Protein AF-0000000072489682 (afdb_homodimer)

Nearest PDB structures (foldseek):
  2kvt-assembly1_A  TM=3.652E-01  e=8.977E-01  Escherichia coli K-12
  6m9y-assembly1_C  TM=4.271E-01  e=3.904E+00  Branchiostoma floridae
  7z9k-assembly1_B  TM=3.152E-01  e=2.781E+00  Escherichia coli str. K-12 substr. MG1655
  2kvt-assembly1_A  TM=3.624E-01  e=1.059E+00  Escherichia coli K-12
  9fi8-assembly1_HK  TM=3.548E-01  e=2.771E+00  Toxoplasma gondii

Solvent-accessible surface area (backbone atoms only — not comparable to full-atom values): 25240 Å² total; per-residue (Å²): 137,64,73,70,56,47,64,63,55,72,47,75,59,67,60,44,62,44,32,36,37,34,35,27,30,28,79,83,64,76,47,76,42,49,31,30,21,44,31,44,98,87,66,46,72,47,72,69,36,70,52,43,74,63,52,52,48,48,51,44,25,53,50,38,66,75,64,29,60,63,52,26,42,51,55,52,89,47,53,46,30,41,25,79,49,66,89,56,28,32,39,30,33,52,45,45,54,44,76,42,66,40,38,48,40,72,91,67,76,50,79,68,41,56,25,33,41,60,13,36,37,40,36,39,39,56,93,75,45,38,34,42,30,21,38,86,62,66,72,86,48,56,80,33,55,33,20,30,31,83,51,54,32,29,37,77,39,40,48,62,58,71,87,64,88,69,75,79,64,76,64,24,36,40,59,59,43,52,50,51,57,49,46,50,60,46,68,37,68,34,68,43,63,19,89,75,49,72,44,29,78,54,60,54,67,59,56,53,61,54,8,47,86,37,76,47,66,72,83,34,54,34,75,39,91,87,38,30,46,47,71,74,60,111,139,65,71,74,58,48,67,64,54,72,49,76,59,66,60,45,60,42,34,36,35,35,35,26,31,28,80,82,65,75,46,78,44,49,29,29,20,45,30,43,98,86,65,48,71,46,74,68,35,70,52,44,74,63,52,52,49,49,52,44,25,52,50,38,64,75,64,29,60,61,52,27,41,51,56,53,90,47,53,45,29,42,24,79,51,65,90,55,28,32,39,31,36,52,44,45,55,44,76,41,66,41,36,48,38,74,91,68,76,50,78,69,42,56,27,34,40,61,12,35,36,41,36,39,37,56,93,74,46,38,33,42,29,21,38,85,63,66,74,86,47,57,80,34,56,32,21,31,32,83,51,56,32,29,38,77,39,40,48,61,58,72,86,63,90,72,76,80,64,77,65,23,34,40,57,57,43,52,49,50,57,49,45,48,60,46,68,37,67,34,70,44,63,19,89,75,48,72,43,29,78,52,60,55,66,59,56,53,61,54,8,49,87,36,76,48,65,71,82,34,56,35,74,40,91,86,37,30,45,46,73,74,60,111

Sequence (468 aa):
MTNSNQLTREISSVIYPKAVLIAYVSEDEKKHFLEMRAIDKKGNMGEGRPVTLEFMNDLVRNYSEVHNGTPCGMLPSNLLYCDTRKGSERYVWYNPPQRRMMYFVESLKIENAEYNVPGVIYESKEGGGMNVYAFKGEVPTPETKLYAAPFFNVTSTIVCMGNPKIESPRQPTFGTFLEYLEKRFWLTEFSHLGGGRNPTKSNLVLVTKAARDKPFNLNELIPLNNLKLKDLMKMTNSNQLTREISSVIYPKAVLIAYVSEDEKKHFLEMRAIDKKGNMGEGRPVTLEFMNDLVRNYSEVHNGTPCGMLPSNLLYCDTRKGSERYVWYNPPQRRMMYFVESLKIENAEYNVPGVIYESKEGGGMNVYAFKGEVPTPETKLYAAPFFNVTSTIVCMGNPKIESPRQPTFGTFLEYLEKRFWLTEFSHLGGGRNPTKSNLVLVTKAARDKPFNLNELIPLNNLKLKDLMK

Structure (mmCIF, N/CA/C/O backbone):
data_AF-0000000072489682-model_v1
#
loop_
_entity.id
_entity.type
_entity.pdbx_description
1 polymer 'PRTRC system protein B'
#
loop_
_atom_site.group_PDB
_atom_site.id
_atom_site.type_symbol
_atom_site.label_atom_id
_atom_site.label_alt_id
_atom_site.label_comp_id
_atom_site.label_asym_id
_atom_site.label_entity_id
_atom_site.label_seq_id
_atom_site.pdbx_PDB_ins_code
_atom_site.Cartn_x
_atom_site.Cartn_y
_atom_site.Cartn_z
_atom_site.occupancy
_atom_site.B_iso_or_equiv
_atom_site.auth_seq_id
_atom_site.auth_comp_id
_atom_site.auth_asym_id
_atom_site.auth_atom_id
_atom_site.pdbx_PDB_model_num
ATOM 1 N N . MET A 1 1 ? -43.25 -18.734 3.43 1 25.25 1 MET A N 1
ATOM 2 C CA . MET A 1 1 ? -43.812 -17.922 4.492 1 25.25 1 MET A CA 1
ATOM 3 C C . MET A 1 1 ? -42.938 -17.953 5.742 1 25.25 1 MET A C 1
ATOM 5 O O . MET A 1 1 ? -43.156 -17.156 6.664 1 25.25 1 MET A O 1
ATOM 9 N N . THR A 1 2 ? -42.219 -19.109 6.02 1 29.77 2 THR A N 1
ATOM 10 C CA . THR A 1 2 ? -41.625 -19.547 7.27 1 29.77 2 THR A CA 1
ATOM 11 C C . THR A 1 2 ? -40.312 -18.781 7.539 1 29.77 2 THR A C 1
ATOM 13 O O . THR A 1 2 ? -39.969 -18.562 8.695 1 29.77 2 THR A O 1
ATOM 16 N N . ASN A 1 3 ? -39.5 -18.656 6.523 1 33.78 3 ASN A N 1
ATOM 17 C CA . ASN A 1 3 ? -38.062 -18.484 6.82 1 33.78 3 ASN A CA 1
ATOM 18 C C . ASN A 1 3 ? -37.781 -17.062 7.27 1 33.78 3 ASN A C 1
ATOM 20 O O . ASN A 1 3 ? -36.594 -16.703 7.473 1 33.78 3 ASN A O 1
ATOM 24 N N . SER A 1 4 ? -38.625 -16.125 6.984 1 39.62 4 SER A N 1
ATOM 25 C CA . SER A 1 4 ? -38.406 -14.758 7.453 1 39.62 4 SER A CA 1
ATOM 26 C C . SER A 1 4 ? -38.406 -14.688 8.977 1 39.62 4 SER A C 1
ATOM 28 O O . SER A 1 4 ? -37.656 -13.906 9.562 1 39.62 4 SER A O 1
ATOM 30 N N . ASN A 1 5 ? -39.188 -15.594 9.625 1 36.28 5 ASN A N 1
ATOM 31 C CA . ASN A 1 5 ? -39.406 -15.656 11.07 1 36.28 5 ASN A CA 1
ATOM 32 C C . ASN A 1 5 ? -38.188 -16.234 11.789 1 36.28 5 ASN A C 1
ATOM 34 O O . ASN A 1 5 ? -38.062 -16.141 13.016 1 36.28 5 ASN A O 1
ATOM 38 N N . GLN A 1 6 ? -37.531 -17.125 11.047 1 36.31 6 GLN A N 1
ATOM 39 C CA . GLN A 1 6 ? -36.469 -17.828 11.758 1 36.31 6 GLN A CA 1
ATOM 40 C C . GLN A 1 6 ? -35.312 -16.891 12.141 1 36.31 6 GLN A C 1
ATOM 42 O O . GLN A 1 6 ? -34.719 -17.047 13.203 1 36.31 6 GLN A O 1
ATOM 47 N N . LEU A 1 7 ? -34.938 -15.977 11.305 1 38.38 7 LEU A N 1
ATOM 48 C CA . LEU A 1 7 ? -33.875 -15.062 11.695 1 38.38 7 LEU A CA 1
ATOM 49 C C . LEU A 1 7 ? -34.281 -14.258 12.922 1 38.38 7 LEU A C 1
ATOM 51 O O . LEU A 1 7 ? -33.469 -14.039 13.82 1 38.38 7 LEU A O 1
ATOM 55 N N . THR A 1 8 ? -35.531 -13.906 13.008 1 39.56 8 THR A N 1
ATOM 56 C CA . THR A 1 8 ? -36.031 -13.281 14.234 1 39.56 8 THR A CA 1
ATOM 57 C C . THR A 1 8 ? -35.906 -14.234 15.414 1 39.56 8 THR A C 1
ATOM 59 O O . THR A 1 8 ? -35.75 -13.805 16.562 1 39.56 8 THR A O 1
ATOM 62 N N . ARG A 1 9 ? -35.969 -15.438 15.148 1 38.28 9 ARG A N 1
ATOM 63 C CA . ARG A 1 9 ? -36 -16.391 16.25 1 38.28 9 ARG A CA 1
ATOM 64 C C . ARG A 1 9 ? -34.594 -16.594 16.844 1 38.28 9 ARG A C 1
ATOM 66 O O . ARG A 1 9 ? -34.469 -17 17.984 1 38.28 9 ARG A O 1
ATOM 73 N N . GLU A 1 10 ? -33.625 -16.703 15.969 1 40.16 10 GLU A N 1
ATOM 74 C CA . GLU A 1 10 ? -32.344 -17.047 16.562 1 40.16 10 GLU A CA 1
ATOM 75 C C . GLU A 1 10 ? -31.781 -15.883 17.391 1 40.16 10 GLU A C 1
ATOM 77 O O . GLU A 1 10 ? -30.719 -15.984 17.984 1 40.16 10 GLU A O 1
ATOM 82 N N . ILE A 1 11 ? -32.188 -14.625 17.109 1 44.56 11 ILE A N 1
ATOM 83 C CA . ILE A 1 11 ? -31.719 -13.594 18.016 1 44.56 11 ILE A CA 1
ATOM 84 C C . ILE A 1 11 ? -32.438 -13.734 19.359 1 44.56 11 ILE A C 1
ATOM 86 O O . ILE A 1 11 ? -33.625 -13.414 19.484 1 44.56 11 ILE A O 1
ATOM 90 N N . SER A 1 12 ? -32.219 -14.617 19.984 1 48.62 12 SER A N 1
ATOM 91 C CA . SER A 1 12 ? -32.719 -14.773 21.344 1 48.62 12 SER A CA 1
ATOM 92 C C . SER A 1 12 ? -32.688 -13.445 22.094 1 48.62 12 SER A C 1
ATOM 94 O O . SER A 1 12 ? -33.312 -13.305 23.141 1 48.62 12 SER A O 1
ATOM 96 N N . SER A 1 13 ? -31.656 -12.578 21.797 1 52.97 13 SER A N 1
ATOM 97 C CA . SER A 1 13 ? -31.641 -11.312 22.516 1 52.97 13 SER A CA 1
ATOM 98 C C . SER A 1 13 ? -32.531 -10.273 21.844 1 52.97 13 SER A C 1
ATOM 100 O O . SER A 1 13 ? -32.719 -10.32 20.625 1 52.97 13 SER A O 1
ATOM 102 N N . VAL A 1 14 ? -33.344 -9.648 22.625 1 60.06 14 VAL A N 1
ATOM 103 C CA . VAL A 1 14 ? -34.219 -8.555 22.188 1 60.06 14 VAL A CA 1
ATOM 104 C C . VAL A 1 14 ? -33.406 -7.539 21.391 1 60.06 14 VAL A C 1
ATOM 106 O O . VAL A 1 14 ? -32.406 -7.039 21.859 1 60.06 14 VAL A O 1
ATOM 109 N N . ILE A 1 15 ? -33.438 -7.531 20.078 1 64.12 15 ILE A N 1
ATOM 110 C CA . ILE A 1 15 ? -32.781 -6.527 19.234 1 64.12 15 ILE A CA 1
ATOM 111 C C . ILE A 1 15 ? -33.781 -5.414 18.906 1 64.12 15 ILE A C 1
ATOM 113 O O . ILE A 1 15 ? -35 -5.664 18.797 1 64.12 15 ILE A O 1
ATOM 117 N N . TYR A 1 16 ? -33.406 -4.113 19.141 1 70.69 16 TYR A N 1
ATOM 118 C CA . TYR A 1 16 ? -34.25 -2.971 18.828 1 70.69 16 TYR A CA 1
ATOM 119 C C . TYR A 1 16 ? -33.688 -2.17 17.656 1 70.69 16 TYR A C 1
ATOM 121 O O . TYR A 1 16 ? -32.469 -2.066 17.516 1 70.69 16 TYR A O 1
ATOM 129 N N . PRO A 1 17 ? -34.562 -1.909 16.766 1 71.81 17 PRO A N 1
ATOM 130 C CA . PRO A 1 17 ? -34.094 -1.045 15.672 1 71.81 17 PRO A CA 1
ATOM 131 C C . PRO A 1 17 ? -33.531 0.288 16.172 1 71.81 17 PRO A C 1
ATOM 133 O O . PRO A 1 17 ? -34.125 0.913 17.062 1 71.81 17 PRO A O 1
ATOM 136 N N . LYS A 1 18 ? -32.344 0.6 15.758 1 68.12 18 LYS A N 1
ATOM 137 C CA . LYS A 1 18 ? -31.688 1.837 16.188 1 68.12 18 LYS A CA 1
ATOM 138 C C . LYS A 1 18 ? -31.766 2.906 15.109 1 68.12 18 LYS A C 1
ATOM 140 O O . LYS A 1 18 ? -31.953 4.09 15.406 1 68.12 18 LYS A O 1
ATOM 145 N N . ALA A 1 19 ? -31.562 2.52 13.906 1 68.88 19 ALA A N 1
ATOM 146 C CA . ALA A 1 19 ? -31.547 3.504 12.828 1 68.88 19 ALA A CA 1
ATOM 147 C C . ALA A 1 19 ? -32 2.883 11.516 1 68.88 19 ALA A C 1
ATOM 149 O O . ALA A 1 19 ? -31.938 1.665 11.336 1 68.88 19 ALA A O 1
ATOM 150 N N . VAL A 1 20 ? -32.688 3.699 10.75 1 74.69 20 VAL A N 1
ATOM 151 C CA . VAL A 1 20 ? -33.094 3.338 9.398 1 74.69 20 VAL A CA 1
ATOM 152 C C . VAL A 1 20 ? -32.344 4.223 8.391 1 74.69 20 VAL A C 1
ATOM 154 O O . VAL A 1 20 ? -32.281 5.438 8.562 1 74.69 20 VAL A O 1
ATOM 157 N N . LEU A 1 21 ? -31.562 3.533 7.562 1 73.56 21 LEU A N 1
ATOM 158 C CA . LEU A 1 21 ? -31.016 4.211 6.395 1 73.56 21 LEU A CA 1
ATOM 159 C C . LEU A 1 21 ? -31.906 3.99 5.172 1 73.56 21 LEU A C 1
ATOM 161 O O . LEU A 1 21 ? -32.219 2.85 4.816 1 73.56 21 LEU A O 1
ATOM 165 N N . ILE A 1 22 ? -32.406 5.102 4.699 1 71.81 22 ILE A N 1
ATOM 166 C CA . ILE A 1 22 ? -33.25 5.023 3.514 1 71.81 22 ILE A CA 1
ATOM 167 C C . ILE A 1 22 ? -32.469 5.512 2.293 1 71.81 22 ILE A C 1
ATOM 169 O O . ILE A 1 22 ? -31.906 6.613 2.303 1 71.81 22 ILE A O 1
ATOM 173 N N . ALA A 1 23 ? -32.25 4.605 1.41 1 69.62 23 ALA A N 1
ATOM 174 C CA . ALA A 1 23 ? -31.641 4.977 0.141 1 69.62 23 ALA A CA 1
ATOM 175 C C . ALA A 1 23 ? -32.688 5.418 -0.874 1 69.62 23 ALA A C 1
ATOM 177 O O . ALA A 1 23 ? -33.688 4.727 -1.083 1 69.62 23 ALA A O 1
ATOM 178 N N . TYR A 1 24 ? -32.531 6.676 -1.382 1 66.12 24 TYR A N 1
ATOM 179 C CA . TYR A 1 24 ? -33.375 7.227 -2.418 1 66.12 24 TYR A CA 1
ATOM 180 C C . TYR A 1 24 ? -32.688 7.258 -3.764 1 66.12 24 TYR A C 1
ATOM 182 O O . TYR A 1 24 ? -31.453 7.379 -3.82 1 66.12 24 TYR A O 1
ATOM 190 N N . VAL A 1 25 ? -33.312 6.953 -4.766 1 66.31 25 VAL A N 1
ATOM 191 C CA . VAL A 1 25 ? -32.781 7.086 -6.117 1 66.31 25 VAL A CA 1
ATOM 192 C C . VAL A 1 25 ? -33.656 8.016 -6.938 1 66.31 25 VAL A C 1
ATOM 194 O O . VAL A 1 25 ? -34.875 8.016 -6.777 1 66.31 25 VAL A O 1
ATOM 197 N N . SER A 1 26 ? -32.938 8.875 -7.691 1 65.56 26 SER A N 1
ATOM 198 C CA . SER A 1 26 ? -33.688 9.711 -8.617 1 65.56 26 SER A CA 1
ATOM 199 C C . SER A 1 26 ? -34.344 8.875 -9.703 1 65.56 26 SER A C 1
ATOM 201 O O . SER A 1 26 ? -34 7.715 -9.914 1 65.56 26 SER A O 1
ATOM 203 N N . GLU A 1 27 ? -35.344 9.461 -10.297 1 67.88 27 GLU A N 1
ATOM 204 C CA . GLU A 1 27 ? -36.062 8.789 -11.375 1 67.88 27 GLU A CA 1
ATOM 205 C C . GLU A 1 27 ? -35.125 8.312 -12.469 1 67.88 27 GLU A C 1
ATOM 207 O O . GLU A 1 27 ? -35.344 7.25 -13.062 1 67.88 27 GLU A O 1
ATOM 212 N N . ASP A 1 28 ? -34.156 9.07 -12.641 1 64.19 28 ASP A N 1
ATOM 213 C CA . ASP A 1 28 ? -33.219 8.695 -13.703 1 64.19 28 ASP A CA 1
ATOM 214 C C . ASP A 1 28 ? -32.125 7.781 -13.18 1 64.19 28 ASP A C 1
ATOM 216 O O . ASP A 1 28 ? -31.234 7.379 -13.93 1 64.19 28 ASP A O 1
ATOM 220 N N . GLU A 1 29 ? -32.219 7.418 -11.914 1 59.06 29 GLU A N 1
ATOM 221 C CA . GLU A 1 29 ? -31.344 6.484 -11.203 1 59.06 29 GLU A CA 1
ATOM 222 C C . GLU A 1 29 ? -29.906 6.992 -11.164 1 59.06 29 GLU A C 1
ATOM 224 O O . GLU A 1 29 ? -28.969 6.203 -11.023 1 59.06 29 GLU A O 1
ATOM 229 N N . LYS A 1 30 ? -29.75 8.305 -11.281 1 59.25 30 LYS A N 1
ATOM 230 C CA . LYS A 1 30 ? -28.391 8.844 -11.32 1 59.25 30 LYS A CA 1
ATOM 231 C C . LYS A 1 30 ? -28 9.445 -9.977 1 59.25 30 LYS A C 1
ATOM 233 O O . LYS A 1 30 ? -26.828 9.531 -9.641 1 59.25 30 LYS A O 1
ATOM 238 N N . LYS A 1 31 ? -29 9.859 -9.352 1 58.12 31 LYS A N 1
ATOM 239 C CA . LYS A 1 31 ? -28.719 10.5 -8.07 1 58.12 31 LYS A CA 1
ATOM 240 C C . LYS A 1 31 ? -29.172 9.625 -6.902 1 58.12 31 LYS A C 1
ATOM 242 O O . LYS A 1 31 ? -30.25 9.016 -6.953 1 58.12 31 LYS A O 1
ATOM 247 N N . HIS A 1 32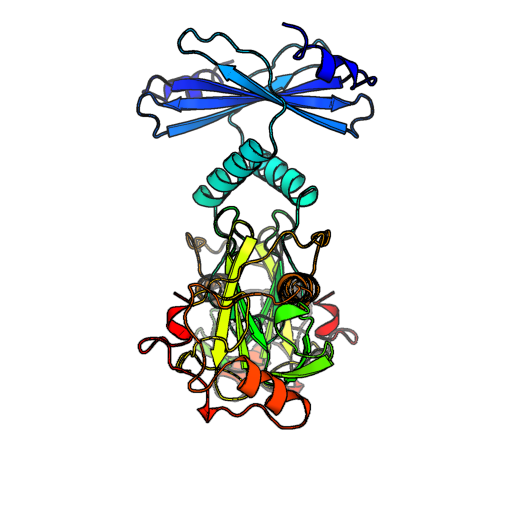 ? -28.234 9.312 -5.988 1 60.44 32 HIS A N 1
ATOM 248 C CA . HIS A 1 32 ? -28.531 8.562 -4.777 1 60.44 32 HIS A CA 1
ATOM 249 C C . HIS A 1 32 ? -28.469 9.453 -3.539 1 60.44 32 HIS A C 1
ATOM 251 O O . HIS A 1 32 ? -27.625 10.352 -3.467 1 60.44 32 HIS A O 1
ATOM 257 N N . PHE A 1 33 ? -29.547 9.352 -2.84 1 61.59 33 PHE A N 1
ATOM 258 C CA . PHE A 1 33 ? -29.641 10.078 -1.582 1 61.59 33 PHE A CA 1
ATOM 259 C C . PHE A 1 33 ? -29.875 9.125 -0.418 1 61.59 33 PHE A C 1
ATOM 261 O O . PHE A 1 33 ? -30.625 8.148 -0.548 1 61.59 33 PHE A O 1
ATOM 268 N N . LEU A 1 34 ? -29.047 9.203 0.583 1 67 34 LEU A N 1
ATOM 269 C CA . LEU A 1 34 ? -29.25 8.398 1.784 1 67 34 LEU A CA 1
ATOM 270 C C . LEU A 1 34 ? -29.797 9.258 2.926 1 67 34 LEU A C 1
ATOM 272 O O . LEU A 1 34 ? -29.328 10.383 3.137 1 67 34 LEU A O 1
ATOM 276 N N . GLU A 1 35 ? -30.875 8.844 3.451 1 70.62 35 GLU A N 1
ATOM 277 C CA . GLU A 1 35 ? -31.469 9.461 4.629 1 70.62 35 GLU A CA 1
ATOM 278 C C . GLU A 1 35 ? -31.422 8.523 5.832 1 70.62 35 GLU A C 1
ATOM 280 O O . GLU A 1 35 ? -31.672 7.328 5.699 1 70.62 35 GLU A O 1
ATOM 285 N N . MET A 1 36 ? -30.875 9.047 6.852 1 71 36 MET A N 1
ATOM 286 C CA . MET A 1 36 ? -30.875 8.281 8.094 1 71 36 MET A CA 1
ATOM 287 C C . MET A 1 36 ? -31.953 8.789 9.047 1 71 36 MET A C 1
ATOM 289 O O . MET A 1 36 ? -32.156 9.992 9.172 1 71 36 MET A O 1
ATOM 293 N N . ARG A 1 37 ? -32.719 7.891 9.609 1 71.06 37 ARG A N 1
ATOM 294 C CA . ARG A 1 37 ? -33.688 8.188 10.656 1 71.06 37 ARG A CA 1
ATOM 295 C C . ARG A 1 37 ? -33.406 7.359 11.914 1 71.06 37 ARG A C 1
ATOM 297 O O . ARG A 1 37 ? -33.25 6.145 11.836 1 71.06 37 ARG A O 1
ATOM 304 N N . ALA A 1 38 ? -33.219 8.164 12.938 1 71.81 38 ALA A N 1
ATOM 305 C CA . ALA A 1 38 ? -33.094 7.438 14.195 1 71.81 38 ALA A CA 1
ATOM 306 C C . ALA A 1 38 ? -34.406 6.832 14.625 1 71.81 38 ALA A C 1
ATOM 308 O O . ALA A 1 38 ? -35.469 7.344 14.281 1 71.81 38 ALA A O 1
ATOM 309 N N . ILE A 1 39 ? -34.344 5.629 15.305 1 73.06 39 ILE A N 1
ATOM 310 C CA . ILE A 1 39 ? -35.5 5.012 15.922 1 73.06 39 ILE A CA 1
ATOM 311 C C . ILE A 1 39 ? -35.406 5.121 17.438 1 73.06 39 ILE A C 1
ATOM 313 O O . ILE A 1 39 ? -34.406 4.75 18.031 1 73.06 39 ILE A O 1
ATOM 317 N N . ASP A 1 40 ? -36.406 5.719 18.062 1 70.25 40 ASP A N 1
ATOM 318 C CA . ASP A 1 40 ? -36.375 5.871 19.516 1 70.25 40 ASP A CA 1
ATOM 319 C C . ASP A 1 40 ? -36.75 4.566 20.219 1 70.25 40 ASP A C 1
ATOM 321 O O . ASP A 1 40 ? -37.062 3.57 19.547 1 70.25 40 ASP A O 1
ATOM 325 N N . LYS A 1 41 ? -36.594 4.566 21.531 1 70.31 41 LYS A N 1
ATOM 326 C CA . LYS A 1 41 ? -36.812 3.373 22.344 1 70.31 41 LYS A CA 1
ATOM 327 C C . LYS A 1 41 ? -38.25 2.842 22.172 1 70.31 41 LYS A C 1
ATOM 329 O O . LYS A 1 41 ? -38.5 1.66 22.406 1 70.31 41 LYS A O 1
ATOM 334 N N . LYS A 1 42 ? -39.156 3.715 21.75 1 73.94 42 LYS A N 1
ATOM 335 C CA . LYS A 1 42 ? -40.562 3.305 21.547 1 73.94 42 LYS A CA 1
ATOM 336 C C . LYS A 1 42 ? -40.781 2.814 20.109 1 73.94 42 LYS A C 1
ATOM 338 O O . LYS A 1 42 ? -41.875 2.447 19.75 1 73.94 42 LYS A O 1
ATOM 343 N N . GLY A 1 43 ? -39.656 2.783 19.266 1 68.88 43 GLY A N 1
ATOM 344 C CA . GLY A 1 43 ? -39.75 2.299 17.906 1 68.88 43 GLY A CA 1
ATOM 345 C C . GLY A 1 43 ? -40.156 3.371 16.906 1 68.88 43 GLY A C 1
ATOM 346 O O . GLY A 1 43 ? -40.469 3.074 15.75 1 68.88 43 GLY A O 1
ATOM 347 N N . ASN A 1 44 ? -40.312 4.621 17.344 1 74.81 44 ASN A N 1
ATOM 348 C CA . ASN A 1 44 ? -40.719 5.707 16.453 1 74.81 44 ASN A CA 1
ATOM 349 C C . ASN A 1 44 ? -39.5 6.215 15.648 1 74.81 44 ASN A C 1
ATOM 351 O O . ASN A 1 44 ? -38.406 6.34 16.188 1 74.81 44 ASN A O 1
ATOM 355 N N . MET A 1 45 ? -39.812 6.266 14.328 1 74.06 45 MET A N 1
ATOM 356 C CA . MET A 1 45 ? -38.781 6.859 13.484 1 74.06 45 MET A CA 1
ATOM 357 C C . MET A 1 45 ? -38.688 8.367 13.695 1 74.06 45 MET A C 1
ATOM 359 O O . MET A 1 45 ? -39.719 9.047 13.711 1 74.06 45 MET A O 1
ATOM 363 N N . GLY A 1 46 ? -37.5 8.828 13.969 1 67.5 46 GLY A N 1
ATOM 364 C CA . GLY A 1 46 ? -37.312 10.266 14.094 1 67.5 46 GLY A CA 1
ATOM 365 C C . GLY A 1 46 ? -37.188 10.969 12.758 1 67.5 46 GLY A C 1
ATOM 366 O O . GLY A 1 46 ? -37.5 10.398 11.719 1 67.5 46 GLY A O 1
ATOM 367 N N . GLU A 1 47 ? -36.906 12.289 12.844 1 67.44 47 GLU A N 1
ATOM 368 C CA . GLU A 1 47 ? -36.719 13.102 11.648 1 67.44 47 GLU A CA 1
ATOM 369 C C . GLU A 1 47 ? -35.594 12.586 10.781 1 67.44 47 GLU A C 1
ATOM 371 O O . GLU A 1 47 ? -34.562 12.125 11.305 1 67.44 47 GLU A O 1
ATOM 376 N N . GLY A 1 48 ? -35.844 12.398 9.477 1 65 48 GLY A N 1
ATOM 377 C CA . GLY A 1 48 ? -34.812 12.031 8.539 1 65 48 GLY A CA 1
ATOM 378 C C . GLY A 1 48 ? -33.688 13.07 8.445 1 65 48 GLY A C 1
ATOM 379 O O . GLY A 1 48 ? -33.969 14.273 8.445 1 65 48 GLY A O 1
ATOM 380 N N . ARG A 1 49 ? -32.531 12.609 8.672 1 64.44 49 ARG A N 1
ATOM 381 C CA . ARG A 1 49 ? -31.359 13.445 8.445 1 64.44 49 ARG A CA 1
ATOM 382 C C . ARG A 1 49 ? -30.531 12.922 7.285 1 64.44 49 ARG A C 1
ATOM 384 O O . ARG A 1 49 ? -30.469 11.711 7.059 1 64.44 49 ARG A O 1
ATOM 391 N N . PRO A 1 50 ? -30.219 13.781 6.344 1 58.12 50 PRO A N 1
ATOM 392 C CA . PRO A 1 50 ? -29.281 13.305 5.316 1 58.12 50 PRO A CA 1
ATOM 393 C C . PRO A 1 50 ? -28.078 12.562 5.91 1 58.12 50 PRO A C 1
ATOM 395 O O . PRO A 1 50 ? -27.609 12.922 6.992 1 58.12 50 PRO A O 1
ATOM 398 N N . VAL A 1 51 ? -27.984 11.211 5.434 1 56.41 51 VAL A N 1
ATOM 399 C CA . VAL A 1 51 ? -26.781 10.516 5.879 1 56.41 51 VAL A CA 1
ATOM 400 C C . VAL A 1 51 ? -25.562 11.422 5.691 1 56.41 51 VAL A C 1
ATOM 402 O O . VAL A 1 51 ? -25.328 11.945 4.598 1 56.41 51 VAL A O 1
ATOM 405 N N . THR A 1 52 ? -25.141 11.758 6.762 1 55.88 52 THR A N 1
ATOM 406 C CA . THR A 1 52 ? -23.953 12.602 6.723 1 55.88 52 THR A CA 1
ATOM 407 C C . THR A 1 52 ? -22.734 11.789 6.301 1 55.88 52 THR A C 1
ATOM 409 O O . THR A 1 52 ? -22.734 10.562 6.379 1 55.88 52 THR A O 1
ATOM 412 N N . LEU A 1 53 ? -21.891 12.367 5.645 1 56.69 53 LEU A N 1
ATOM 413 C CA . LEU A 1 53 ? -20.578 11.797 5.344 1 56.69 53 LEU A CA 1
ATOM 414 C C . LEU A 1 53 ? -19.984 11.109 6.574 1 56.69 53 LEU A C 1
ATOM 416 O O . LEU A 1 53 ? -19.375 10.047 6.465 1 56.69 53 LEU A O 1
ATOM 420 N N . GLU A 1 54 ? -20.359 11.539 7.711 1 57.31 54 GLU A N 1
ATOM 421 C CA . GLU A 1 54 ? -19.844 11 8.961 1 57.31 54 GLU A CA 1
ATOM 422 C C . GLU A 1 54 ? -20.438 9.625 9.258 1 57.31 54 GLU A C 1
ATOM 424 O O . GLU A 1 54 ? -19.719 8.703 9.664 1 57.31 54 GLU A O 1
ATOM 429 N N . PHE A 1 55 ? -21.609 9.469 9.055 1 56 55 PHE A N 1
ATOM 430 C CA . PHE A 1 55 ? -22.25 8.188 9.297 1 56 55 PHE A CA 1
ATOM 431 C C . PHE A 1 55 ? -21.719 7.117 8.359 1 56 55 PHE A C 1
ATOM 433 O O . PHE A 1 55 ? -21.406 6.008 8.789 1 56 55 PHE A O 1
ATOM 440 N N . MET A 1 56 ? -21.719 7.5 7.141 1 62.19 56 MET A N 1
ATOM 441 C CA . MET A 1 56 ? -21.203 6.543 6.164 1 62.19 56 MET A CA 1
ATOM 442 C C . MET A 1 56 ? -19.766 6.137 6.5 1 62.19 56 MET A C 1
ATOM 444 O O . MET A 1 56 ? -19.422 4.961 6.414 1 62.19 56 MET A O 1
ATOM 448 N N . ASN A 1 57 ? -19.078 7.066 6.859 1 62.5 57 ASN A N 1
ATOM 449 C CA . ASN A 1 57 ? -17.703 6.77 7.273 1 62.5 57 ASN A CA 1
ATOM 450 C C . ASN A 1 57 ? -17.672 5.797 8.445 1 62.5 57 ASN A C 1
ATOM 452 O O . ASN A 1 57 ? -16.875 4.863 8.461 1 62.5 57 ASN A O 1
ATOM 456 N N . ASP A 1 58 ? -18.562 6.055 9.336 1 60.41 58 ASP A N 1
ATOM 457 C CA . ASP A 1 58 ? -18.641 5.176 10.5 1 60.41 58 ASP A CA 1
ATOM 458 C C . ASP A 1 58 ? -19.078 3.771 10.102 1 60.41 58 ASP A C 1
ATOM 460 O O . ASP A 1 58 ? -18.578 2.777 10.617 1 60.41 58 ASP A O 1
ATOM 464 N N . LEU A 1 59 ? -20.062 3.775 9.344 1 63.69 59 LEU A N 1
ATOM 465 C CA . LEU A 1 59 ? -20.547 2.49 8.859 1 63.69 59 LEU A CA 1
ATOM 466 C C . LEU A 1 59 ? -19.453 1.718 8.133 1 63.69 59 LEU A C 1
ATOM 468 O O . LEU A 1 59 ? -19.234 0.535 8.406 1 63.69 59 LEU A O 1
ATOM 472 N N . VAL A 1 60 ? -18.797 2.395 7.266 1 63.19 60 VAL A N 1
ATOM 473 C CA . VAL A 1 60 ? -17.734 1.778 6.48 1 63.19 60 VAL A CA 1
ATOM 474 C C . VAL A 1 60 ? -16.594 1.349 7.406 1 63.19 60 VAL A C 1
ATOM 476 O O . VAL A 1 60 ? -16.047 0.252 7.258 1 63.19 60 VAL A O 1
ATOM 479 N N . ARG A 1 61 ? -16.344 2.18 8.281 1 64.5 61 ARG A N 1
ATOM 480 C CA . ARG A 1 61 ? -15.305 1.868 9.25 1 64.5 61 ARG A CA 1
ATOM 481 C C . ARG A 1 61 ? -15.641 0.598 10.023 1 64.5 61 ARG A C 1
ATOM 483 O O . ARG A 1 61 ? -14.805 -0.308 10.133 1 64.5 61 ARG A O 1
ATOM 490 N N . ASN A 1 62 ? -16.766 0.537 10.539 1 58.25 62 ASN A N 1
ATOM 491 C CA . ASN A 1 62 ? -17.188 -0.6 11.352 1 58.25 62 ASN A CA 1
ATOM 492 C C . ASN A 1 62 ? -17.266 -1.883 10.531 1 58.25 62 ASN A C 1
ATOM 494 O O . ASN A 1 62 ? -16.859 -2.951 11 1 58.25 62 ASN A O 1
ATOM 498 N N . TYR A 1 63 ? -17.797 -1.696 9.398 1 61.59 63 TYR A N 1
ATOM 499 C CA . TYR A 1 63 ? -17.875 -2.85 8.516 1 61.59 63 TYR A CA 1
ATOM 500 C C . TYR A 1 63 ? -16.5 -3.355 8.133 1 61.59 63 TYR A C 1
ATOM 502 O O . TYR A 1 63 ? -16.25 -4.562 8.109 1 61.59 63 TYR A O 1
ATOM 510 N N . SER A 1 64 ? -15.664 -2.334 7.816 1 60.88 64 SER A N 1
ATOM 511 C CA . SER A 1 64 ? -14.305 -2.688 7.422 1 60.88 64 SER A CA 1
ATOM 512 C C . SER A 1 64 ? -13.555 -3.361 8.562 1 60.88 64 SER A C 1
ATOM 514 O O . SER A 1 64 ? -12.766 -4.277 8.336 1 60.88 64 SER A O 1
ATOM 516 N N . GLU A 1 65 ? -13.781 -2.877 9.727 1 57.31 65 GLU A N 1
ATOM 517 C CA . GLU A 1 65 ? -13.102 -3.438 10.898 1 57.31 65 GLU A CA 1
ATOM 518 C C . GLU A 1 65 ? -13.477 -4.902 11.102 1 57.31 65 GLU A C 1
ATOM 520 O O . GLU A 1 65 ? -12.617 -5.723 11.445 1 57.31 65 GLU A O 1
ATOM 525 N N . VAL A 1 66 ? -14.734 -5.156 10.906 1 52.06 66 VAL A N 1
ATOM 526 C CA . VAL A 1 66 ? -15.227 -6.5 11.18 1 52.06 66 VAL A CA 1
ATOM 527 C C . VAL A 1 66 ? -14.852 -7.434 10.031 1 52.06 66 VAL A C 1
ATOM 529 O O . VAL A 1 66 ? -14.602 -8.625 10.25 1 52.06 66 VAL A O 1
ATOM 532 N N . HIS A 1 67 ? -14.773 -6.863 8.93 1 55.75 67 HIS A N 1
ATOM 533 C CA . HIS A 1 67 ? -14.57 -7.727 7.773 1 55.75 67 HIS A CA 1
ATOM 534 C C . HIS A 1 67 ? -13.234 -7.418 7.09 1 55.75 67 HIS A C 1
ATOM 536 O O . HIS A 1 67 ? -13.062 -7.707 5.906 1 55.75 67 HIS A O 1
ATOM 542 N N . ASN A 1 68 ? -12.438 -6.711 7.988 1 62.03 68 ASN A N 1
ATOM 543 C CA . ASN A 1 68 ? -11.328 -6.008 7.359 1 62.03 68 ASN A CA 1
ATOM 544 C C . ASN A 1 68 ? -10.172 -6.953 7.035 1 62.03 68 ASN A C 1
ATOM 546 O O . ASN A 1 68 ? -9.477 -7.426 7.934 1 62.03 68 ASN A O 1
ATOM 550 N N . GLY A 1 69 ? -10.227 -7.629 6.047 1 77.38 69 GLY A N 1
ATOM 551 C CA . GLY A 1 69 ? -9.141 -8.367 5.422 1 77.38 69 GLY A CA 1
ATOM 552 C C . GLY A 1 69 ? -8.172 -7.473 4.66 1 77.38 69 GLY A C 1
ATOM 553 O O . GLY A 1 69 ? -7.285 -7.965 3.963 1 77.38 69 GLY A O 1
ATOM 554 N N . THR A 1 70 ? -8.32 -6.133 4.91 1 86 70 THR A N 1
ATOM 555 C CA . THR A 1 70 ? -7.426 -5.23 4.199 1 86 70 THR A CA 1
ATOM 556 C C . THR A 1 70 ? -6.059 -5.172 4.875 1 86 70 THR A C 1
ATOM 558 O O . THR A 1 70 ? -5.961 -4.848 6.062 1 86 70 THR A O 1
ATOM 561 N N . PRO A 1 71 ? -5.062 -5.504 4.113 1 93.5 71 PRO A N 1
ATOM 562 C CA . PRO A 1 71 ? -3.74 -5.492 4.742 1 93.5 71 PRO A CA 1
ATOM 563 C C . PRO A 1 71 ? -3.242 -4.082 5.047 1 93.5 71 PRO A C 1
ATOM 565 O O . PRO A 1 71 ? -3.648 -3.123 4.387 1 93.5 71 PRO A O 1
ATOM 568 N N . CYS A 1 72 ? -2.4 -3.977 6.094 1 94.12 72 CYS A N 1
ATOM 569 C CA . CYS A 1 72 ? -1.803 -2.705 6.488 1 94.12 72 CYS A CA 1
ATOM 570 C C . CYS A 1 72 ? -0.411 -2.912 7.074 1 94.12 72 CYS A C 1
ATOM 572 O O . CYS A 1 72 ? 0.033 -4.051 7.238 1 94.12 72 CYS A O 1
ATOM 574 N N . GLY A 1 73 ? 0.304 -1.784 7.242 1 96.19 73 GLY A N 1
ATOM 575 C CA . GLY A 1 73 ? 1.593 -1.849 7.914 1 96.19 73 GLY A CA 1
ATOM 576 C C . GLY A 1 73 ? 2.764 -1.607 6.98 1 96.19 73 GLY A C 1
ATOM 577 O O . GLY A 1 73 ? 2.645 -0.864 6.004 1 96.19 73 GLY A O 1
ATOM 578 N N . MET A 1 74 ? 3.871 -2.184 7.453 1 97.5 74 MET A N 1
ATOM 579 C CA . MET A 1 74 ? 5.102 -2.039 6.68 1 97.5 74 MET A CA 1
ATOM 580 C C . MET A 1 74 ? 4.953 -2.674 5.301 1 97.5 74 MET A C 1
ATOM 582 O O . MET A 1 74 ? 4.406 -3.771 5.172 1 97.5 74 MET A O 1
ATOM 586 N N . LEU A 1 75 ? 5.418 -1.952 4.371 1 97.69 75 LEU A N 1
ATOM 587 C CA . LEU A 1 75 ? 5.348 -2.459 3.004 1 97.69 75 LEU A CA 1
ATOM 588 C C . LEU A 1 75 ? 6.562 -3.322 2.684 1 97.69 75 LEU A C 1
ATOM 590 O O . LEU A 1 75 ? 7.703 -2.877 2.828 1 97.69 75 LEU A O 1
ATOM 594 N N . PRO A 1 76 ? 6.27 -4.555 2.232 1 97.19 76 PRO A N 1
ATOM 595 C CA . PRO A 1 76 ? 7.406 -5.344 1.756 1 97.19 76 PRO A CA 1
ATOM 596 C C . PRO A 1 76 ? 8.055 -4.754 0.504 1 97.19 76 PRO A C 1
ATOM 598 O O . PRO A 1 76 ? 7.355 -4.211 -0.356 1 97.19 76 PRO A O 1
ATOM 601 N N . SER A 1 77 ? 9.336 -4.961 0.37 1 95.81 77 SER A N 1
ATOM 602 C CA . SER A 1 77 ? 10.086 -4.375 -0.737 1 95.81 77 SER A CA 1
ATOM 603 C C . SER A 1 77 ? 9.719 -5.031 -2.062 1 95.81 77 SER A C 1
ATOM 605 O O . SER A 1 77 ? 9.977 -4.473 -3.131 1 95.81 77 SER A O 1
ATOM 607 N N . ASN A 1 78 ? 9.117 -6.195 -1.955 1 98.19 78 ASN A N 1
ATOM 608 C CA . ASN A 1 78 ? 8.812 -6.898 -3.197 1 98.19 78 ASN A CA 1
ATOM 609 C C . ASN A 1 78 ? 7.367 -6.672 -3.631 1 98.19 78 ASN A C 1
ATOM 611 O O . ASN A 1 78 ? 6.902 -7.281 -4.594 1 98.19 78 ASN A O 1
ATOM 615 N N . LEU A 1 79 ? 6.566 -5.902 -2.871 1 98.56 79 LEU A N 1
ATOM 616 C CA . LEU A 1 79 ? 5.246 -5.465 -3.307 1 98.56 79 LEU A CA 1
ATOM 617 C C . LEU A 1 79 ? 5.352 -4.273 -4.254 1 98.56 79 LEU A C 1
ATOM 619 O O . LEU A 1 79 ? 5.902 -3.232 -3.887 1 98.56 79 LEU A O 1
ATOM 623 N N . LEU A 1 80 ? 4.773 -4.379 -5.43 1 98.25 80 LEU A N 1
ATOM 624 C CA . LEU A 1 80 ? 5.02 -3.41 -6.492 1 98.25 80 LEU A CA 1
ATOM 625 C C . LEU A 1 80 ? 3.779 -2.566 -6.758 1 98.25 80 LEU A C 1
ATOM 627 O O . LEU A 1 80 ? 3.887 -1.41 -7.172 1 98.25 80 LEU A O 1
ATOM 631 N N . TYR A 1 81 ? 2.65 -3.137 -6.676 1 98.19 81 TYR A N 1
ATOM 632 C CA . TYR A 1 81 ? 1.357 -2.523 -6.957 1 98.19 81 TYR A CA 1
ATOM 633 C C . TYR A 1 81 ? 0.34 -2.875 -5.879 1 98.19 81 TYR A C 1
ATOM 635 O O . TYR A 1 81 ? 0.274 -4.02 -5.43 1 98.19 81 TYR A O 1
ATOM 643 N N . CYS A 1 82 ? -0.468 -1.892 -5.473 1 97.38 82 CYS A N 1
ATOM 644 C CA . CYS A 1 82 ? -1.436 -2.115 -4.406 1 97.38 82 CYS A CA 1
ATOM 645 C C . CYS A 1 82 ? -2.723 -1.34 -4.66 1 97.38 82 CYS A C 1
ATOM 647 O O . CYS A 1 82 ? -2.682 -0.145 -4.961 1 97.38 82 CYS A O 1
ATOM 649 N N . ASP A 1 83 ? -3.793 -1.962 -4.668 1 93.69 83 ASP A N 1
ATOM 650 C CA . ASP A 1 83 ? -5.137 -1.394 -4.664 1 93.69 83 ASP A CA 1
ATOM 651 C C . ASP A 1 83 ? -6.027 -2.096 -3.643 1 93.69 83 ASP A C 1
ATOM 653 O O . ASP A 1 83 ? -6.348 -3.275 -3.799 1 93.69 83 ASP A O 1
ATOM 657 N N . THR A 1 84 ? -6.348 -1.396 -2.588 1 89.38 84 THR A N 1
ATOM 658 C CA . THR A 1 84 ? -7.125 -2.004 -1.513 1 89.38 84 THR A CA 1
ATOM 659 C C . THR A 1 84 ? -8.594 -1.61 -1.619 1 89.38 84 THR A C 1
ATOM 661 O O . THR A 1 84 ? -9.406 -1.975 -0.763 1 89.38 84 THR A O 1
ATOM 664 N N . ARG A 1 85 ? -8.969 -0.81 -2.588 1 84 85 ARG A N 1
ATOM 665 C CA . ARG A 1 85 ? -10.344 -0.324 -2.715 1 84 85 ARG A CA 1
ATOM 666 C C . ARG A 1 85 ? -11.312 -1.475 -2.973 1 84 85 ARG A C 1
ATOM 668 O O . ARG A 1 85 ? -11.039 -2.346 -3.803 1 84 85 ARG A O 1
ATOM 675 N N . LYS A 1 86 ? -12.297 -1.398 -2.262 1 76.25 86 LYS A N 1
ATOM 676 C CA . LYS A 1 86 ? -13.281 -2.469 -2.367 1 76.25 86 LYS A CA 1
ATOM 677 C C . LYS A 1 86 ? -13.773 -2.621 -3.803 1 76.25 86 LYS A C 1
ATOM 679 O O . LYS A 1 86 ? -14.164 -1.64 -4.441 1 76.25 86 LYS A O 1
ATOM 684 N N . GLY A 1 87 ? -13.688 -3.818 -4.285 1 76 87 GLY A N 1
ATOM 685 C CA . GLY A 1 87 ? -14.133 -4.121 -5.637 1 76 87 GLY A CA 1
ATOM 686 C C . GLY A 1 87 ? -13.023 -3.979 -6.672 1 76 87 GLY A C 1
ATOM 687 O O . GLY A 1 87 ? -13.188 -4.391 -7.82 1 76 87 GLY A O 1
ATOM 688 N N . SER A 1 88 ? -11.945 -3.404 -6.25 1 84.81 88 SER A N 1
ATOM 689 C CA . SER A 1 88 ? -10.82 -3.197 -7.16 1 84.81 88 SER A CA 1
ATOM 690 C C . SER A 1 88 ? -9.531 -3.783 -6.59 1 84.81 88 SER A C 1
ATOM 692 O O . SER A 1 88 ? -8.445 -3.496 -7.086 1 84.81 88 SER A O 1
ATOM 694 N N . GLU A 1 89 ? -9.641 -4.582 -5.605 1 89.62 89 GLU A N 1
ATOM 695 C CA . GLU A 1 89 ? -8.469 -5.113 -4.914 1 89.62 89 GLU A CA 1
ATOM 696 C C . GLU A 1 89 ? -7.512 -5.793 -5.887 1 89.62 89 GLU A C 1
ATOM 698 O O . GLU A 1 89 ? -7.918 -6.66 -6.66 1 89.62 89 GLU A O 1
ATOM 703 N N . ARG A 1 90 ? -6.277 -5.352 -5.809 1 94.94 90 ARG A N 1
ATOM 704 C CA . ARG A 1 90 ? -5.254 -5.871 -6.707 1 94.94 90 ARG A CA 1
ATOM 705 C C . ARG A 1 90 ? -3.861 -5.695 -6.109 1 94.94 90 ARG A C 1
ATOM 707 O O . ARG A 1 90 ? -3.539 -4.633 -5.574 1 94.94 90 ARG A O 1
ATOM 714 N N . TYR A 1 91 ? -3.133 -6.691 -6.152 1 97.62 91 TYR A N 1
ATOM 715 C CA . TYR A 1 91 ? -1.763 -6.695 -5.652 1 97.62 91 TYR A CA 1
ATOM 716 C C . TYR A 1 91 ? -0.818 -7.355 -6.648 1 97.62 91 TYR A C 1
ATOM 718 O O . TYR A 1 91 ? -1.142 -8.398 -7.223 1 97.62 91 TYR A O 1
ATOM 726 N N . VAL A 1 92 ? 0.312 -6.754 -6.949 1 98.62 92 VAL A N 1
ATOM 727 C CA . VAL A 1 92 ? 1.381 -7.34 -7.754 1 98.62 92 VAL A CA 1
ATOM 728 C C . VAL A 1 92 ? 2.672 -7.387 -6.941 1 98.62 92 VAL A C 1
ATOM 730 O O . VAL A 1 92 ? 3.088 -6.375 -6.367 1 98.62 92 VAL A O 1
ATOM 733 N N . TRP A 1 93 ? 3.246 -8.508 -6.816 1 98.69 93 TRP A N 1
ATOM 734 C CA . TRP A 1 93 ? 4.508 -8.656 -6.102 1 98.69 93 TRP A CA 1
ATOM 735 C C . TRP A 1 93 ? 5.371 -9.742 -6.734 1 98.69 93 TRP A C 1
ATOM 737 O O . TRP A 1 93 ? 4.977 -10.352 -7.73 1 98.69 93 TRP A O 1
ATOM 747 N N . TYR A 1 94 ? 6.617 -9.891 -6.262 1 98.81 94 TYR A N 1
ATOM 748 C CA . TYR A 1 94 ? 7.5 -10.875 -6.875 1 98.81 94 TYR A CA 1
ATOM 749 C C . TYR A 1 94 ? 8.328 -11.594 -5.816 1 98.81 94 TYR A C 1
ATOM 751 O O . TYR A 1 94 ? 8.461 -11.117 -4.688 1 98.81 94 TYR A O 1
ATOM 759 N N . ASN A 1 95 ? 8.727 -12.758 -6.176 1 98.81 95 ASN A N 1
ATOM 760 C CA . ASN A 1 95 ? 9.797 -13.461 -5.477 1 98.81 95 ASN A CA 1
ATOM 761 C C . ASN A 1 95 ? 10.984 -13.734 -6.395 1 98.81 95 ASN A C 1
ATOM 763 O O . ASN A 1 95 ? 10.805 -14.102 -7.559 1 98.81 95 ASN A O 1
ATOM 767 N N . PRO A 1 96 ? 12.164 -13.484 -5.863 1 98.75 96 PRO A N 1
ATOM 768 C CA . PRO A 1 96 ? 13.328 -13.906 -6.645 1 98.75 96 PRO A CA 1
ATOM 769 C C . PRO A 1 96 ? 13.43 -15.422 -6.77 1 98.75 96 PRO A C 1
ATOM 771 O O . PRO A 1 96 ? 12.695 -16.156 -6.102 1 98.75 96 PRO A O 1
ATOM 774 N N . PRO A 1 97 ? 14.328 -15.867 -7.699 1 98.81 97 PRO A N 1
ATOM 775 C CA . PRO A 1 97 ? 14.555 -17.312 -7.762 1 98.81 97 PRO A CA 1
ATOM 776 C C . PRO A 1 97 ? 14.867 -17.922 -6.398 1 98.81 97 PRO A C 1
ATOM 778 O O . PRO A 1 97 ? 15.586 -17.328 -5.598 1 98.81 97 PRO A O 1
ATOM 781 N N . GLN A 1 98 ? 14.172 -19.062 -6.176 1 98.69 98 GLN A N 1
ATOM 782 C CA . GLN A 1 98 ? 14.32 -19.719 -4.883 1 98.69 98 GLN A CA 1
ATOM 783 C C . GLN A 1 98 ? 13.898 -21.188 -4.953 1 98.69 98 GLN A C 1
ATOM 785 O O . GLN A 1 98 ? 13.477 -21.656 -6.008 1 98.69 98 GLN A O 1
ATOM 790 N N . ARG A 1 99 ? 14.047 -21.844 -3.814 1 98.44 99 ARG A N 1
ATOM 791 C CA . ARG A 1 99 ? 13.516 -23.203 -3.699 1 98.44 99 ARG A CA 1
ATOM 792 C C . ARG A 1 99 ? 12.133 -23.203 -3.064 1 98.44 99 ARG A C 1
ATOM 794 O O . ARG A 1 99 ? 11.883 -22.453 -2.119 1 98.44 99 ARG A O 1
ATOM 801 N N . ARG A 1 100 ? 11.258 -24.047 -3.672 1 97.88 100 ARG A N 1
ATOM 802 C CA . ARG A 1 100 ? 9.891 -24.125 -3.166 1 97.88 100 ARG A CA 1
ATOM 803 C C . ARG A 1 100 ? 9.414 -25.578 -3.078 1 97.88 100 ARG A C 1
ATOM 805 O O . ARG A 1 100 ? 9.664 -26.375 -3.986 1 97.88 100 ARG A O 1
ATOM 812 N N . MET A 1 101 ? 8.75 -25.797 -1.9 1 97.94 101 MET A N 1
ATOM 813 C CA . MET A 1 101 ? 8.062 -27.078 -1.801 1 97.94 101 MET A CA 1
ATOM 814 C C . MET A 1 101 ? 6.887 -27.141 -2.773 1 97.94 101 MET A C 1
ATOM 816 O O . MET A 1 101 ? 6.086 -26.219 -2.85 1 97.94 101 MET A O 1
ATOM 820 N N . MET A 1 102 ? 6.879 -28.234 -3.531 1 97.5 102 MET A N 1
ATOM 821 C CA . MET A 1 102 ? 5.777 -28.438 -4.465 1 97.5 102 MET A CA 1
ATOM 822 C C . MET A 1 102 ? 5.168 -29.828 -4.281 1 97.5 102 MET A C 1
ATOM 824 O O . MET A 1 102 ? 5.875 -30.797 -3.98 1 97.5 102 MET A O 1
ATOM 828 N N . TYR A 1 103 ? 3.842 -29.891 -4.461 1 95.69 103 TYR A N 1
ATOM 829 C CA . TYR A 1 103 ? 3.082 -31.125 -4.324 1 95.69 103 TYR A CA 1
ATOM 830 C C . TYR A 1 103 ? 2.404 -31.5 -5.637 1 95.69 103 TYR A C 1
ATOM 832 O O . TYR A 1 103 ? 1.839 -30.641 -6.316 1 95.69 103 TYR A O 1
ATOM 840 N N . PHE A 1 104 ? 2.488 -32.781 -5.934 1 96.31 104 PHE A N 1
ATOM 841 C CA . PHE A 1 104 ? 1.993 -33.219 -7.234 1 96.31 104 PHE A CA 1
ATOM 842 C C . PHE A 1 104 ? 1.058 -34.438 -7.082 1 96.31 104 PHE A C 1
ATOM 844 O O . PHE A 1 104 ? 1.245 -35.25 -6.199 1 96.31 104 PHE A O 1
ATOM 851 N N . VAL A 1 105 ? 0.106 -34.438 -7.945 1 94.94 105 VAL A N 1
ATOM 852 C CA . VAL A 1 105 ? -0.715 -35.656 -8.039 1 94.94 105 VAL A CA 1
ATOM 853 C C . VAL A 1 105 ? 0.135 -36.812 -8.523 1 94.94 105 VAL A C 1
ATOM 855 O O . VAL A 1 105 ? 1.104 -36.625 -9.266 1 94.94 105 VAL A O 1
ATOM 858 N N . GLU A 1 106 ? -0.279 -37.969 -8.258 1 95.19 106 GLU A N 1
ATOM 859 C CA . GLU A 1 106 ? 0.493 -39.156 -8.547 1 95.19 106 GLU A CA 1
ATOM 860 C C . GLU A 1 106 ? 0.619 -39.375 -10.055 1 95.19 106 GLU A C 1
ATOM 862 O O . GLU A 1 106 ? 1.643 -39.875 -10.531 1 95.19 106 GLU A O 1
ATOM 867 N N . SER A 1 107 ? -0.351 -39 -10.789 1 94.25 107 SER A N 1
ATOM 868 C CA . SER A 1 107 ? -0.4 -39.25 -12.219 1 94.25 107 SER A CA 1
ATOM 869 C C . SER A 1 107 ? 0.737 -38.531 -12.953 1 94.25 107 SER A C 1
ATOM 871 O O . SER A 1 107 ? 1.143 -38.969 -14.039 1 94.25 107 SER A O 1
ATOM 873 N N . LEU A 1 108 ? 1.329 -37.531 -12.352 1 94.75 108 LEU A N 1
ATOM 874 C CA . LEU A 1 108 ? 2.395 -36.781 -12.992 1 94.75 108 LEU A CA 1
ATOM 875 C C . LEU A 1 108 ? 3.748 -37.438 -12.781 1 94.75 108 LEU A C 1
ATOM 877 O O . LEU A 1 108 ? 4.719 -37.125 -13.461 1 94.75 108 LEU A O 1
ATOM 881 N N . LYS A 1 109 ? 3.812 -38.344 -11.844 1 96.19 109 LYS A N 1
ATOM 882 C CA . LYS A 1 109 ? 5.039 -39.094 -11.531 1 96.19 109 LYS A CA 1
ATOM 883 C C . LYS A 1 109 ? 6.168 -38.125 -11.172 1 96.19 109 LYS A C 1
ATOM 885 O O . LYS A 1 109 ? 7.305 -38.312 -11.617 1 96.19 109 LYS A O 1
ATOM 890 N N . ILE A 1 110 ? 5.879 -37.031 -10.578 1 97.62 110 ILE A N 1
ATOM 891 C CA . ILE A 1 110 ? 6.828 -36.094 -9.992 1 97.62 110 ILE A CA 1
ATOM 892 C C . ILE A 1 110 ? 6.773 -36.188 -8.469 1 97.62 110 ILE A C 1
ATOM 894 O O . ILE A 1 110 ? 5.691 -36.219 -7.879 1 97.62 110 ILE A O 1
ATOM 898 N N . GLU A 1 111 ? 7.891 -36.219 -7.801 1 97.62 111 GLU A N 1
ATOM 899 C CA . GLU A 1 111 ? 7.961 -36.344 -6.348 1 97.62 111 GLU A CA 1
ATOM 900 C C . GLU A 1 111 ? 7.582 -35.031 -5.672 1 97.62 111 GLU A C 1
ATOM 902 O O . GLU A 1 111 ? 7.945 -33.938 -6.148 1 97.62 111 GLU A O 1
ATOM 907 N N . ASN A 1 112 ? 6.805 -35.188 -4.551 1 97.94 112 ASN A N 1
ATOM 908 C CA . ASN A 1 112 ? 6.664 -34.031 -3.678 1 97.94 112 ASN A CA 1
ATOM 909 C C . ASN A 1 112 ? 7.996 -33.656 -3.035 1 97.94 112 ASN A C 1
ATOM 911 O O . ASN A 1 112 ? 8.562 -34.438 -2.262 1 97.94 112 ASN A O 1
ATOM 915 N N . ALA A 1 113 ? 8.547 -32.531 -3.346 1 98.38 113 ALA A N 1
ATOM 916 C CA . ALA A 1 113 ? 9.859 -32.094 -2.875 1 98.38 113 ALA A CA 1
ATOM 917 C C . ALA A 1 113 ? 10.047 -30.609 -3.096 1 98.38 113 ALA A C 1
ATOM 919 O O . ALA A 1 113 ? 9.133 -29.922 -3.561 1 98.38 113 ALA A O 1
ATOM 920 N N . GLU A 1 114 ? 11.164 -30.172 -2.662 1 98.56 114 GLU A N 1
ATOM 921 C CA . GLU A 1 114 ? 11.555 -28.797 -3 1 98.56 114 GLU A CA 1
ATOM 922 C C . GLU A 1 114 ? 12.211 -28.75 -4.379 1 98.56 114 GLU A C 1
ATOM 924 O O . GLU A 1 114 ? 13.039 -29.594 -4.711 1 98.56 114 GLU A O 1
ATOM 929 N N . TYR A 1 115 ? 11.867 -27.781 -5.109 1 98.81 115 TYR A N 1
ATOM 930 C CA . TYR A 1 115 ? 12.422 -27.578 -6.441 1 98.81 115 TYR A CA 1
ATOM 931 C C . TYR A 1 115 ? 12.898 -26.125 -6.613 1 98.81 115 TYR A C 1
ATOM 933 O O . TYR A 1 115 ? 12.352 -25.219 -5.992 1 98.81 115 TYR A O 1
ATOM 941 N N . ASN A 1 116 ? 13.953 -25.984 -7.434 1 98.88 116 ASN A N 1
ATOM 942 C CA . ASN A 1 116 ? 14.352 -24.641 -7.836 1 98.88 116 ASN A CA 1
ATOM 943 C C . ASN A 1 116 ? 13.367 -24.031 -8.828 1 98.88 116 ASN A C 1
ATOM 945 O O . ASN A 1 116 ? 13 -24.672 -9.82 1 98.88 116 ASN A O 1
ATOM 949 N N . VAL A 1 117 ? 12.938 -22.844 -8.539 1 98.88 117 VAL A N 1
ATOM 950 C CA . VAL A 1 117 ? 12.016 -22.156 -9.445 1 98.88 117 VAL A CA 1
ATOM 951 C C . VAL A 1 117 ? 12.617 -20.828 -9.867 1 98.88 117 VAL A C 1
ATOM 953 O O . VAL A 1 117 ? 13.453 -20.25 -9.156 1 98.88 117 VAL A O 1
ATOM 956 N N . PRO A 1 118 ? 12.289 -20.312 -11.031 1 98.81 118 PRO A N 1
ATOM 957 C CA . PRO A 1 118 ? 12.742 -18.984 -11.438 1 98.81 118 PRO A CA 1
ATOM 958 C C . PRO A 1 118 ? 12.078 -17.875 -10.633 1 98.81 118 PRO A C 1
ATOM 960 O O . PRO A 1 118 ? 11.32 -18.141 -9.695 1 98.81 118 PRO A O 1
ATOM 963 N N . GLY A 1 119 ? 12.453 -16.578 -10.984 1 98.81 119 GLY A N 1
ATOM 964 C CA . GLY A 1 119 ? 11.656 -15.492 -10.422 1 98.81 119 GLY A CA 1
ATOM 965 C C . GLY A 1 119 ? 10.188 -15.586 -10.789 1 98.81 119 GLY A C 1
ATOM 966 O O . GLY A 1 119 ? 9.836 -15.953 -11.914 1 98.81 119 GLY A O 1
ATOM 967 N N . VAL A 1 120 ? 9.391 -15.266 -9.836 1 98.88 120 VAL A N 1
ATOM 968 C CA . VAL A 1 120 ? 7.953 -15.375 -10.047 1 98.88 120 VAL A CA 1
ATOM 969 C C . VAL A 1 120 ? 7.285 -14.039 -9.727 1 98.88 120 VAL A C 1
ATOM 971 O O . VAL A 1 120 ? 7.625 -13.391 -8.727 1 98.88 120 VAL A O 1
ATOM 974 N N . ILE A 1 121 ? 6.426 -13.586 -10.586 1 98.88 121 ILE A N 1
ATOM 975 C CA . ILE A 1 121 ? 5.566 -12.438 -10.344 1 98.88 121 ILE A CA 1
ATOM 976 C C . ILE A 1 121 ? 4.125 -12.898 -10.148 1 98.88 121 ILE A C 1
ATOM 978 O O . ILE A 1 121 ? 3.625 -13.727 -10.914 1 98.88 121 ILE A O 1
ATOM 982 N N . TYR A 1 122 ? 3.557 -12.414 -9.125 1 98.62 122 TYR A N 1
ATOM 983 C CA . TYR A 1 122 ? 2.168 -12.719 -8.797 1 98.62 122 TYR A CA 1
ATOM 984 C C . TYR A 1 122 ? 1.272 -11.508 -9.023 1 98.62 122 TYR A C 1
ATOM 986 O O . TYR A 1 122 ? 1.671 -10.375 -8.742 1 98.62 122 TYR A O 1
ATOM 994 N N . GLU A 1 123 ? 0.124 -11.688 -9.477 1 98 123 GLU A N 1
ATOM 995 C CA . GLU A 1 123 ? -0.94 -10.688 -9.539 1 98 123 GLU A CA 1
ATOM 996 C C . GLU A 1 123 ? -2.24 -11.234 -8.953 1 98 123 GLU A C 1
ATOM 998 O O . GLU A 1 123 ? -2.826 -12.172 -9.5 1 98 123 GLU A O 1
ATOM 1003 N N . SER A 1 124 ? -2.605 -10.695 -7.82 1 96 124 SER A N 1
ATOM 1004 C CA . SER A 1 124 ? -3.887 -11.055 -7.223 1 96 124 SER A CA 1
ATOM 1005 C C . SER A 1 124 ? -4.965 -10.031 -7.555 1 96 124 SER A C 1
ATOM 1007 O O . SER A 1 124 ? -4.707 -8.828 -7.539 1 96 124 SER A O 1
ATOM 1009 N N . LYS A 1 125 ? -6.098 -10.492 -7.832 1 90.19 125 LYS A N 1
ATOM 1010 C CA . LYS A 1 125 ? -7.207 -9.625 -8.203 1 90.19 125 LYS A CA 1
ATOM 1011 C C . LYS A 1 125 ? -8.422 -9.875 -7.312 1 90.19 125 LYS A C 1
ATOM 1013 O O . LYS A 1 125 ? -8.477 -10.875 -6.59 1 90.19 125 LYS A O 1
ATOM 1018 N N . GLU A 1 126 ? -9.289 -8.961 -7.492 1 81.19 126 GLU A N 1
ATOM 1019 C CA . GLU A 1 126 ? -10.547 -9.078 -6.754 1 81.19 126 GLU A CA 1
ATOM 1020 C C . GLU A 1 126 ? -11.211 -10.43 -7.016 1 81.19 126 GLU A C 1
ATOM 1022 O O . GLU A 1 126 ? -11.141 -10.961 -8.125 1 81.19 126 GLU A O 1
ATOM 1027 N N . GLY A 1 127 ? -11.812 -11.016 -6.027 1 75.06 127 GLY A N 1
ATOM 1028 C CA . GLY A 1 127 ? -12.516 -12.281 -6.207 1 75.06 127 GLY A CA 1
ATOM 1029 C C . GLY A 1 127 ? -11.633 -13.492 -5.977 1 75.06 127 GLY A C 1
ATOM 1030 O O . GLY A 1 127 ? -12.07 -14.625 -6.148 1 75.06 127 GLY A O 1
ATOM 1031 N N . GLY A 1 128 ? -10.406 -13.234 -5.746 1 79.5 128 GLY A N 1
ATOM 1032 C CA . GLY A 1 128 ? -9.531 -14.328 -5.355 1 79.5 128 GLY A CA 1
ATOM 1033 C C . GLY A 1 128 ? -8.734 -14.898 -6.516 1 79.5 128 GLY A C 1
ATOM 1034 O O . GLY A 1 128 ? -7.938 -15.82 -6.332 1 79.5 128 GLY A O 1
ATOM 1035 N N . GLY A 1 129 ? -8.906 -14.375 -7.68 1 88.94 129 GLY A N 1
ATOM 1036 C CA . GLY A 1 129 ? -8.125 -14.812 -8.82 1 88.94 129 GLY A CA 1
ATOM 1037 C C . GLY A 1 129 ? -6.664 -14.414 -8.727 1 88.94 129 GLY A C 1
ATOM 1038 O O . GLY A 1 129 ? -6.324 -13.438 -8.055 1 88.94 129 GLY A O 1
ATOM 1039 N N . MET A 1 130 ? -5.84 -15.25 -9.453 1 94.81 130 MET A N 1
ATOM 1040 C CA . MET A 1 130 ? -4.406 -14.984 -9.43 1 94.81 130 MET A CA 1
ATOM 1041 C C . MET A 1 130 ? -3.771 -15.312 -10.781 1 94.81 130 MET A C 1
ATOM 1043 O O . MET A 1 130 ? -4.117 -16.312 -11.406 1 94.81 130 MET A O 1
ATOM 1047 N N . ASN A 1 131 ? -2.953 -14.438 -11.203 1 96.88 131 ASN A N 1
ATOM 1048 C CA . ASN A 1 131 ? -2.041 -14.695 -12.312 1 96.88 131 ASN A CA 1
ATOM 1049 C C . ASN A 1 131 ? -0.606 -14.875 -11.82 1 96.88 131 ASN A C 1
ATOM 1051 O O . ASN A 1 131 ? -0.192 -14.258 -10.844 1 96.88 131 ASN A O 1
ATOM 1055 N N . VAL A 1 132 ? 0.088 -15.703 -12.523 1 98 132 VAL A N 1
ATOM 1056 C CA . VAL A 1 132 ? 1.496 -15.898 -12.195 1 98 132 VAL A CA 1
ATOM 1057 C C . VAL A 1 132 ? 2.336 -15.844 -13.477 1 98 132 VAL A C 1
ATOM 1059 O O . VAL A 1 132 ? 1.917 -16.328 -14.523 1 98 132 VAL A O 1
ATOM 1062 N N . TYR A 1 133 ? 3.496 -15.25 -13.352 1 98.44 133 TYR A N 1
ATOM 1063 C CA . TYR A 1 133 ? 4.473 -15.094 -14.422 1 98.44 133 TYR A CA 1
ATOM 1064 C C . TYR A 1 133 ? 5.867 -15.484 -13.945 1 98.44 133 TYR A C 1
ATOM 1066 O O . TYR A 1 133 ? 6.145 -15.484 -12.742 1 98.44 133 TYR A O 1
ATOM 1074 N N . ALA A 1 134 ? 6.668 -15.836 -14.867 1 98.69 134 ALA A N 1
ATOM 1075 C CA . ALA A 1 134 ? 8.086 -15.992 -14.57 1 98.69 134 ALA A CA 1
ATOM 1076 C C . ALA A 1 134 ? 8.891 -14.812 -15.102 1 98.69 134 ALA A C 1
ATOM 1078 O O . ALA A 1 134 ? 8.461 -14.125 -16.031 1 98.69 134 ALA A O 1
ATOM 1079 N N . PHE A 1 135 ? 9.977 -14.523 -14.508 1 98.81 135 PHE A N 1
ATOM 1080 C CA . PHE A 1 135 ? 10.906 -13.523 -15.016 1 98.81 135 PHE A CA 1
ATOM 1081 C C . PHE A 1 135 ? 12.352 -13.961 -14.789 1 98.81 135 PHE A C 1
ATOM 1083 O O . PHE A 1 135 ? 12.617 -14.836 -13.953 1 98.81 135 PHE A O 1
ATOM 1090 N N . LYS A 1 136 ? 13.242 -13.422 -15.578 1 98.62 136 LYS A N 1
ATOM 1091 C CA . LYS A 1 136 ? 14.672 -13.711 -15.453 1 98.62 136 LYS A CA 1
ATOM 1092 C C . LYS A 1 136 ? 15.383 -12.641 -14.633 1 98.62 136 LYS A C 1
ATOM 1094 O O . LYS A 1 136 ? 15.227 -11.445 -14.898 1 98.62 136 LYS A O 1
ATOM 1099 N N . GLY A 1 137 ? 16.125 -13.07 -13.672 1 98 137 GLY A N 1
ATOM 1100 C CA . GLY A 1 137 ? 16.844 -12.156 -12.805 1 98 137 GLY A CA 1
ATOM 1101 C C . GLY A 1 137 ? 16.438 -12.258 -11.352 1 98 137 GLY A C 1
ATOM 1102 O O . GLY A 1 137 ? 15.75 -13.211 -10.961 1 98 137 GLY A O 1
ATOM 1103 N N . GLU A 1 138 ? 16.875 -11.312 -10.531 1 98.25 138 GLU A N 1
ATOM 1104 C CA . GLU A 1 138 ? 16.641 -11.344 -9.094 1 98.25 138 GLU A CA 1
ATOM 1105 C C . GLU A 1 138 ? 15.555 -10.336 -8.695 1 98.25 138 GLU A C 1
ATOM 1107 O O . GLU A 1 138 ? 14.68 -10.648 -7.895 1 98.25 138 GLU A O 1
ATOM 1112 N N . VAL A 1 139 ? 15.664 -9.148 -9.227 1 98.19 139 VAL A N 1
ATOM 1113 C CA . VAL A 1 139 ? 14.734 -8.047 -8.969 1 98.19 139 VAL A CA 1
ATOM 1114 C C . VAL A 1 139 ? 14.203 -7.5 -10.289 1 98.19 139 VAL A C 1
ATOM 1116 O O . VAL A 1 139 ? 14.961 -6.973 -11.102 1 98.19 139 VAL A O 1
ATOM 1119 N N . PRO A 1 140 ? 12.961 -7.57 -10.453 1 98.12 140 PRO A N 1
ATOM 1120 C CA . PRO A 1 140 ? 12.438 -7.09 -11.734 1 98.12 140 PRO A CA 1
ATOM 1121 C C . PRO A 1 140 ? 12.328 -5.57 -11.797 1 98.12 140 PRO A C 1
ATOM 1123 O O . PRO A 1 140 ? 12.219 -4.91 -10.758 1 98.12 140 PRO A O 1
ATOM 1126 N N . THR A 1 141 ? 12.414 -5.062 -13 1 97 141 THR A N 1
ATOM 1127 C CA . THR A 1 141 ? 12.188 -3.662 -13.328 1 97 141 THR A CA 1
ATOM 1128 C C . THR A 1 141 ? 10.961 -3.508 -14.227 1 97 141 THR A C 1
ATOM 1130 O O . THR A 1 141 ? 10.438 -4.496 -14.75 1 97 141 THR A O 1
ATOM 1133 N N . PRO A 1 142 ? 10.547 -2.309 -14.406 1 96.19 142 PRO A N 1
ATOM 1134 C CA . PRO A 1 142 ? 9.406 -2.102 -15.297 1 96.19 142 PRO A CA 1
ATOM 1135 C C . PRO A 1 142 ? 9.633 -2.662 -16.703 1 96.19 142 PRO A C 1
ATOM 1137 O O . PRO A 1 142 ? 8.68 -3.064 -17.375 1 96.19 142 PRO A O 1
ATOM 1140 N N . GLU A 1 143 ? 10.906 -2.789 -17.125 1 97.31 143 GLU A N 1
ATOM 1141 C CA . GLU A 1 143 ? 11.234 -3.232 -18.484 1 97.31 143 GLU A CA 1
ATOM 1142 C C . GLU A 1 143 ? 11.469 -4.738 -18.516 1 97.31 143 GLU A C 1
ATOM 1144 O O . GLU A 1 143 ? 11.695 -5.305 -19.594 1 97.31 143 GLU A O 1
ATOM 1149 N N . THR A 1 144 ? 11.336 -5.328 -17.438 1 98.19 144 THR A N 1
ATOM 1150 C CA . THR A 1 144 ? 11.57 -6.766 -17.375 1 98.19 144 THR A CA 1
ATOM 1151 C C . THR A 1 144 ? 10.516 -7.52 -18.172 1 98.19 144 THR A C 1
ATOM 1153 O O . THR A 1 144 ? 9.312 -7.301 -17.984 1 98.19 144 THR A O 1
ATOM 1156 N N . LYS A 1 145 ? 11.008 -8.414 -19.031 1 98.25 145 LYS A N 1
ATOM 1157 C CA . LYS A 1 145 ? 10.125 -9.258 -19.828 1 98.25 145 LYS A CA 1
ATOM 1158 C C . LYS A 1 145 ? 9.477 -10.344 -18.969 1 98.25 145 LYS A C 1
ATOM 1160 O O . LYS A 1 145 ? 10.133 -10.93 -18.109 1 98.25 145 LYS A O 1
ATOM 1165 N N . LEU A 1 146 ? 8.227 -10.625 -19.312 1 98.69 146 LEU A N 1
ATOM 1166 C CA . LEU A 1 146 ? 7.504 -11.664 -18.594 1 98.69 146 LEU A CA 1
ATOM 1167 C C . LEU A 1 146 ? 7.402 -12.938 -19.422 1 98.69 146 LEU A C 1
ATOM 1169 O O . LEU A 1 146 ? 7.242 -12.875 -20.656 1 98.69 146 LEU A O 1
ATOM 1173 N N . TYR A 1 147 ? 7.5 -14.023 -18.766 1 98.31 147 TYR A N 1
ATOM 1174 C CA . TYR A 1 147 ? 7.449 -15.352 -19.359 1 98.31 147 TYR A CA 1
ATOM 1175 C C . TYR A 1 147 ? 6.309 -16.172 -18.766 1 98.31 147 TYR A C 1
ATOM 1177 O O . TYR A 1 147 ? 5.809 -15.867 -17.688 1 98.31 147 TYR A O 1
ATOM 1185 N N . ALA A 1 148 ? 5.891 -17.172 -19.516 1 97.62 148 ALA A N 1
ATOM 1186 C CA . ALA A 1 148 ? 4.934 -18.125 -18.969 1 97.62 148 ALA A CA 1
ATOM 1187 C C . ALA A 1 148 ? 5.484 -18.797 -17.719 1 97.62 148 ALA A C 1
ATOM 1189 O O . ALA A 1 148 ? 6.652 -19.203 -17.688 1 97.62 148 ALA A O 1
ATOM 1190 N N . ALA A 1 149 ? 4.633 -18.844 -16.703 1 97.81 149 ALA A N 1
ATOM 1191 C CA . ALA A 1 149 ? 5.047 -19.547 -15.5 1 97.81 149 ALA A CA 1
ATOM 1192 C C . ALA A 1 149 ? 5.211 -21.047 -15.773 1 97.81 149 ALA A C 1
ATOM 1194 O O . ALA A 1 149 ? 4.305 -21.688 -16.312 1 97.81 149 ALA A O 1
ATOM 1195 N N . PRO A 1 150 ? 6.34 -21.578 -15.422 1 97.81 150 PRO A N 1
ATOM 1196 C CA . PRO A 1 150 ? 6.598 -23 -15.695 1 97.81 150 PRO A CA 1
ATOM 1197 C C . PRO A 1 150 ? 6.027 -23.922 -14.625 1 97.81 150 PRO A C 1
ATOM 1199 O O . PRO A 1 150 ? 6.77 -24.703 -14.016 1 97.81 150 PRO A O 1
ATOM 1202 N N . PHE A 1 151 ? 4.719 -23.859 -14.414 1 97.38 151 PHE A N 1
ATOM 1203 C CA . PHE A 1 151 ? 4.051 -24.641 -13.375 1 97.38 151 PHE A CA 1
ATOM 1204 C C . PHE A 1 151 ? 2.777 -25.281 -13.906 1 97.38 151 PHE A C 1
ATOM 1206 O O . PHE A 1 151 ? 2.16 -24.766 -14.844 1 97.38 151 PHE A O 1
ATOM 1213 N N . PHE A 1 152 ? 2.463 -26.391 -13.32 1 94.94 152 PHE A N 1
ATOM 1214 C CA . PHE A 1 152 ? 1.147 -26.969 -13.547 1 94.94 152 PHE A CA 1
ATOM 1215 C C . PHE A 1 152 ? 0.057 -26.125 -12.906 1 94.94 152 PHE A C 1
ATOM 1217 O O . PHE A 1 152 ? 0.347 -25.219 -12.117 1 94.94 152 PHE A O 1
ATOM 1224 N N . ASN A 1 153 ? -1.132 -26.297 -13.242 1 92.19 153 ASN A N 1
ATOM 1225 C CA . ASN A 1 153 ? -2.311 -25.609 -12.727 1 92.19 153 ASN A CA 1
ATOM 1226 C C . ASN A 1 153 ? -2.344 -24.156 -13.164 1 92.19 153 ASN A C 1
ATOM 1228 O O . ASN A 1 153 ? -2.893 -23.297 -12.461 1 92.19 153 ASN A O 1
ATOM 1232 N N . VAL A 1 154 ? -1.585 -23.812 -14.141 1 95 154 VAL A N 1
ATOM 1233 C CA . VAL A 1 154 ? -1.61 -22.469 -14.703 1 95 154 VAL A CA 1
ATOM 1234 C C . VAL A 1 154 ? -2.029 -22.531 -16.172 1 95 154 VAL A C 1
ATOM 1236 O O . VAL A 1 154 ? -1.396 -23.219 -16.969 1 95 154 VAL A O 1
ATOM 1239 N N . THR A 1 155 ? -3.115 -21.922 -16.484 1 90 155 THR A N 1
ATOM 1240 C CA . THR A 1 155 ? -3.584 -21.781 -17.859 1 90 155 THR A CA 1
ATOM 1241 C C . THR A 1 155 ? -3.285 -20.375 -18.391 1 90 155 THR A C 1
ATOM 1243 O O . THR A 1 155 ? -3.938 -19.406 -18 1 90 155 THR A O 1
ATOM 1246 N N . SER A 1 156 ? -2.314 -20.312 -19.344 1 88.75 156 SER A N 1
ATOM 1247 C CA . SER A 1 156 ? -1.753 -19.031 -19.734 1 88.75 156 SER A CA 1
ATOM 1248 C C . SER A 1 156 ? -1.086 -18.328 -18.562 1 88.75 156 SER A C 1
ATOM 1250 O O . SER A 1 156 ? 0.046 -18.656 -18.203 1 88.75 156 SER A O 1
ATOM 1252 N N . THR A 1 157 ? -1.854 -17.469 -17.906 1 94 157 THR A N 1
ATOM 1253 C CA . THR A 1 157 ? -1.294 -16.844 -16.719 1 94 157 THR A CA 1
ATOM 1254 C C . THR A 1 157 ? -2.18 -17.109 -15.5 1 94 157 THR A C 1
ATOM 1256 O O . THR A 1 157 ? -1.777 -16.844 -14.367 1 94 157 THR A O 1
ATOM 1259 N N . ILE A 1 158 ? -3.307 -17.656 -15.75 1 92.75 158 ILE A N 1
ATOM 1260 C CA . ILE A 1 158 ? -4.34 -17.766 -14.727 1 92.75 158 ILE A CA 1
ATOM 1261 C C . ILE A 1 158 ? -4.129 -19.031 -13.906 1 92.75 158 ILE A C 1
ATOM 1263 O O . ILE A 1 158 ? -4.004 -20.125 -14.469 1 92.75 158 ILE A O 1
ATOM 1267 N N . VAL A 1 159 ? -4.133 -18.828 -12.633 1 92.88 159 VAL A N 1
ATOM 1268 C CA . VAL A 1 159 ? -3.955 -19.969 -11.727 1 92.88 159 VAL A CA 1
ATOM 1269 C C . VAL A 1 159 ? -5.297 -20.656 -11.484 1 92.88 159 VAL A C 1
ATOM 1271 O O . VAL A 1 159 ? -6.312 -19.984 -11.258 1 92.88 159 VAL A O 1
ATOM 1274 N N . CYS A 1 160 ? -5.242 -21.844 -11.547 1 84.25 160 CYS A N 1
ATOM 1275 C CA . CYS A 1 160 ? -6.371 -22.641 -11.086 1 84.25 160 CYS A CA 1
ATOM 1276 C C . CYS A 1 160 ? -6.258 -22.922 -9.594 1 84.25 160 CYS A C 1
ATOM 1278 O O . CYS A 1 160 ? -5.461 -23.766 -9.18 1 84.25 160 CYS A O 1
ATOM 1280 N N . MET A 1 161 ? -6.922 -22.062 -8.711 1 71.81 161 MET A N 1
ATOM 1281 C CA . MET A 1 161 ? -6.762 -22.094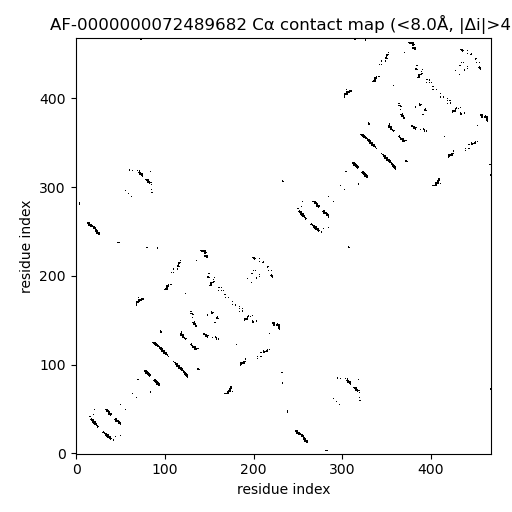 -7.258 1 71.81 161 MET A CA 1
ATOM 1282 C C . MET A 1 161 ? -7.516 -23.281 -6.66 1 71.81 161 MET A C 1
ATOM 1284 O O . MET A 1 161 ? -7.293 -23.641 -5.504 1 71.81 161 MET A O 1
ATOM 1288 N N . GLY A 1 162 ? -7.648 -24.234 -7.316 1 65.25 162 GLY A N 1
ATOM 1289 C CA . GLY A 1 162 ? -8.453 -25.266 -6.691 1 65.25 162 GLY A CA 1
ATOM 1290 C C . GLY A 1 162 ? -9.164 -24.797 -5.438 1 65.25 162 GLY A C 1
ATOM 1291 O O . GLY A 1 162 ? -9.375 -23.594 -5.246 1 65.25 162 GLY A O 1
ATOM 1292 N N . ASN A 1 163 ? -9.875 -25.531 -4.59 1 59.22 163 ASN A N 1
ATOM 1293 C CA . ASN A 1 163 ? -10.555 -25.172 -3.344 1 59.22 163 ASN A CA 1
ATOM 1294 C C . ASN A 1 163 ? -9.609 -25.25 -2.15 1 59.22 163 ASN A C 1
ATOM 1296 O O . ASN A 1 163 ? -9.641 -26.219 -1.383 1 59.22 163 ASN A O 1
ATOM 1300 N N . PRO A 1 164 ? -8.438 -24.438 -2.271 1 57.75 164 PRO A N 1
ATOM 1301 C CA . PRO A 1 164 ? -7.664 -24.625 -1.041 1 57.75 164 PRO A CA 1
ATOM 1302 C C . PRO A 1 164 ? -8.43 -24.188 0.207 1 57.75 164 PRO A C 1
ATOM 1304 O O . PRO A 1 164 ? -9.203 -23.234 0.162 1 57.75 164 PRO A O 1
ATOM 1307 N N . LYS A 1 165 ? -8.578 -24.984 1.201 1 63.69 165 LYS A N 1
ATOM 1308 C CA . LYS A 1 165 ? -9.211 -24.75 2.494 1 63.69 165 LYS A CA 1
ATOM 1309 C C . LYS A 1 165 ? -8.414 -23.766 3.336 1 63.69 165 LYS A C 1
ATOM 1311 O O . LYS A 1 165 ? -8.305 -23.922 4.555 1 63.69 165 LYS A O 1
ATOM 1316 N N . ILE A 1 166 ? -7.695 -22.875 2.641 1 76.5 166 ILE A N 1
ATOM 1317 C CA . ILE A 1 166 ? -6.91 -21.969 3.486 1 76.5 166 ILE A CA 1
ATOM 1318 C C . ILE A 1 166 ? -7.742 -20.75 3.863 1 76.5 166 ILE A C 1
ATOM 1320 O O . ILE A 1 166 ? -8.32 -20.094 2.996 1 76.5 166 ILE A O 1
ATOM 1324 N N . GLU A 1 167 ? -7.734 -20.516 5.102 1 80.69 167 GLU A N 1
ATOM 1325 C CA . GLU A 1 167 ? -8.508 -19.391 5.609 1 80.69 167 GLU A CA 1
ATOM 1326 C C . GLU A 1 167 ? -7.723 -18.094 5.477 1 80.69 167 GLU A C 1
ATOM 1328 O O . GLU A 1 167 ? -6.516 -18.047 5.727 1 80.69 167 GLU A O 1
ATOM 1333 N N . SER A 1 168 ? -8.422 -17.141 5.023 1 82.25 168 SER A N 1
ATOM 1334 C CA . SER A 1 168 ? -7.812 -15.82 4.957 1 82.25 168 SER A CA 1
ATOM 1335 C C . SER A 1 168 ? -7.504 -15.281 6.352 1 82.25 168 SER A C 1
ATOM 1337 O O . SER A 1 168 ? -8.305 -15.445 7.277 1 82.25 168 SER A O 1
ATOM 1339 N N . PRO A 1 169 ? -6.285 -14.711 6.496 1 84.75 169 PRO A N 1
ATOM 1340 C CA . PRO A 1 169 ? -5.953 -14.148 7.809 1 84.75 169 PRO A CA 1
ATOM 1341 C C . PRO A 1 169 ? -6.859 -12.977 8.195 1 84.75 169 PRO A C 1
ATOM 1343 O O . PRO A 1 169 ? -7.32 -12.234 7.324 1 84.75 169 PRO A O 1
ATOM 1346 N N . ARG A 1 170 ? -7.043 -12.898 9.539 1 79.44 170 ARG A N 1
ATOM 1347 C CA . ARG A 1 170 ? -7.758 -11.758 10.094 1 79.44 170 ARG A CA 1
ATOM 1348 C C . ARG A 1 170 ? -6.805 -10.602 10.383 1 79.44 170 ARG A C 1
ATOM 1350 O O . ARG A 1 170 ? -5.711 -10.812 10.906 1 79.44 170 ARG A O 1
ATOM 1357 N N . GLN A 1 171 ? -7.129 -9.406 9.969 1 83.69 171 GLN A N 1
ATOM 1358 C CA . GLN A 1 171 ? -6.348 -8.195 10.203 1 83.69 171 GLN A CA 1
ATOM 1359 C C . GLN A 1 171 ? -4.902 -8.375 9.742 1 83.69 171 GLN A C 1
ATOM 1361 O O . GLN A 1 171 ? -3.973 -8.219 10.531 1 83.69 171 GLN A O 1
ATOM 1366 N N . PRO A 1 172 ? -4.629 -8.758 8.562 1 92.94 172 PRO A N 1
ATOM 1367 C CA . PRO A 1 172 ? -3.281 -9.078 8.086 1 92.94 172 PRO A CA 1
ATOM 1368 C C . PRO A 1 172 ? -2.416 -7.832 7.891 1 92.94 172 PRO A C 1
ATOM 1370 O O . PRO A 1 172 ? -2.934 -6.762 7.574 1 92.94 172 PRO A O 1
ATOM 1373 N N . THR A 1 173 ? -1.092 -8.023 8.141 1 95.44 173 THR A N 1
ATOM 1374 C CA . THR A 1 173 ? -0.118 -7.117 7.535 1 95.44 173 THR A CA 1
ATOM 1375 C C . THR A 1 173 ? 0.058 -7.426 6.051 1 95.44 173 THR A C 1
ATOM 1377 O O . THR A 1 173 ? -0.396 -8.461 5.566 1 95.44 173 THR A O 1
ATOM 1380 N N . PHE A 1 174 ? 0.676 -6.5 5.367 1 96.88 174 PHE A N 1
ATOM 1381 C CA . PHE A 1 174 ? 0.979 -6.793 3.971 1 96.88 174 PHE A CA 1
ATOM 1382 C C . PHE A 1 174 ? 1.807 -8.062 3.852 1 96.88 174 PHE A C 1
ATOM 1384 O O . PHE A 1 174 ? 1.558 -8.898 2.975 1 96.88 174 PHE A O 1
ATOM 1391 N N . GLY A 1 175 ? 2.752 -8.227 4.73 1 96.81 175 GLY A N 1
ATOM 1392 C CA . GLY A 1 175 ? 3.596 -9.414 4.699 1 96.81 175 GLY A CA 1
ATOM 1393 C C . GLY A 1 175 ? 2.814 -10.703 4.855 1 96.81 175 GLY A C 1
ATOM 1394 O O . GLY A 1 175 ? 2.943 -11.617 4.039 1 96.81 175 GLY A O 1
ATOM 1395 N N . THR A 1 176 ? 1.971 -10.797 5.871 1 95.81 176 THR A N 1
ATOM 1396 C CA . THR A 1 176 ? 1.225 -12.023 6.141 1 95.81 176 THR A CA 1
ATOM 1397 C C . THR A 1 176 ? 0.159 -12.25 5.07 1 95.81 176 THR A C 1
ATOM 1399 O O . THR A 1 176 ? -0.174 -13.398 4.754 1 95.81 176 THR A O 1
ATOM 1402 N N . PHE A 1 177 ? -0.345 -11.227 4.547 1 95.5 177 PHE A N 1
ATOM 1403 C CA . PHE A 1 177 ? -1.342 -11.328 3.486 1 95.5 177 PHE A CA 1
ATOM 1404 C C . PHE A 1 177 ? -0.73 -11.922 2.223 1 95.5 177 PHE A C 1
ATOM 1406 O O . PHE A 1 177 ? -1.296 -12.836 1.628 1 95.5 177 PHE A O 1
ATOM 1413 N N . LEU A 1 178 ? 0.458 -11.391 1.81 1 97.19 178 LEU A N 1
ATOM 1414 C CA . LEU A 1 178 ? 1.133 -11.922 0.629 1 97.19 178 LEU A CA 1
ATOM 1415 C C . LEU A 1 178 ? 1.537 -13.375 0.841 1 97.19 178 LEU A C 1
ATOM 1417 O O . LEU A 1 178 ? 1.441 -14.195 -0.078 1 97.19 178 LEU A O 1
ATOM 1421 N N . GLU A 1 179 ? 1.957 -13.656 2.008 1 96.44 179 GLU A N 1
ATOM 1422 C CA . GLU A 1 179 ? 2.289 -15.039 2.336 1 96.44 179 GLU A CA 1
ATOM 1423 C C . GLU A 1 179 ? 1.074 -15.953 2.176 1 96.44 179 GLU A C 1
ATOM 1425 O O . GLU A 1 179 ? 1.186 -17.047 1.63 1 96.44 179 GLU A O 1
ATOM 1430 N N . TYR A 1 180 ? -0.026 -15.516 2.701 1 93.94 180 TYR A N 1
ATOM 1431 C CA . TYR A 1 180 ? -1.277 -16.25 2.561 1 93.94 180 TYR A CA 1
ATOM 1432 C C . TYR A 1 180 ? -1.597 -16.516 1.094 1 93.94 180 TYR A C 1
ATOM 1434 O O . TYR A 1 180 ? -1.936 -17.641 0.714 1 93.94 180 TYR A O 1
ATOM 1442 N N . LEU A 1 181 ? -1.463 -15.484 0.279 1 94.19 181 LEU A N 1
ATOM 1443 C CA . LEU A 1 181 ? -1.762 -15.617 -1.143 1 94.19 181 LEU A CA 1
ATOM 1444 C C . LEU A 1 181 ? -0.815 -16.609 -1.808 1 94.19 181 LEU A C 1
ATOM 1446 O O . LEU A 1 181 ? -1.239 -17.422 -2.637 1 94.19 181 LEU A O 1
ATOM 1450 N N . GLU A 1 182 ? 0.445 -16.562 -1.479 1 96.25 182 GLU A N 1
ATOM 1451 C CA . GLU A 1 182 ? 1.429 -17.484 -2.043 1 96.25 182 GLU A CA 1
ATOM 1452 C C . GLU A 1 182 ? 1.146 -18.922 -1.623 1 96.25 182 GLU A C 1
ATOM 1454 O O . GLU A 1 182 ? 1.265 -19.844 -2.432 1 96.25 182 GLU A O 1
ATOM 1459 N N . LYS A 1 183 ? 0.778 -19.047 -0.372 1 93.75 183 LYS A N 1
ATOM 1460 C CA . LYS A 1 183 ? 0.469 -20.375 0.122 1 93.75 183 LYS A CA 1
ATOM 1461 C C . LYS A 1 183 ? -0.697 -21 -0.647 1 93.75 183 LYS A C 1
ATOM 1463 O O . LYS A 1 183 ? -0.712 -22.203 -0.903 1 93.75 183 LYS A O 1
ATOM 1468 N N . ARG A 1 184 ? -1.636 -20.25 -1 1 91.44 184 ARG A N 1
ATOM 1469 C CA . ARG A 1 184 ? -2.775 -20.719 -1.775 1 91.44 184 ARG A CA 1
ATOM 1470 C C . ARG A 1 184 ? -2.322 -21.328 -3.1 1 91.44 184 ARG A C 1
ATOM 1472 O O . ARG A 1 184 ? -2.941 -22.266 -3.602 1 91.44 184 ARG A O 1
ATOM 1479 N N . PHE A 1 185 ? -1.281 -20.875 -3.672 1 94 185 PHE A N 1
ATOM 1480 C CA . PHE A 1 185 ? -0.759 -21.375 -4.934 1 94 185 PHE A CA 1
ATOM 1481 C C . PHE A 1 185 ? 0.169 -22.562 -4.699 1 94 185 PHE A C 1
ATOM 1483 O O . PHE A 1 185 ? -0.008 -23.625 -5.297 1 94 185 PHE A O 1
ATOM 1490 N N . TRP A 1 186 ? 1.049 -22.375 -3.775 1 94.81 186 TRP A N 1
ATOM 1491 C CA . TRP A 1 186 ? 2.158 -23.328 -3.668 1 94.81 186 TRP A CA 1
ATOM 1492 C C . TRP A 1 186 ? 1.741 -24.578 -2.896 1 94.81 186 TRP A C 1
ATOM 1494 O O . TRP A 1 186 ? 2.383 -25.625 -3.004 1 94.81 186 TRP A O 1
ATOM 1504 N N . LEU A 1 187 ? 0.723 -24.484 -2.168 1 92.06 187 LEU A N 1
ATOM 1505 C CA . LEU A 1 187 ? 0.297 -25.641 -1.39 1 92.06 187 LEU A CA 1
ATOM 1506 C C . LEU A 1 187 ? -0.738 -26.469 -2.154 1 92.06 187 LEU A C 1
ATOM 1508 O O . LEU A 1 187 ? -1.154 -27.531 -1.696 1 92.06 187 LEU A O 1
ATOM 1512 N N . THR A 1 188 ? -1.12 -25.984 -3.248 1 89.56 188 THR A N 1
ATOM 1513 C CA . THR A 1 188 ? -2.006 -26.781 -4.09 1 89.56 188 THR A CA 1
ATOM 1514 C C . THR A 1 188 ? -1.299 -28.047 -4.57 1 89.56 188 THR A C 1
ATOM 1516 O O . THR A 1 188 ? -0.068 -28.109 -4.59 1 89.56 188 THR A O 1
ATOM 1519 N N . GLU A 1 189 ? -2.156 -28.984 -4.887 1 91.5 189 GLU A N 1
ATOM 1520 C CA . GLU A 1 189 ? -1.612 -30.141 -5.598 1 91.5 189 GLU A CA 1
ATOM 1521 C C . GLU A 1 189 ? -1.594 -29.906 -7.105 1 91.5 189 GLU A C 1
ATOM 1523 O O . GLU A 1 189 ? -2.648 -29.812 -7.738 1 91.5 189 GLU A O 1
ATOM 1528 N N . PHE A 1 190 ? -0.4 -29.797 -7.594 1 93.44 190 PHE A N 1
ATOM 1529 C CA . PHE A 1 190 ? -0.25 -29.609 -9.031 1 93.44 190 PHE A CA 1
ATOM 1530 C C . PHE A 1 190 ? -0.705 -30.844 -9.789 1 93.44 190 PHE A C 1
ATOM 1532 O O . PHE A 1 190 ? -0.266 -31.969 -9.492 1 93.44 190 PHE A O 1
ATOM 1539 N N . SER A 1 191 ? -1.55 -30.609 -10.742 1 89.31 191 SER A N 1
ATOM 1540 C CA . SER A 1 191 ? -2.176 -31.812 -11.297 1 89.31 191 SER A CA 1
ATOM 1541 C C . SER A 1 191 ? -2.195 -31.766 -12.82 1 89.31 191 SER A C 1
ATOM 1543 O O . SER A 1 191 ? -1.977 -32.781 -13.477 1 89.31 191 SER A O 1
ATOM 1545 N N . HIS A 1 192 ? -2.549 -30.688 -13.508 1 85.06 192 HIS A N 1
ATOM 1546 C CA . HIS A 1 192 ? -2.75 -30.703 -14.953 1 85.06 192 HIS A CA 1
ATOM 1547 C C . HIS A 1 192 ? -2.1 -29.484 -15.617 1 85.06 192 HIS A C 1
ATOM 1549 O O . HIS A 1 192 ? -1.816 -28.484 -14.953 1 85.06 192 HIS A O 1
ATOM 1555 N N . LEU A 1 193 ? -1.728 -29.828 -16.922 1 80.75 193 LEU A N 1
ATOM 1556 C CA . LEU A 1 193 ? -1.325 -28.703 -17.766 1 80.75 193 LEU A CA 1
ATOM 1557 C C . LEU A 1 193 ? -2.508 -27.781 -18.031 1 80.75 193 LEU A C 1
ATOM 1559 O O . LEU A 1 193 ? -3.611 -28.25 -18.328 1 80.75 193 LEU A O 1
ATOM 1563 N N . GLY A 1 194 ? -2.299 -26.516 -17.75 1 68.25 194 GLY A N 1
ATOM 1564 C CA . GLY A 1 194 ? -3.361 -25.578 -18.047 1 68.25 194 GLY A CA 1
ATOM 1565 C C . GLY A 1 194 ? -3.646 -25.438 -19.531 1 68.25 194 GLY A C 1
ATOM 1566 O O . GLY A 1 194 ? -2.732 -25.219 -20.312 1 68.25 194 GLY A O 1
ATOM 1567 N N . GLY A 1 195 ? -4.918 -25.562 -19.906 1 70.31 195 GLY A N 1
ATOM 1568 C CA . GLY A 1 195 ? -5.387 -25.375 -21.266 1 70.31 195 GLY A CA 1
ATOM 1569 C C . GLY A 1 195 ? -4.742 -26.328 -22.25 1 70.31 195 GLY A C 1
ATOM 1570 O O . GLY A 1 195 ? -4.746 -26.078 -23.453 1 70.31 195 GLY A O 1
ATOM 1571 N N . GLY A 1 196 ? -4.008 -27.266 -21.734 1 69.81 196 GLY A N 1
ATOM 1572 C CA . GLY A 1 196 ? -3.395 -28.266 -22.609 1 69.81 196 GLY A CA 1
ATOM 1573 C C . GLY A 1 196 ? -2.115 -27.781 -23.25 1 69.81 196 GLY A C 1
ATOM 1574 O O . GLY A 1 196 ? -1.571 -28.438 -24.141 1 69.81 196 GLY A O 1
ATOM 1575 N N . ARG A 1 197 ? -1.661 -26.625 -22.922 1 84.69 197 ARG A N 1
ATOM 1576 C CA . ARG A 1 197 ? -0.438 -26.109 -23.531 1 84.69 197 ARG A CA 1
ATOM 1577 C C . ARG A 1 197 ? 0.737 -26.203 -22.578 1 84.69 197 ARG A C 1
ATOM 1579 O O . ARG A 1 197 ? 0.606 -25.875 -21.391 1 84.69 197 ARG A O 1
ATOM 1586 N N . ASN A 1 198 ? 1.789 -26.719 -23.141 1 92.56 198 ASN A N 1
ATOM 1587 C CA . ASN A 1 198 ? 3.035 -26.812 -22.375 1 92.56 198 ASN A CA 1
ATOM 1588 C C . ASN A 1 198 ? 3.689 -25.453 -22.219 1 92.56 198 ASN A C 1
ATOM 1590 O O . ASN A 1 198 ? 4.039 -24.797 -23.203 1 92.56 198 ASN A O 1
ATOM 1594 N N . PRO A 1 199 ? 3.902 -25 -20.953 1 95.75 199 PRO A N 1
ATOM 1595 C CA . PRO A 1 199 ? 4.375 -23.625 -20.719 1 95.75 199 PRO A CA 1
ATOM 1596 C C . PRO A 1 199 ? 5.891 -23.5 -20.828 1 95.75 199 PRO A C 1
ATOM 1598 O O . PRO A 1 199 ? 6.441 -22.422 -20.609 1 95.75 199 PRO A O 1
ATOM 1601 N N . THR A 1 200 ? 6.637 -24.562 -21.109 1 97.44 200 THR A N 1
ATOM 1602 C CA . THR A 1 200 ? 8.086 -24.562 -21.281 1 97.44 200 THR A CA 1
ATOM 1603 C C . THR A 1 200 ? 8.453 -25.109 -22.656 1 97.44 200 THR A C 1
ATOM 1605 O O . THR A 1 200 ? 7.617 -25.719 -23.344 1 97.44 200 THR A O 1
ATOM 1608 N N . LYS A 1 201 ? 9.711 -24.812 -23.031 1 97.19 201 LYS A N 1
ATOM 1609 C CA . LYS A 1 201 ? 10.156 -25.281 -24.344 1 97.19 201 LYS A CA 1
ATOM 1610 C C . LYS A 1 201 ? 10.156 -26.797 -24.422 1 97.19 201 LYS A C 1
ATOM 1612 O O . LYS A 1 201 ? 9.773 -27.391 -25.438 1 97.19 201 LYS A O 1
ATOM 1617 N N . SER A 1 202 ? 10.648 -27.406 -23.312 1 96.88 202 SER A N 1
ATOM 1618 C CA . SER A 1 202 ? 10.602 -28.859 -23.172 1 96.88 202 SER A CA 1
ATOM 1619 C C . SER A 1 202 ? 9.414 -29.297 -22.312 1 96.88 202 SER A C 1
ATOM 1621 O O . SER A 1 202 ? 8.688 -28.453 -21.781 1 96.88 202 SER A O 1
ATOM 1623 N N . ASN A 1 203 ? 9.242 -30.594 -22.266 1 95.88 203 ASN A N 1
ATOM 1624 C CA . ASN A 1 203 ? 8.18 -31.156 -21.453 1 95.88 203 ASN A CA 1
ATOM 1625 C C . ASN A 1 203 ? 8.273 -30.688 -20 1 95.88 203 ASN A C 1
ATOM 1627 O O . ASN A 1 203 ? 9.32 -30.828 -19.375 1 95.88 203 ASN A O 1
ATOM 1631 N N . LEU A 1 204 ? 7.121 -30.172 -19.531 1 97.38 204 LEU A N 1
ATOM 1632 C CA . LEU A 1 204 ? 7.145 -29.562 -18.203 1 97.38 204 LEU A CA 1
ATOM 1633 C C . LEU A 1 204 ? 7.527 -30.578 -17.141 1 97.38 204 LEU A C 1
ATOM 1635 O O . LEU A 1 204 ? 8.188 -30.234 -16.156 1 97.38 204 LEU A O 1
ATOM 1639 N N . VAL A 1 205 ? 7.086 -31.812 -17.266 1 97.31 205 VAL A N 1
ATOM 1640 C CA . VAL A 1 205 ? 7.449 -32.844 -16.297 1 97.31 205 VAL A CA 1
ATOM 1641 C C . VAL A 1 205 ? 8.969 -32.969 -16.203 1 97.31 205 VAL A C 1
ATOM 1643 O O . VAL A 1 205 ? 9.523 -32.969 -15.102 1 97.31 205 VAL A O 1
ATOM 1646 N N . LEU A 1 206 ? 9.562 -33.031 -17.328 1 97.44 206 LEU A N 1
ATOM 1647 C CA . LEU A 1 206 ? 11.016 -33.188 -17.375 1 97.44 206 LEU A CA 1
ATOM 1648 C C . LEU A 1 206 ? 11.719 -31.953 -16.828 1 97.44 206 LEU A C 1
ATOM 1650 O O . LEU A 1 206 ? 12.703 -32.062 -16.109 1 97.44 206 LEU A O 1
ATOM 1654 N N . VAL A 1 207 ? 11.234 -30.812 -17.219 1 98.25 207 VAL A N 1
ATOM 1655 C CA . VAL A 1 207 ? 11.812 -29.547 -16.766 1 98.25 207 VAL A CA 1
ATOM 1656 C C . VAL A 1 207 ? 11.734 -29.469 -15.242 1 98.25 207 VAL A C 1
ATOM 1658 O O . VAL A 1 207 ? 12.703 -29.078 -14.586 1 98.25 207 VAL A O 1
ATOM 1661 N N . THR A 1 208 ? 10.594 -29.766 -14.695 1 98.44 208 THR A N 1
ATOM 1662 C CA . THR A 1 208 ? 10.383 -29.734 -13.25 1 98.44 208 THR A CA 1
ATOM 1663 C C . THR A 1 208 ? 11.312 -30.719 -12.539 1 98.44 208 THR A C 1
ATOM 1665 O O . THR A 1 208 ? 11.992 -30.344 -11.578 1 98.44 208 THR A O 1
ATOM 1668 N N . LYS A 1 209 ? 11.398 -31.938 -13 1 98.12 209 LYS A N 1
ATOM 1669 C CA . LYS A 1 209 ? 12.25 -32.938 -12.375 1 98.12 209 LYS A CA 1
ATOM 1670 C C . LYS A 1 209 ? 13.711 -32.5 -12.383 1 98.12 209 LYS A C 1
ATOM 1672 O O . LYS A 1 209 ? 14.43 -32.719 -11.406 1 98.12 209 LYS A O 1
ATOM 1677 N N . ALA A 1 210 ? 14.109 -31.922 -13.43 1 98.19 210 ALA A N 1
ATOM 1678 C CA . ALA A 1 210 ? 15.492 -31.469 -13.547 1 98.19 210 ALA A CA 1
ATOM 1679 C C . ALA A 1 210 ? 15.805 -30.375 -12.523 1 98.19 210 ALA A C 1
ATOM 1681 O O . ALA A 1 210 ? 16.938 -30.266 -12.062 1 98.19 210 ALA A O 1
ATOM 168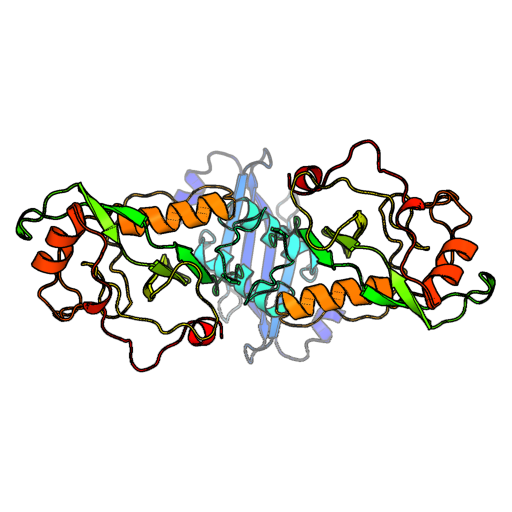2 N N . ALA A 1 211 ? 14.805 -29.609 -12.133 1 98.56 211 ALA A N 1
ATOM 1683 C CA . ALA A 1 211 ? 14.984 -28.453 -11.266 1 98.56 211 ALA A CA 1
ATOM 1684 C C . ALA A 1 211 ? 15.07 -28.875 -9.805 1 98.56 211 ALA A C 1
ATOM 1686 O O . ALA A 1 211 ? 15.273 -28.031 -8.922 1 98.56 211 ALA A O 1
ATOM 1687 N N . ARG A 1 212 ? 14.867 -30.094 -9.516 1 98.19 212 ARG A N 1
ATOM 1688 C CA . ARG A 1 212 ? 14.961 -30.578 -8.141 1 98.19 212 ARG A CA 1
ATOM 1689 C C . ARG A 1 212 ? 16.375 -30.406 -7.598 1 98.19 212 ARG A C 1
ATOM 1691 O O . ARG A 1 212 ? 16.562 -29.922 -6.48 1 98.19 212 ARG A O 1
ATOM 1698 N N . ASP A 1 213 ? 17.391 -30.703 -8.43 1 97.06 213 ASP A N 1
ATOM 1699 C CA . ASP A 1 213 ? 18.75 -30.766 -7.914 1 97.06 213 ASP A CA 1
ATOM 1700 C C . ASP A 1 213 ? 19.656 -29.781 -8.648 1 97.06 213 ASP A C 1
ATOM 1702 O O . ASP A 1 213 ? 20.875 -29.75 -8.422 1 97.06 213 ASP A O 1
ATOM 1706 N N . LYS A 1 214 ? 19.125 -29.141 -9.578 1 97.94 214 LYS A N 1
ATOM 1707 C CA . LYS A 1 214 ? 19.844 -28.109 -10.336 1 97.94 214 LYS A CA 1
ATOM 1708 C C . LYS A 1 214 ? 19.062 -26.797 -10.359 1 97.94 214 LYS A C 1
ATOM 1710 O O . LYS A 1 214 ? 17.844 -26.797 -10.195 1 97.94 214 LYS A O 1
ATOM 1715 N N . PRO A 1 215 ? 19.828 -25.672 -10.555 1 98.12 215 PRO A N 1
ATOM 1716 C CA . PRO A 1 215 ? 19.094 -24.422 -10.766 1 98.12 215 PRO A CA 1
ATOM 1717 C C . PRO A 1 215 ? 18.094 -24.5 -11.922 1 98.12 215 PRO A C 1
ATOM 1719 O O . PRO A 1 215 ? 18.328 -25.234 -12.891 1 98.12 215 PRO A O 1
ATOM 1722 N N . PHE A 1 216 ? 17.062 -23.812 -11.805 1 98.81 216 PHE A N 1
ATOM 1723 C CA . PHE A 1 216 ? 16.094 -23.812 -12.891 1 98.81 216 PHE A CA 1
ATOM 1724 C C . PHE A 1 216 ? 16.75 -23.359 -14.195 1 98.81 216 PHE A C 1
ATOM 1726 O O . PHE A 1 216 ? 17.453 -22.344 -14.227 1 98.81 216 PHE A O 1
ATOM 1733 N N . ASN A 1 217 ? 16.5 -24.109 -15.258 1 98.62 217 ASN A N 1
ATOM 1734 C CA . ASN A 1 217 ? 17.031 -23.75 -16.562 1 98.62 217 ASN A CA 1
ATOM 1735 C C . ASN A 1 217 ? 16.219 -22.641 -17.219 1 98.62 217 ASN A C 1
ATOM 1737 O O . ASN A 1 217 ? 15.164 -22.891 -17.812 1 98.62 217 ASN A O 1
ATOM 1741 N N . LEU A 1 218 ? 16.734 -21.406 -17.188 1 98.69 218 LEU A N 1
ATOM 1742 C CA . LEU A 1 218 ? 15.992 -20.234 -17.641 1 98.69 218 LEU A CA 1
ATOM 1743 C C . LEU A 1 218 ? 15.727 -20.312 -19.141 1 98.69 218 LEU A C 1
ATOM 1745 O O . LEU A 1 218 ? 14.844 -19.625 -19.656 1 98.69 218 LEU A O 1
ATOM 1749 N N . ASN A 1 219 ? 16.469 -21.094 -19.859 1 98.31 219 ASN A N 1
ATOM 1750 C CA . ASN A 1 219 ? 16.281 -21.234 -21.297 1 98.31 219 ASN A CA 1
ATOM 1751 C C . ASN A 1 219 ? 14.953 -21.922 -21.625 1 98.31 219 ASN A C 1
ATOM 1753 O O . ASN A 1 219 ? 14.484 -21.875 -22.766 1 98.31 219 ASN A O 1
ATOM 1757 N N . GLU A 1 220 ? 14.359 -22.562 -20.672 1 98.5 220 GLU A N 1
ATOM 1758 C CA . GLU A 1 220 ? 13.102 -23.266 -20.859 1 98.5 220 GLU A CA 1
ATOM 1759 C C . GLU A 1 220 ? 11.914 -22.312 -20.875 1 98.5 220 GLU A C 1
ATOM 1761 O O . GLU A 1 220 ? 10.812 -22.688 -21.281 1 98.5 220 GLU A O 1
ATOM 1766 N N . LEU A 1 221 ? 12.117 -21.062 -20.438 1 98.31 221 LEU A N 1
ATOM 1767 C CA . LEU A 1 221 ? 11.008 -20.125 -20.297 1 98.31 221 LEU A CA 1
ATOM 1768 C C . LEU A 1 221 ? 10.531 -19.625 -21.656 1 98.31 221 LEU A C 1
ATOM 1770 O O . LEU A 1 221 ? 11.352 -19.359 -22.547 1 98.31 221 LEU A O 1
ATOM 1774 N N . ILE A 1 222 ? 9.234 -19.531 -21.797 1 97.31 222 ILE A N 1
ATOM 1775 C CA . ILE A 1 222 ? 8.625 -19.047 -23.031 1 97.31 222 ILE A CA 1
ATOM 1776 C C . ILE A 1 222 ? 8.125 -17.609 -22.812 1 97.31 222 ILE A C 1
ATOM 1778 O O . ILE A 1 222 ? 7.309 -17.359 -21.922 1 97.31 222 ILE A O 1
ATOM 1782 N N . PRO A 1 223 ? 8.562 -16.672 -23.656 1 96.38 223 PRO A N 1
ATOM 1783 C CA . PRO A 1 223 ? 8.117 -15.289 -23.484 1 96.38 223 PRO A CA 1
ATOM 1784 C C . PRO A 1 223 ? 6.629 -15.109 -23.766 1 96.38 223 PRO A C 1
ATOM 1786 O O . PRO A 1 223 ? 6.082 -15.758 -24.656 1 96.38 223 PRO A O 1
ATOM 1789 N N . LEU A 1 224 ? 6.008 -14.266 -22.969 1 95.62 224 LEU A N 1
ATOM 1790 C CA . LEU A 1 224 ? 4.602 -13.938 -23.156 1 95.62 224 LEU A CA 1
ATOM 1791 C C . LEU A 1 224 ? 4.453 -12.703 -24.047 1 95.62 224 LEU A C 1
ATOM 1793 O O . LEU A 1 224 ? 4.391 -11.578 -23.562 1 95.62 224 LEU A O 1
ATOM 1797 N N . ASN A 1 225 ? 4.246 -12.805 -25.406 1 89 225 ASN A N 1
ATOM 1798 C CA . ASN A 1 225 ? 3.887 -11.812 -26.422 1 89 225 ASN A CA 1
ATOM 1799 C C . ASN A 1 225 ? 4.449 -10.438 -26.078 1 89 225 ASN A C 1
ATOM 1801 O O . ASN A 1 225 ? 3.719 -9.445 -26.078 1 89 225 ASN A O 1
ATOM 1805 N N . ASN A 1 226 ? 5.617 -10.211 -25.703 1 91.62 226 ASN A N 1
ATOM 1806 C CA . ASN A 1 226 ? 6.312 -8.961 -25.422 1 91.62 226 ASN A CA 1
ATOM 1807 C C . ASN A 1 226 ? 5.723 -8.258 -24.203 1 91.62 226 ASN A C 1
ATOM 1809 O O . ASN A 1 226 ? 5.75 -7.027 -24.109 1 91.62 226 ASN A O 1
ATOM 1813 N N . LEU A 1 227 ? 5.133 -9.039 -23.375 1 96.62 227 LEU A N 1
ATOM 1814 C CA . LEU A 1 227 ? 4.609 -8.508 -22.125 1 96.62 227 LEU A CA 1
ATOM 1815 C C . LEU A 1 227 ? 5.742 -8.172 -21.156 1 96.62 227 LEU A C 1
ATOM 1817 O O . LEU A 1 227 ? 6.68 -8.953 -21 1 96.62 227 LEU A O 1
ATOM 1821 N N . LYS A 1 228 ? 5.688 -6.98 -20.594 1 98.19 228 LYS A N 1
ATOM 1822 C CA . LYS A 1 228 ? 6.656 -6.535 -19.594 1 98.19 228 LYS A CA 1
ATOM 1823 C C . LYS A 1 228 ? 5.973 -6.215 -18.266 1 98.19 228 LYS A C 1
ATOM 1825 O O . LYS A 1 228 ? 4.75 -6.062 -18.219 1 98.19 228 LYS A O 1
ATOM 1830 N N . LEU A 1 229 ? 6.777 -6.102 -17.234 1 98.31 229 LEU A N 1
ATOM 1831 C CA . LEU A 1 229 ? 6.246 -5.859 -15.906 1 98.31 229 LEU A CA 1
ATOM 1832 C C . LEU A 1 229 ? 5.406 -4.582 -15.875 1 98.31 229 LEU A C 1
ATOM 1834 O O . LEU A 1 229 ? 4.348 -4.547 -15.25 1 98.31 229 LEU A O 1
ATOM 1838 N N . LYS A 1 230 ? 5.875 -3.482 -16.516 1 96.88 230 LYS A N 1
ATOM 1839 C CA . LYS A 1 230 ? 5.164 -2.207 -16.516 1 96.88 230 LYS A CA 1
ATOM 1840 C C . LYS A 1 230 ? 3.744 -2.367 -17.047 1 96.88 230 LYS A C 1
ATOM 1842 O O . LYS A 1 230 ? 2.848 -1.605 -16.688 1 96.88 230 LYS A O 1
ATOM 1847 N N . ASP A 1 231 ? 3.51 -3.338 -17.891 1 96.38 231 ASP A N 1
ATOM 1848 C CA . ASP A 1 231 ? 2.197 -3.566 -18.484 1 96.38 231 ASP A CA 1
ATOM 1849 C C . ASP A 1 231 ? 1.211 -4.105 -17.453 1 96.38 231 ASP A C 1
ATOM 1851 O O . ASP A 1 231 ? -0.004 -4.008 -17.641 1 96.38 231 ASP A O 1
ATOM 1855 N N . LEU A 1 232 ? 1.716 -4.762 -16.375 1 96 232 LEU A N 1
ATOM 1856 C CA . LEU A 1 232 ? 0.877 -5.25 -15.281 1 96 232 LEU A CA 1
ATOM 1857 C C . LEU A 1 232 ? 0.498 -4.113 -14.336 1 96 232 LEU A C 1
ATOM 1859 O O . LEU A 1 232 ? -0.436 -4.246 -13.539 1 96 232 LEU A O 1
ATOM 1863 N N . MET A 1 233 ? 1.283 -3.053 -14.352 1 93.06 233 MET A N 1
ATOM 1864 C CA . MET A 1 233 ? 1.151 -2.008 -13.344 1 93.06 233 MET A CA 1
ATOM 1865 C C . MET A 1 233 ? 0.384 -0.811 -13.898 1 93.06 233 MET A C 1
ATOM 1867 O O . MET A 1 233 ? 0.501 0.301 -13.375 1 93.06 233 MET A O 1
ATOM 1871 N N . LYS A 1 234 ? -0.403 -0.936 -14.883 1 82.44 234 LYS A N 1
ATOM 1872 C CA . LYS A 1 234 ? -1.185 0.15 -15.469 1 82.44 234 LYS A CA 1
ATOM 1873 C C . LYS A 1 234 ? -2.541 0.282 -14.781 1 82.44 234 LYS A C 1
ATOM 1875 O O . LYS A 1 234 ? -3.08 -0.699 -14.266 1 82.44 234 LYS A O 1
ATOM 1880 N N . MET B 1 1 ? -38.844 24.406 12.844 1 26.19 1 MET B N 1
ATOM 1881 C CA . MET B 1 1 ? -39.875 23.562 12.195 1 26.19 1 MET B CA 1
ATOM 1882 C C . MET B 1 1 ? -39.562 23.391 10.719 1 26.19 1 MET B C 1
ATOM 1884 O O . MET B 1 1 ? -40.25 22.656 10.016 1 26.19 1 MET B O 1
ATOM 1888 N N . THR B 1 2 ? -38.812 24.391 10.039 1 29.42 2 THR B N 1
ATOM 1889 C CA . THR B 1 2 ? -38.75 24.688 8.609 1 29.42 2 THR B CA 1
ATOM 1890 C C . THR B 1 2 ? -37.906 23.656 7.879 1 29.42 2 THR B C 1
ATOM 1892 O O . THR B 1 2 ? -38.188 23.312 6.727 1 29.42 2 THR B O 1
ATOM 1895 N N . ASN B 1 3 ? -36.688 23.438 8.375 1 32.47 3 ASN B N 1
ATOM 1896 C CA . ASN B 1 3 ? -35.594 23.109 7.461 1 32.47 3 ASN B CA 1
ATOM 1897 C C . ASN B 1 3 ? -35.625 21.641 7.039 1 32.47 3 ASN B C 1
ATOM 1899 O O . ASN B 1 3 ? -34.656 21.125 6.473 1 32.47 3 ASN B O 1
ATOM 1903 N N . SER B 1 4 ? -36.344 20.812 7.73 1 39.31 4 SER B N 1
ATOM 1904 C CA . SER B 1 4 ? -36.438 19.422 7.309 1 39.31 4 SER B CA 1
ATOM 1905 C C . SER B 1 4 ? -37.062 19.312 5.926 1 39.31 4 SER B C 1
ATOM 1907 O O . SER B 1 4 ? -36.688 18.438 5.133 1 39.31 4 SER B O 1
ATOM 1909 N N . ASN B 1 5 ? -38 20.25 5.578 1 35.38 5 ASN B N 1
ATOM 1910 C CA . ASN B 1 5 ? -38.781 20.312 4.34 1 35.38 5 ASN B CA 1
ATOM 1911 C C . ASN B 1 5 ? -37.906 20.781 3.17 1 35.38 5 ASN B C 1
ATOM 1913 O O . ASN B 1 5 ? -38.312 20.688 2.012 1 35.38 5 ASN B O 1
ATOM 1917 N N . GLN B 1 6 ? -36.969 21.609 3.475 1 35.78 6 GLN B N 1
ATOM 1918 C CA . GLN B 1 6 ? -36.219 22.234 2.4 1 35.78 6 GLN B CA 1
ATOM 1919 C C . GLN B 1 6 ? -35.344 21.219 1.663 1 35.78 6 GLN B C 1
ATOM 1921 O O . GLN B 1 6 ? -35.125 21.344 0.456 1 35.78 6 GLN B O 1
ATOM 1926 N N . LEU B 1 7 ? -34.688 20.312 2.355 1 37.38 7 LEU B N 1
ATOM 1927 C CA . LEU B 1 7 ? -33.906 19.328 1.627 1 37.38 7 LEU B CA 1
ATOM 1928 C C . LEU B 1 7 ? -34.781 18.531 0.669 1 37.38 7 LEU B C 1
ATOM 1930 O O . LEU B 1 7 ? -34.375 18.25 -0.46 1 37.38 7 LEU B O 1
ATOM 1934 N N . THR B 1 8 ? -36 18.266 1.001 1 38.44 8 THR B N 1
ATOM 1935 C CA . THR B 1 8 ? -36.969 17.672 0.087 1 38.44 8 THR B CA 1
ATOM 1936 C C . THR B 1 8 ? -37.25 18.609 -1.079 1 38.44 8 THR B C 1
ATOM 1938 O O . THR B 1 8 ? -37.625 18.172 -2.166 1 38.44 8 THR B O 1
ATOM 1941 N N . ARG B 1 9 ? -37.125 19.828 -0.897 1 38.25 9 ARG B N 1
ATOM 1942 C CA . ARG B 1 9 ? -37.5 20.766 -1.95 1 38.25 9 ARG B CA 1
ATOM 1943 C C . ARG B 1 9 ? -36.438 20.859 -3.021 1 38.25 9 ARG B C 1
ATOM 1945 O O . ARG B 1 9 ? -36.719 21.234 -4.164 1 38.25 9 ARG B O 1
ATOM 1952 N N . GLU B 1 10 ? -35.219 20.859 -2.637 1 40.5 10 GLU B N 1
ATOM 1953 C CA . GLU B 1 10 ? -34.219 21.109 -3.695 1 40.5 10 GLU B CA 1
ATOM 1954 C C . GLU B 1 10 ? -34.125 19.922 -4.641 1 40.5 10 GLU B C 1
ATOM 1956 O O . GLU B 1 10 ? -33.344 19.938 -5.602 1 40.5 10 GLU B O 1
ATOM 1961 N N . ILE B 1 11 ? -34.531 18.719 -4.188 1 44.34 11 ILE B N 1
ATOM 1962 C CA . ILE B 1 11 ? -34.5 17.672 -5.199 1 44.34 11 ILE B CA 1
ATOM 1963 C C . ILE B 1 11 ? -35.625 17.875 -6.191 1 44.34 11 ILE B C 1
ATOM 1965 O O . ILE B 1 11 ? -36.812 17.641 -5.867 1 44.34 11 ILE B O 1
ATOM 1969 N N . SER B 1 12 ? -35.562 18.734 -6.871 1 48.31 12 SER B N 1
ATOM 1970 C CA . SER B 1 12 ? -36.531 18.922 -7.957 1 48.31 12 SER B CA 1
ATOM 1971 C C . SER B 1 12 ? -36.906 17.594 -8.609 1 48.31 12 SER B C 1
ATOM 1973 O O . SER B 1 12 ? -37.875 17.531 -9.352 1 48.31 12 SER B O 1
ATOM 1975 N N . SER B 1 13 ? -35.938 16.641 -8.656 1 52.97 13 SER B N 1
ATOM 1976 C CA . SER B 1 13 ? -36.344 15.383 -9.289 1 52.97 13 SER B CA 1
ATOM 1977 C C . SER B 1 13 ? -37 14.453 -8.289 1 52.97 13 SER B C 1
ATOM 1979 O O . SER B 1 13 ? -36.719 14.508 -7.09 1 52.97 13 SER B O 1
ATOM 1981 N N . VAL B 1 14 ? -38.156 13.938 -8.641 1 59.66 14 VAL B N 1
ATOM 1982 C CA . VAL B 1 14 ? -38.906 12.938 -7.895 1 59.66 14 VAL B CA 1
ATOM 1983 C C . VAL B 1 14 ? -37.969 11.828 -7.426 1 59.66 14 VAL B C 1
ATOM 1985 O O . VAL B 1 14 ? -37.25 11.227 -8.234 1 59.66 14 VAL B O 1
ATOM 1988 N N . ILE B 1 15 ? -37.5 11.82 -6.188 1 63.59 15 ILE B N 1
ATOM 1989 C CA . ILE B 1 15 ? -36.688 10.742 -5.617 1 63.59 15 ILE B CA 1
ATOM 1990 C C . ILE B 1 15 ? -37.594 9.742 -4.914 1 63.59 15 ILE B C 1
ATOM 1992 O O . ILE B 1 15 ? -38.625 10.125 -4.348 1 63.59 15 ILE B O 1
ATOM 1996 N N . TYR B 1 16 ? -37.5 8.391 -5.223 1 70.62 16 TYR B N 1
ATOM 1997 C CA . TYR B 1 16 ? -38.281 7.34 -4.582 1 70.62 16 TYR B CA 1
ATOM 1998 C C . TYR B 1 16 ? -37.375 6.457 -3.707 1 70.62 16 TYR B C 1
ATOM 2000 O O . TYR B 1 16 ? -36.219 6.207 -4.039 1 70.62 16 TYR B O 1
ATOM 2008 N N . PRO B 1 17 ? -37.875 6.273 -2.525 1 71.88 17 PRO B N 1
ATOM 2009 C CA . PRO B 1 17 ? -37.125 5.332 -1.684 1 71.88 17 PRO B CA 1
ATOM 2010 C C . PRO B 1 17 ? -37 3.955 -2.326 1 71.88 17 PRO B C 1
ATOM 2012 O O . PRO B 1 17 ? -37.938 3.428 -2.889 1 71.88 17 PRO B O 1
ATOM 2015 N N . LYS B 1 18 ? -35.75 3.506 -2.389 1 68.81 18 LYS B N 1
ATOM 2016 C CA . LYS B 1 18 ? -35.469 2.213 -3.006 1 68.81 18 LYS B CA 1
ATOM 2017 C C . LYS B 1 18 ? -35.25 1.134 -1.947 1 68.81 18 LYS B C 1
ATOM 2019 O O . LYS B 1 18 ? -35.656 -0.014 -2.131 1 68.81 18 LYS B O 1
ATOM 2024 N N . ALA B 1 19 ? -34.531 1.475 -0.943 1 68.94 19 ALA B N 1
ATOM 2025 C CA . ALA B 1 19 ? -34.219 0.469 0.069 1 68.94 19 ALA B CA 1
ATOM 2026 C C . ALA B 1 19 ? -34.094 1.104 1.449 1 68.94 19 ALA B C 1
ATOM 2028 O O . ALA B 1 19 ? -33.812 2.303 1.562 1 68.94 19 ALA B O 1
ATOM 2029 N N . VAL B 1 20 ? -34.531 0.337 2.434 1 74.88 20 VAL B N 1
ATOM 2030 C CA . VAL B 1 20 ? -34.344 0.708 3.832 1 74.88 20 VAL B CA 1
ATOM 2031 C C . VAL B 1 20 ? -33.375 -0.279 4.504 1 74.88 20 VAL B C 1
ATOM 2033 O O . VAL B 1 20 ? -33.5 -1.493 4.328 1 74.88 20 VAL B O 1
ATOM 2036 N N . LEU B 1 21 ? -32.281 0.304 4.949 1 73.25 21 LEU B N 1
ATOM 2037 C CA . LEU B 1 21 ? -31.406 -0.463 5.836 1 73.25 21 LEU B CA 1
ATOM 2038 C C . LEU B 1 21 ? -31.734 -0.173 7.297 1 73.25 21 LEU B C 1
ATOM 2040 O O . LEU B 1 21 ? -31.75 0.987 7.715 1 73.25 21 LEU B O 1
ATOM 2044 N N . ILE B 1 22 ? -32.125 -1.231 7.938 1 72 22 ILE B N 1
ATOM 2045 C CA . ILE B 1 22 ? -32.469 -1.091 9.352 1 72 22 ILE B CA 1
ATOM 2046 C C . ILE B 1 22 ? -31.344 -1.692 10.203 1 72 22 ILE B C 1
ATOM 2048 O O . ILE B 1 22 ? -30.953 -2.844 9.992 1 72 22 ILE B O 1
ATOM 2052 N N . ALA B 1 23 ? -30.719 -0.806 10.93 1 68.94 23 ALA B N 1
ATOM 2053 C CA . ALA B 1 23 ? -29.719 -1.275 11.875 1 68.94 23 ALA B CA 1
ATOM 2054 C C . ALA B 1 23 ? -30.344 -1.615 13.227 1 68.94 23 ALA B C 1
ATOM 2056 O O . ALA B 1 23 ? -31.094 -0.813 13.789 1 68.94 23 ALA B O 1
ATOM 2057 N N . TYR B 1 24 ? -30.109 -2.906 13.648 1 66 24 TYR B N 1
ATOM 2058 C CA . TYR B 1 24 ? -30.578 -3.379 14.953 1 66 24 TYR B CA 1
ATOM 2059 C C . TYR B 1 24 ? -29.406 -3.52 15.922 1 66 24 TYR B C 1
ATOM 2061 O O . TYR B 1 24 ? -28.281 -3.777 15.508 1 66 24 TYR B O 1
ATOM 2069 N N . VAL B 1 25 ? -29.578 -3.145 17.078 1 65 25 VAL B N 1
ATOM 2070 C CA . VAL B 1 25 ? -28.594 -3.377 18.125 1 65 25 VAL B CA 1
ATOM 2071 C C . VAL B 1 25 ? -29.203 -4.227 19.234 1 65 25 VAL B C 1
ATOM 2073 O O . VAL B 1 25 ? -30.375 -4.09 19.562 1 65 25 VAL B O 1
ATOM 2076 N N . SER B 1 26 ? -28.328 -5.191 19.656 1 65.94 26 SER B N 1
ATOM 2077 C CA . SER B 1 26 ? -28.766 -5.969 20.812 1 65.94 26 SER B CA 1
ATOM 2078 C C . SER B 1 26 ? -28.875 -5.098 22.062 1 65.94 26 SER B C 1
ATOM 2080 O O . SER B 1 26 ? -28.312 -3.996 22.094 1 65.94 26 SER B O 1
ATOM 2082 N N . GLU B 1 27 ? -29.609 -5.594 22.969 1 67.81 27 GLU B N 1
ATOM 2083 C CA . GLU B 1 27 ? -29.797 -4.883 24.234 1 67.81 27 GLU B CA 1
ATOM 2084 C C . GLU B 1 27 ? -28.469 -4.547 24.875 1 67.81 27 GLU B C 1
ATOM 2086 O O . GLU B 1 27 ? -28.312 -3.49 25.5 1 67.81 27 GLU B O 1
ATOM 2091 N N . ASP B 1 28 ? -27.609 -5.395 24.672 1 63.97 28 ASP B N 1
ATOM 2092 C CA . ASP B 1 28 ? -26.312 -5.164 25.297 1 63.97 28 ASP B CA 1
ATOM 2093 C C . ASP B 1 28 ? -25.391 -4.355 24.391 1 63.97 28 ASP B C 1
ATOM 2095 O O . ASP B 1 28 ? -24.234 -4.082 24.734 1 63.97 28 ASP B O 1
ATOM 2099 N N . GLU B 1 29 ? -25.906 -3.91 23.234 1 59.72 29 GLU B N 1
ATOM 2100 C CA . GLU B 1 29 ? -25.266 -3.039 22.25 1 59.72 29 GLU B CA 1
ATOM 2101 C C . GLU B 1 29 ? -24.016 -3.686 21.688 1 59.72 29 GLU B C 1
ATOM 2103 O O . GLU B 1 29 ? -23.125 -2.992 21.172 1 59.72 29 GLU B O 1
ATOM 2108 N N . LYS B 1 30 ? -23.953 -5.031 21.781 1 59.78 30 LYS B N 1
ATOM 2109 C CA . LYS B 1 30 ? -22.75 -5.711 21.297 1 59.78 30 LYS B CA 1
ATOM 2110 C C . LYS B 1 30 ? -22.969 -6.309 19.922 1 59.78 30 LYS B C 1
ATOM 2112 O O . LYS B 1 30 ? -22.016 -6.508 19.156 1 59.78 30 LYS B O 1
ATOM 2117 N N . LYS B 1 31 ? -24.188 -6.617 19.719 1 60.09 31 LYS B N 1
ATOM 2118 C CA . LYS B 1 31 ? -24.484 -7.258 18.453 1 60.09 31 LYS B CA 1
ATOM 2119 C C . LYS B 1 31 ? -25.25 -6.312 17.531 1 60.09 31 LYS B C 1
ATOM 2121 O O . LYS B 1 31 ? -26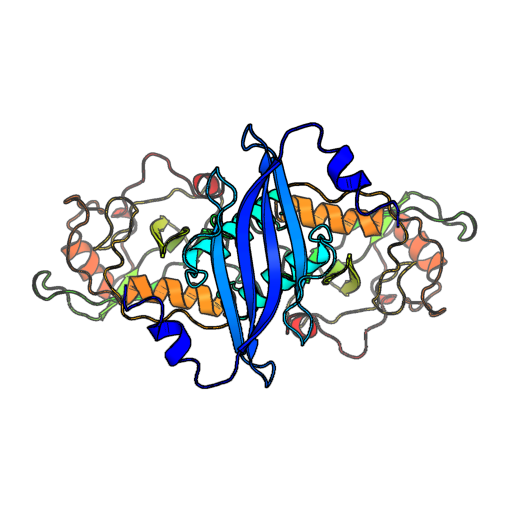.156 -5.594 17.969 1 60.09 31 LYS B O 1
ATOM 2126 N N . HIS B 1 32 ? -24.703 -6.098 16.312 1 60.38 32 HIS B N 1
ATOM 2127 C CA . HIS B 1 32 ? -25.359 -5.285 15.297 1 60.38 32 HIS B CA 1
ATOM 2128 C C . HIS B 1 32 ? -25.875 -6.148 14.141 1 60.38 32 HIS B C 1
ATOM 2130 O O . HIS B 1 32 ? -25.234 -7.137 13.773 1 60.38 32 HIS B O 1
ATOM 2136 N N . PHE B 1 33 ? -27.125 -5.914 13.891 1 62.38 33 PHE B N 1
ATOM 2137 C CA . PHE B 1 33 ? -27.781 -6.602 12.781 1 62.38 33 PHE B CA 1
ATOM 2138 C C . PHE B 1 33 ? -28.328 -5.605 11.773 1 62.38 33 PHE B C 1
ATOM 2140 O O . PHE B 1 33 ? -28.859 -4.555 12.156 1 62.38 33 PHE B O 1
ATOM 2147 N N . LEU B 1 34 ? -27.969 -5.781 10.547 1 67.25 34 LEU B N 1
ATOM 2148 C CA . LEU B 1 34 ? -28.531 -4.93 9.492 1 67.25 34 LEU B CA 1
ATOM 2149 C C . LEU B 1 34 ? -29.547 -5.695 8.656 1 67.25 34 LEU B C 1
ATOM 2151 O O . LEU B 1 34 ? -29.328 -6.859 8.32 1 67.25 34 LEU B O 1
ATOM 2155 N N . GLU B 1 35 ? -30.688 -5.137 8.594 1 70.62 35 GLU B N 1
ATOM 2156 C CA . GLU B 1 35 ? -31.75 -5.66 7.746 1 70.62 35 GLU B CA 1
ATOM 2157 C C . GLU B 1 35 ? -32.062 -4.711 6.594 1 70.62 35 GLU B C 1
ATOM 2159 O O . GLU B 1 35 ? -32.094 -3.492 6.777 1 70.62 35 GLU B O 1
ATOM 2164 N N . MET B 1 36 ? -32 -5.273 5.457 1 71.88 36 MET B N 1
ATOM 2165 C CA . MET B 1 36 ? -32.406 -4.492 4.285 1 71.88 36 MET B CA 1
ATOM 2166 C C . MET B 1 36 ? -33.812 -4.84 3.838 1 71.88 36 MET B C 1
ATOM 2168 O O . MET B 1 36 ? -34.188 -6.012 3.836 1 71.88 36 MET B O 1
ATOM 2172 N N . ARG B 1 37 ? -34.625 -3.859 3.598 1 70.88 37 ARG B N 1
ATOM 2173 C CA . ARG B 1 37 ? -35.938 -4.016 3.012 1 70.88 37 ARG B CA 1
ATOM 2174 C C . ARG B 1 37 ? -36.062 -3.199 1.729 1 70.88 37 ARG B C 1
ATOM 2176 O O . ARG B 1 37 ? -35.75 -2.014 1.704 1 70.88 37 ARG B O 1
ATOM 2183 N N . ALA B 1 38 ? -36.375 -3.992 0.725 1 72.31 38 ALA B N 1
ATOM 2184 C CA . ALA B 1 38 ? -36.656 -3.264 -0.511 1 72.31 38 ALA B CA 1
ATOM 2185 C C . ALA B 1 38 ? -37.969 -2.492 -0.415 1 72.31 38 ALA B C 1
ATOM 2187 O O . ALA B 1 38 ? -38.875 -2.883 0.325 1 72.31 38 ALA B O 1
ATOM 2188 N N . ILE B 1 39 ? -38.031 -1.307 -1.106 1 72 39 ILE B N 1
ATOM 2189 C CA . ILE B 1 39 ? -39.25 -0.539 -1.24 1 72 39 ILE B CA 1
ATOM 2190 C C . ILE B 1 39 ? -39.75 -0.623 -2.678 1 72 39 ILE B C 1
ATOM 2192 O O . ILE B 1 39 ? -39 -0.37 -3.623 1 72 39 ILE B O 1
ATOM 2196 N N . ASP B 1 40 ? -40.969 -1.08 -2.836 1 72.12 40 ASP B N 1
ATOM 2197 C CA . ASP B 1 40 ? -41.5 -1.205 -4.191 1 72.12 40 ASP B CA 1
ATOM 2198 C C . ASP B 1 40 ? -41.969 0.145 -4.719 1 72.12 40 ASP B C 1
ATOM 2200 O O . ASP B 1 40 ? -41.875 1.161 -4.027 1 72.12 40 ASP B O 1
ATOM 2204 N N . LYS B 1 41 ? -42.375 0.157 -5.977 1 69.31 41 LYS B N 1
ATOM 2205 C CA . LYS B 1 41 ? -42.75 1.387 -6.668 1 69.31 41 LYS B CA 1
ATOM 2206 C C . LYS B 1 41 ? -43.906 2.078 -5.965 1 69.31 41 LYS B C 1
ATOM 2208 O O . LYS B 1 41 ? -44.125 3.285 -6.121 1 69.31 41 LYS B O 1
ATOM 2213 N N . LYS B 1 42 ? -44.688 1.278 -5.164 1 70.31 42 LYS B N 1
ATOM 2214 C CA . LYS B 1 42 ? -45.844 1.836 -4.457 1 70.31 42 LYS B CA 1
ATOM 2215 C C . LYS B 1 42 ? -45.469 2.326 -3.068 1 70.31 42 LYS B C 1
ATOM 2217 O O . LYS B 1 42 ? -46.312 2.811 -2.312 1 70.31 42 LYS B O 1
ATOM 2222 N N . GLY B 1 43 ? -44.125 2.229 -2.764 1 66.94 43 GLY B N 1
ATOM 2223 C CA . GLY B 1 43 ? -43.625 2.691 -1.478 1 66.94 43 GLY B CA 1
ATOM 2224 C C . GLY B 1 43 ? -43.75 1.65 -0.381 1 66.94 43 GLY B C 1
ATOM 2225 O O . GLY B 1 43 ? -43.531 1.95 0.795 1 66.94 43 GLY B O 1
ATOM 2226 N N . ASN B 1 44 ? -44.188 0.418 -0.712 1 75.19 44 ASN B N 1
ATOM 2227 C CA . ASN B 1 44 ? -44.312 -0.638 0.287 1 75.19 44 ASN B CA 1
ATOM 2228 C C . ASN B 1 44 ? -42.969 -1.303 0.582 1 75.19 44 ASN B C 1
ATOM 2230 O O . ASN B 1 44 ? -42.188 -1.546 -0.331 1 75.19 44 ASN B O 1
ATOM 2234 N N . MET B 1 45 ? -42.719 -1.332 1.915 1 74 45 MET B N 1
ATOM 2235 C CA . MET B 1 45 ? -41.531 -2.062 2.32 1 74 45 MET B CA 1
ATOM 2236 C C . MET B 1 45 ? -41.719 -3.564 2.141 1 74 45 MET B C 1
ATOM 2238 O O . MET B 1 45 ? -42.75 -4.113 2.539 1 74 45 MET B O 1
ATOM 2242 N N . GLY B 1 46 ? -40.781 -4.133 1.424 1 69.75 46 GLY B N 1
ATOM 2243 C CA . GLY B 1 46 ? -40.812 -5.578 1.262 1 69.75 46 GLY B CA 1
ATOM 2244 C C . GLY B 1 46 ? -40.281 -6.32 2.473 1 69.75 46 GLY B C 1
ATOM 2245 O O . GLY B 1 46 ? -40.094 -5.734 3.545 1 69.75 46 GLY B O 1
ATOM 2246 N N . GLU B 1 47 ? -40.156 -7.66 2.312 1 68 47 GLU B N 1
ATOM 2247 C CA . GLU B 1 47 ? -39.656 -8.523 3.373 1 68 47 GLU B CA 1
ATOM 2248 C C . GLU B 1 47 ? -38.219 -8.164 3.727 1 68 47 GLU B C 1
ATOM 2250 O O . GLU B 1 47 ? -37.406 -7.816 2.848 1 68 47 GLU B O 1
ATOM 2255 N N . GLY B 1 48 ? -37.969 -7.945 5.043 1 65.12 48 GLY B N 1
ATOM 2256 C CA . GLY B 1 48 ? -36.594 -7.73 5.508 1 65.12 48 GLY B CA 1
ATOM 2257 C C . GLY B 1 48 ? -35.688 -8.883 5.191 1 65.12 48 GLY B C 1
ATOM 2258 O O . GLY B 1 48 ? -36.062 -10.047 5.32 1 65.12 48 GLY B O 1
ATOM 2259 N N . ARG B 1 49 ? -34.656 -8.57 4.531 1 64.38 49 ARG B N 1
ATOM 2260 C CA . ARG B 1 49 ? -33.562 -9.539 4.305 1 64.38 49 ARG B CA 1
ATOM 2261 C C . ARG B 1 49 ? -32.312 -9.141 5.055 1 64.38 49 ARG B C 1
ATOM 2263 O O . ARG B 1 49 ? -32.031 -7.953 5.219 1 64.38 49 ARG B O 1
ATOM 2270 N N . PRO B 1 50 ? -31.766 -10.07 5.801 1 58.62 50 PRO B N 1
ATOM 2271 C CA . PRO B 1 50 ? -30.453 -9.727 6.375 1 58.62 50 PRO B CA 1
ATOM 2272 C C . PRO B 1 50 ? -29.5 -9.117 5.352 1 58.62 50 PRO B C 1
ATOM 2274 O O . PRO B 1 50 ? -29.516 -9.5 4.18 1 58.62 50 PRO B O 1
ATOM 2277 N N . VAL B 1 51 ? -29.062 -7.812 5.719 1 56.47 51 VAL B N 1
ATOM 2278 C CA . VAL B 1 51 ? -28.047 -7.25 4.836 1 56.47 51 VAL B CA 1
ATOM 2279 C C . VAL B 1 51 ? -26.969 -8.289 4.559 1 56.47 51 VAL B C 1
ATOM 2281 O O . VAL B 1 51 ? -26.391 -8.867 5.492 1 56.47 51 VAL B O 1
ATOM 2284 N N . THR B 1 52 ? -27.031 -8.688 3.432 1 56.5 52 THR B N 1
ATOM 2285 C CA . THR B 1 52 ? -26.016 -9.664 3.031 1 56.5 52 THR B CA 1
ATOM 2286 C C . THR B 1 52 ? -24.641 -9.016 2.943 1 56.5 52 THR B C 1
ATOM 2288 O O . THR B 1 52 ? -24.531 -7.793 2.848 1 56.5 52 THR B O 1
ATOM 2291 N N . LEU B 1 53 ? -23.688 -9.688 3.25 1 57.06 53 LEU B N 1
ATOM 2292 C CA . LEU B 1 53 ? -22.297 -9.273 3.027 1 57.06 53 LEU B CA 1
ATOM 2293 C C . LEU B 1 53 ? -22.141 -8.633 1.652 1 57.06 53 LEU B C 1
ATOM 2295 O O . LEU B 1 53 ? -21.406 -7.652 1.501 1 57.06 53 LEU B O 1
ATOM 2299 N N . GLU B 1 54 ? -22.953 -8.984 0.751 1 58.19 54 GLU B N 1
ATOM 2300 C CA . GLU B 1 54 ? -22.875 -8.484 -0.617 1 58.19 54 GLU B CA 1
ATOM 2301 C C . GLU B 1 54 ? -23.375 -7.043 -0.703 1 58.19 54 GLU B C 1
ATOM 2303 O O . GLU B 1 54 ? -22.766 -6.203 -1.369 1 58.19 54 GLU B O 1
ATOM 2308 N N . PHE B 1 55 ? -24.375 -6.773 -0.08 1 56.16 55 PHE B N 1
ATOM 2309 C CA . PHE B 1 55 ? -24.922 -5.422 -0.091 1 56.16 55 PHE B CA 1
ATOM 2310 C C . PHE B 1 55 ? -23.953 -4.441 0.55 1 56.16 55 PHE B C 1
ATOM 2312 O O . PHE B 1 55 ? -23.703 -3.359 0.009 1 56.16 55 PHE B O 1
ATOM 2319 N N . MET B 1 56 ? -23.516 -4.844 1.707 1 62.25 56 MET B N 1
ATOM 2320 C CA . MET B 1 56 ? -22.578 -3.975 2.398 1 62.25 56 MET B CA 1
ATOM 2321 C C . MET B 1 56 ? -21.344 -3.723 1.537 1 62.25 56 MET B C 1
ATOM 2323 O O . MET B 1 56 ? -20.859 -2.594 1.46 1 62.25 56 MET B O 1
ATOM 2327 N N . ASN B 1 57 ? -20.938 -4.711 0.966 1 62.97 57 ASN B N 1
ATOM 2328 C CA . ASN B 1 57 ? -19.797 -4.562 0.063 1 62.97 57 ASN B CA 1
ATOM 2329 C C . ASN B 1 57 ? -20.094 -3.572 -1.059 1 62.97 57 ASN B C 1
ATOM 2331 O O . ASN B 1 57 ? -19.266 -2.734 -1.396 1 62.97 57 ASN B O 1
ATOM 2335 N N . ASP B 1 58 ? -21.281 -3.711 -1.556 1 60.78 58 ASP B N 1
ATOM 2336 C CA . ASP B 1 58 ? -21.688 -2.801 -2.623 1 60.78 58 ASP B CA 1
ATOM 2337 C C . ASP B 1 58 ? -21.781 -1.365 -2.111 1 60.78 58 ASP B C 1
ATOM 2339 O O . ASP B 1 58 ? -21.391 -0.424 -2.809 1 60.78 58 ASP B O 1
ATOM 2343 N N . LEU B 1 59 ? -22.391 -1.278 -1.042 1 63.66 59 LEU B N 1
ATOM 2344 C CA . LEU B 1 59 ? -22.531 0.043 -0.437 1 63.66 59 LEU B CA 1
ATOM 2345 C C . LEU B 1 59 ? -21.156 0.668 -0.195 1 63.66 59 LEU B C 1
ATOM 2347 O O . LEU B 1 59 ? -20.922 1.825 -0.555 1 63.66 59 LEU B O 1
ATOM 2351 N N . VAL B 1 60 ? -20.297 -0.101 0.376 1 63.06 60 VAL B N 1
ATOM 2352 C CA . VAL B 1 60 ? -18.953 0.37 0.681 1 63.06 60 VAL B CA 1
ATOM 2353 C C . VAL B 1 60 ? -18.203 0.69 -0.614 1 63.06 60 VAL B C 1
ATOM 2355 O O . VAL B 1 60 ? -17.531 1.714 -0.711 1 63.06 60 VAL B O 1
ATOM 2358 N N . ARG B 1 61 ? -18.391 -0.14 -1.506 1 64.81 61 ARG B N 1
ATOM 2359 C CA . ARG B 1 61 ? -17.766 0.069 -2.807 1 64.81 61 ARG B CA 1
ATOM 2360 C C . ARG B 1 61 ? -18.219 1.388 -3.426 1 64.81 61 ARG B C 1
ATOM 2362 O O . ARG B 1 61 ? -17.391 2.191 -3.861 1 64.81 61 ARG B O 1
ATOM 2369 N N . ASN B 1 62 ? -19.453 1.587 -3.461 1 58.31 62 ASN B N 1
ATOM 2370 C CA . ASN B 1 62 ? -20.016 2.781 -4.078 1 58.31 62 ASN B CA 1
ATOM 2371 C C . ASN B 1 62 ? -19.625 4.047 -3.322 1 58.31 62 ASN B C 1
ATOM 2373 O O . ASN B 1 62 ? -19.328 5.07 -3.934 1 58.31 62 ASN B O 1
ATOM 2377 N N . TYR B 1 63 ? -19.703 3.902 -2.08 1 61.12 63 TYR B N 1
ATOM 2378 C CA . TYR B 1 63 ? -19.312 5.039 -1.25 1 61.12 63 TYR B CA 1
ATOM 2379 C C . TYR B 1 63 ? -17.844 5.375 -1.435 1 61.12 63 TYR B C 1
ATOM 2381 O O . TYR B 1 63 ? -17.469 6.551 -1.536 1 61.12 63 TYR B O 1
ATOM 2389 N N . SER B 1 64 ? -17.062 4.27 -1.436 1 60.88 64 SER B N 1
ATOM 2390 C CA . SER B 1 64 ? -15.633 4.457 -1.595 1 60.88 64 SER B CA 1
ATOM 2391 C C . SER B 1 64 ? -15.297 5.066 -2.953 1 60.88 64 SER B C 1
ATOM 2393 O O . SER B 1 64 ? -14.375 5.879 -3.064 1 60.88 64 SER B O 1
ATOM 2395 N N . GLU B 1 65 ? -16 4.637 -3.924 1 57.31 65 GLU B N 1
ATOM 2396 C CA . GLU B 1 65 ? -15.758 5.141 -5.27 1 57.31 65 GLU B CA 1
ATOM 2397 C C . GLU B 1 65 ? -16.016 6.645 -5.352 1 57.31 65 GLU B C 1
ATOM 2399 O O . GLU B 1 65 ? -15.266 7.371 -6.012 1 57.31 65 GLU B O 1
ATOM 2404 N N . VAL B 1 66 ? -17.078 7.023 -4.707 1 51.47 66 VAL B N 1
ATOM 2405 C CA . VAL B 1 66 ? -17.484 8.422 -4.801 1 51.47 66 VAL B CA 1
ATOM 2406 C C . VAL B 1 66 ? -16.609 9.281 -3.902 1 51.47 66 VAL B C 1
ATOM 2408 O O . VAL B 1 66 ? -16.328 10.445 -4.215 1 51.47 66 VAL B O 1
ATOM 2411 N N . HIS B 1 67 ? -16.172 8.68 -2.902 1 55.47 67 HIS B N 1
ATOM 2412 C CA . HIS B 1 67 ? -15.438 9.484 -1.924 1 55.47 67 HIS B CA 1
ATOM 2413 C C . HIS B 1 67 ? -13.992 9.023 -1.802 1 55.47 67 HIS B C 1
ATOM 2415 O O . HIS B 1 67 ? -13.336 9.289 -0.789 1 55.47 67 HIS B O 1
ATOM 2421 N N . ASN B 1 68 ? -13.641 8.266 -2.932 1 61.72 68 ASN B N 1
ATOM 2422 C CA . ASN B 1 68 ? -12.461 7.422 -2.758 1 61.72 68 ASN B CA 1
ATOM 2423 C C . ASN B 1 68 ? -11.172 8.227 -2.898 1 61.72 68 ASN B C 1
ATOM 2425 O O . ASN B 1 68 ? -10.805 8.633 -4.004 1 61.72 68 ASN B O 1
ATOM 2429 N N . GLY B 1 69 ? -10.797 8.875 -1.967 1 77.31 69 GLY B N 1
ATOM 2430 C CA . GLY B 1 69 ? -9.477 9.461 -1.805 1 77.31 69 GLY B CA 1
ATOM 2431 C C . GLY B 1 69 ? -8.406 8.445 -1.445 1 77.31 69 GLY B C 1
ATOM 2432 O O . GLY B 1 69 ? -7.27 8.812 -1.145 1 77.31 69 GLY B O 1
ATOM 2433 N N . THR B 1 70 ? -8.766 7.121 -1.611 1 86 70 THR B N 1
ATOM 2434 C CA . THR B 1 70 ? -7.785 6.102 -1.271 1 86 70 THR B CA 1
ATOM 2435 C C . THR B 1 70 ? -6.789 5.906 -2.41 1 86 70 THR B C 1
ATOM 2437 O O . THR B 1 70 ? -7.184 5.605 -3.541 1 86 70 THR B O 1
ATOM 2440 N N . PRO B 1 71 ? -5.547 6.09 -2.1 1 93.56 71 PRO B N 1
ATOM 2441 C CA . PRO B 1 71 ? -4.566 5.945 -3.176 1 93.56 71 PRO B CA 1
ATOM 2442 C C . PRO B 1 71 ? -4.383 4.496 -3.617 1 93.56 71 PRO B C 1
ATOM 2444 O O . PRO B 1 71 ? -4.613 3.572 -2.832 1 93.56 71 PRO B O 1
ATOM 2447 N N . CYS B 1 72 ? -4.012 4.312 -4.898 1 94.19 72 CYS B N 1
ATOM 2448 C CA . CYS B 1 72 ? -3.756 2.99 -5.457 1 94.19 72 CYS B CA 1
ATOM 2449 C C . CYS B 1 72 ? -2.672 3.051 -6.527 1 94.19 72 CYS B C 1
ATOM 2451 O O . CYS B 1 72 ? -2.193 4.133 -6.871 1 94.19 72 CYS B O 1
ATOM 2453 N N . GLY B 1 73 ? -2.219 1.849 -6.922 1 96.19 73 GLY B N 1
ATOM 2454 C CA . GLY B 1 73 ? -1.274 1.778 -8.023 1 96.19 73 GLY B CA 1
ATOM 2455 C C . GLY B 1 73 ? 0.123 1.379 -7.59 1 96.19 73 GLY B C 1
ATOM 2456 O O . GLY B 1 73 ? 0.288 0.635 -6.621 1 96.19 73 GLY B O 1
ATOM 2457 N N . MET B 1 74 ? 1.035 1.822 -8.453 1 97.44 74 MET B N 1
ATOM 2458 C CA . MET B 1 74 ? 2.439 1.52 -8.188 1 97.44 74 MET B CA 1
ATOM 2459 C C . MET B 1 74 ? 2.887 2.135 -6.867 1 97.44 74 MET B C 1
ATOM 2461 O O . MET B 1 74 ? 2.559 3.285 -6.57 1 97.44 74 MET B O 1
ATOM 2465 N N . LEU B 1 75 ? 3.586 1.334 -6.168 1 97.62 75 LEU B N 1
ATOM 2466 C CA . LEU B 1 75 ? 4.09 1.814 -4.883 1 97.62 75 LEU B CA 1
ATOM 2467 C C . LEU B 1 75 ? 5.43 2.521 -5.059 1 97.62 75 LEU B C 1
ATOM 2469 O O . LEU B 1 75 ? 6.371 1.947 -5.605 1 97.62 75 LEU B O 1
ATOM 2473 N N . PRO B 1 76 ? 5.469 3.787 -4.559 1 97.19 76 PRO B N 1
ATOM 2474 C CA . PRO B 1 76 ? 6.789 4.426 -4.559 1 97.19 76 PRO B CA 1
ATOM 2475 C C . PRO B 1 76 ? 7.781 3.736 -3.625 1 97.19 76 PRO B C 1
ATOM 2477 O O . PRO B 1 76 ? 7.395 3.262 -2.555 1 97.19 76 PRO B O 1
ATOM 2480 N N . SER B 1 77 ? 9.039 3.785 -3.994 1 95.75 77 SER B N 1
ATOM 2481 C CA . SER B 1 77 ? 10.07 3.09 -3.23 1 95.75 77 SER B CA 1
ATOM 2482 C C . SER B 1 77 ? 10.297 3.758 -1.878 1 95.75 77 SER B C 1
ATOM 2484 O O . SER B 1 77 ? 10.859 3.146 -0.967 1 95.75 77 SER B O 1
ATOM 2486 N N . ASN B 1 78 ? 9.859 5 -1.771 1 98.19 78 ASN B N 1
ATOM 2487 C CA . ASN B 1 78 ? 10.125 5.703 -0.521 1 98.19 78 ASN B CA 1
ATOM 2488 C C . ASN B 1 78 ? 8.93 5.633 0.427 1 98.19 78 ASN B C 1
ATOM 2490 O O . ASN B 1 78 ? 8.938 6.262 1.487 1 98.19 78 ASN B O 1
ATOM 2494 N N . LEU B 1 79 ? 7.805 4.969 0.024 1 98.56 79 LEU B N 1
ATOM 2495 C CA . LEU B 1 79 ? 6.703 4.68 0.933 1 98.56 79 LEU B CA 1
ATOM 2496 C C . LEU B 1 79 ? 7.016 3.461 1.796 1 98.56 79 LEU B C 1
ATOM 2498 O O . LEU B 1 79 ? 7.273 2.375 1.273 1 98.56 79 LEU B O 1
ATOM 2502 N N . LE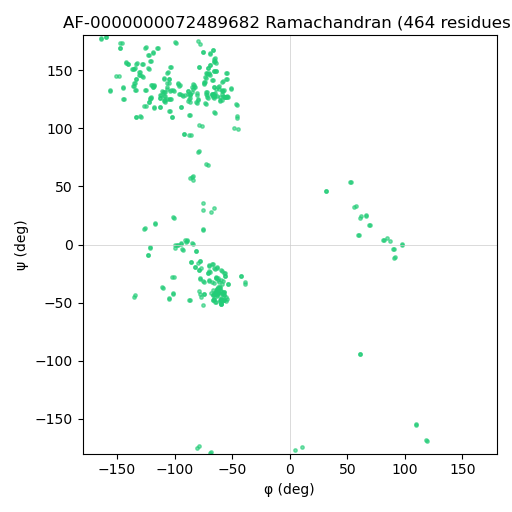U B 1 80 ? 6.945 3.621 3.104 1 98.31 80 LEU B N 1
ATOM 2503 C CA . LEU B 1 80 ? 7.457 2.607 4.02 1 98.31 80 LEU B CA 1
ATOM 2504 C C . LEU B 1 80 ? 6.316 1.908 4.75 1 98.31 80 LEU B C 1
ATOM 2506 O O . LEU B 1 80 ? 6.43 0.736 5.113 1 98.31 80 LEU B O 1
ATOM 2510 N N . TYR B 1 81 ? 5.305 2.613 5.09 1 98.19 81 TYR B N 1
ATOM 2511 C CA . TYR B 1 81 ? 4.148 2.148 5.844 1 98.19 81 TYR B CA 1
ATOM 2512 C C . TYR B 1 81 ? 2.852 2.637 5.211 1 98.19 81 TYR B C 1
ATOM 2514 O O . TYR B 1 81 ? 2.756 3.791 4.789 1 98.19 81 TYR B O 1
ATOM 2522 N N . CYS B 1 82 ? 1.845 1.77 5.16 1 97.38 82 CYS B N 1
ATOM 2523 C CA . CYS B 1 82 ? 0.582 2.125 4.523 1 97.38 82 CYS B CA 1
ATOM 2524 C C . CYS B 1 82 ? -0.596 1.496 5.258 1 97.38 82 CYS B C 1
ATOM 2526 O O . CYS B 1 82 ? -0.585 0.297 5.543 1 97.38 82 CYS B O 1
ATOM 2528 N N . ASP B 1 83 ? -1.521 2.242 5.656 1 93.88 83 ASP B N 1
ATOM 2529 C CA . ASP B 1 83 ? -2.826 1.828 6.164 1 93.88 83 ASP B CA 1
ATOM 2530 C C . ASP B 1 83 ? -3.947 2.65 5.531 1 93.88 83 ASP B C 1
ATOM 2532 O O . ASP B 1 83 ? -4.055 3.854 5.777 1 93.88 83 ASP B O 1
ATOM 2536 N N . THR B 1 84 ? -4.703 2.049 4.707 1 89.31 84 THR B N 1
ATOM 2537 C CA . THR B 1 84 ? -5.75 2.766 3.986 1 89.31 84 THR B CA 1
ATOM 2538 C C . THR B 1 84 ? -7.109 2.541 4.641 1 89.31 84 THR B C 1
ATOM 2540 O O . THR B 1 84 ? -8.133 3.02 4.145 1 89.31 84 THR B O 1
ATOM 2543 N N . ARG B 1 85 ? -7.207 1.722 5.684 1 83.88 85 ARG B N 1
ATOM 2544 C CA . ARG B 1 85 ? -8.477 1.4 6.332 1 83.88 85 ARG B CA 1
ATOM 2545 C C . ARG B 1 85 ? -9.133 2.652 6.902 1 83.88 85 ARG B C 1
ATOM 2547 O O . ARG B 1 85 ? -8.469 3.473 7.535 1 83.88 85 ARG B O 1
ATOM 2554 N N . LYS B 1 86 ? -10.312 2.705 6.625 1 75.75 86 LYS B N 1
ATOM 2555 C CA . LYS B 1 86 ? -11.055 3.883 7.066 1 75.75 86 LYS B CA 1
ATOM 2556 C C . LYS B 1 86 ? -10.953 4.066 8.578 1 75.75 86 LYS B C 1
ATOM 2558 O O . LYS B 1 86 ? -11.188 3.123 9.336 1 75.75 86 LYS B O 1
ATOM 2563 N N . GLY B 1 87 ? -10.555 5.242 8.969 1 75.56 87 GLY B N 1
ATOM 2564 C CA . GLY B 1 87 ? -10.422 5.562 10.375 1 75.56 87 GLY B CA 1
ATOM 2565 C C . GLY B 1 87 ? -9.039 5.277 10.922 1 75.56 87 GLY B C 1
ATOM 2566 O O . GLY B 1 87 ? -8.711 5.688 12.039 1 75.56 87 GLY B O 1
ATOM 2567 N N . SER B 1 88 ? -8.242 4.59 10.141 1 84.81 88 SER B N 1
ATOM 2568 C CA . SER B 1 88 ? -6.887 4.234 10.562 1 84.81 88 SER B CA 1
ATOM 2569 C C . SER B 1 88 ? -5.852 4.68 9.539 1 84.81 88 SER B C 1
ATOM 2571 O O . SER B 1 88 ? -4.691 4.262 9.602 1 84.81 88 SER B O 1
ATOM 2573 N N . GLU B 1 89 ? -6.227 5.492 8.641 1 89.75 89 GLU B N 1
ATOM 2574 C CA . GLU B 1 89 ? -5.348 5.902 7.547 1 89.75 89 GLU B CA 1
ATOM 2575 C C . GLU B 1 89 ? -4.023 6.445 8.078 1 89.75 89 GLU B C 1
ATOM 2577 O O . GLU B 1 89 ? -4.008 7.336 8.93 1 89.75 89 GLU B O 1
ATOM 2582 N N . ARG B 1 90 ? -2.984 5.867 7.566 1 94.88 90 ARG B N 1
ATOM 2583 C CA . ARG B 1 90 ? -1.645 6.246 8.008 1 94.88 90 ARG B CA 1
ATOM 2584 C C . ARG B 1 90 ? -0.605 5.926 6.938 1 94.88 90 ARG B C 1
ATOM 2586 O O . ARG B 1 90 ? -0.631 4.844 6.344 1 94.88 90 ARG B O 1
ATOM 2593 N N . TYR B 1 91 ? 0.22 6.824 6.676 1 97.69 91 TYR B N 1
ATOM 2594 C CA . TYR B 1 91 ? 1.296 6.676 5.703 1 97.69 91 TYR B CA 1
ATOM 2595 C C . TYR B 1 91 ? 2.613 7.199 6.262 1 97.69 91 TYR B C 1
ATOM 2597 O O . TYR B 1 91 ? 2.65 8.258 6.891 1 97.69 91 TYR B O 1
ATOM 2605 N N . VAL B 1 92 ? 3.68 6.461 6.129 1 98.62 92 VAL B N 1
ATOM 2606 C CA . VAL B 1 92 ? 5.031 6.902 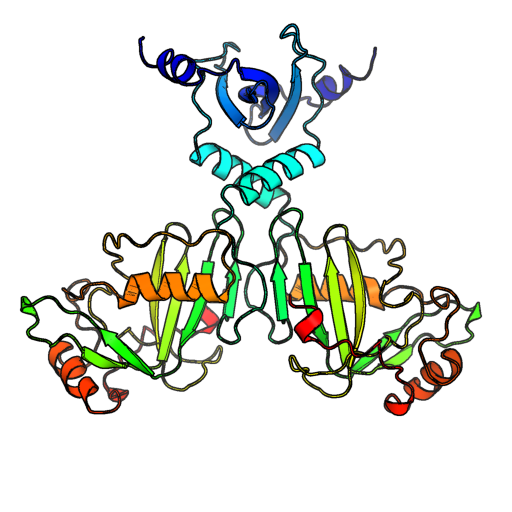6.457 1 98.62 92 VAL B CA 1
ATOM 2607 C C . VAL B 1 92 ? 5.922 6.812 5.223 1 98.62 92 VAL B C 1
ATOM 2609 O O . VAL B 1 92 ? 5.969 5.773 4.559 1 98.62 92 VAL B O 1
ATOM 2612 N N . TRP B 1 93 ? 6.547 7.863 4.875 1 98.69 93 TRP B N 1
ATOM 2613 C CA . TRP B 1 93 ? 7.457 7.875 3.736 1 98.69 93 TRP B CA 1
ATOM 2614 C C . TRP B 1 93 ? 8.609 8.844 3.973 1 98.69 93 TRP B C 1
ATOM 2616 O O . TRP B 1 93 ? 8.695 9.477 5.027 1 98.69 93 TRP B O 1
ATOM 2626 N N . TYR B 1 94 ? 9.602 8.852 3.061 1 98.81 94 TYR B N 1
ATOM 2627 C CA . TYR B 1 94 ? 10.758 9.719 3.273 1 98.81 94 TYR B CA 1
ATOM 2628 C C . TYR B 1 94 ? 11.211 10.359 1.966 1 98.81 94 TYR B C 1
ATOM 2630 O O . TYR B 1 94 ? 10.844 9.898 0.882 1 98.81 94 TYR B O 1
ATOM 2638 N N . ASN B 1 95 ? 11.852 11.461 2.129 1 98.81 95 ASN B N 1
ATOM 2639 C CA . ASN B 1 95 ? 12.648 12.047 1.061 1 98.81 95 ASN B CA 1
ATOM 2640 C C . ASN B 1 95 ? 14.117 12.156 1.459 1 98.81 95 ASN B C 1
ATOM 2642 O O . ASN B 1 95 ? 14.43 12.516 2.596 1 98.81 95 ASN B O 1
ATOM 2646 N N . PRO B 1 96 ? 14.984 11.781 0.532 1 98.75 96 PRO B N 1
ATOM 2647 C CA . PRO B 1 96 ? 16.391 12.055 0.809 1 98.75 96 PRO B CA 1
ATOM 2648 C C . PRO B 1 96 ? 16.719 13.547 0.85 1 98.75 96 PRO B C 1
ATOM 2650 O O . PRO B 1 96 ? 15.867 14.375 0.488 1 98.75 96 PRO B O 1
ATOM 2653 N N . PRO B 1 97 ? 17.938 13.867 1.359 1 98.81 97 PRO B N 1
ATOM 2654 C CA . PRO B 1 97 ? 18.344 15.281 1.302 1 98.81 97 PRO B CA 1
ATOM 2655 C C . PRO B 1 97 ? 18.188 15.875 -0.094 1 98.81 97 PRO B C 1
ATOM 2657 O O . PRO B 1 97 ? 18.484 15.211 -1.091 1 98.81 97 PRO B O 1
ATOM 2660 N N . GLN B 1 98 ? 17.594 17.078 -0.071 1 98.69 98 GLN B N 1
ATOM 2661 C CA . GLN B 1 98 ? 17.328 17.75 -1.343 1 98.69 98 GLN B CA 1
ATOM 2662 C C . GLN B 1 98 ? 17.141 19.25 -1.15 1 98.69 98 GLN B C 1
ATOM 2664 O O . GLN B 1 98 ? 17.188 19.75 -0.024 1 98.69 98 GLN B O 1
ATOM 2669 N N . ARG B 1 99 ? 16.922 19.922 -2.273 1 98.44 99 ARG B N 1
ATOM 2670 C CA . ARG B 1 99 ? 16.562 21.328 -2.215 1 98.44 99 ARG B CA 1
ATOM 2671 C C . ARG B 1 99 ? 15.039 21.5 -2.287 1 98.44 99 ARG B C 1
ATOM 2673 O O . ARG B 1 99 ? 14.367 20.812 -3.055 1 98.44 99 ARG B O 1
ATOM 2680 N N . ARG B 1 100 ? 14.57 22.406 -1.404 1 97.88 100 ARG B N 1
ATOM 2681 C CA . ARG B 1 100 ? 13.133 22.656 -1.362 1 97.88 100 ARG B CA 1
ATOM 2682 C C . ARG B 1 100 ? 12.836 24.156 -1.303 1 97.88 100 ARG B C 1
ATOM 2684 O O . ARG B 1 100 ? 13.492 24.891 -0.571 1 97.88 100 ARG B O 1
ATOM 2691 N N . MET B 1 101 ? 11.812 24.5 -2.152 1 97.88 101 MET B N 1
ATOM 2692 C CA . MET B 1 101 ? 11.289 25.859 -2.018 1 97.88 101 MET B CA 1
ATOM 2693 C C . MET B 1 101 ? 10.586 26.031 -0.678 1 97.88 101 MET B C 1
ATOM 2695 O O . MET B 1 101 ? 9.766 25.203 -0.285 1 97.88 101 MET B O 1
ATOM 2699 N N . MET B 1 102 ? 10.984 27.078 0.015 1 97.38 102 MET B N 1
ATOM 2700 C CA . MET B 1 102 ? 10.344 27.406 1.287 1 97.38 102 MET B CA 1
ATOM 2701 C C . MET B 1 102 ? 9.867 28.859 1.309 1 97.38 102 MET B C 1
ATOM 2703 O O . MET B 1 102 ? 10.523 29.734 0.743 1 97.38 102 MET B O 1
ATOM 2707 N N . TYR B 1 103 ? 8.727 29.078 1.96 1 95.56 103 TYR B N 1
ATOM 2708 C CA . TYR B 1 103 ? 8.117 30.391 2.086 1 95.56 103 TYR B CA 1
ATOM 2709 C C . TYR B 1 103 ? 8.031 30.812 3.547 1 95.56 103 TYR B C 1
ATOM 2711 O O . TYR B 1 103 ? 7.668 30.016 4.41 1 95.56 103 TYR B O 1
ATOM 2719 N N . PHE B 1 104 ? 8.375 32.062 3.76 1 96.25 104 PHE B N 1
ATOM 2720 C CA . PHE B 1 104 ? 8.453 32.531 5.141 1 96.25 104 PHE B CA 1
ATOM 2721 C C . PHE B 1 104 ? 7.672 33.844 5.324 1 96.25 104 PHE B C 1
ATOM 2723 O O . PHE B 1 104 ? 7.609 34.656 4.41 1 96.25 104 PHE B O 1
ATOM 2730 N N . VAL B 1 105 ? 7.125 33.938 6.477 1 94.81 105 VAL B N 1
ATOM 2731 C CA . VAL B 1 105 ? 6.539 35.25 6.836 1 94.81 105 VAL B CA 1
ATOM 2732 C C . VAL B 1 105 ? 7.637 36.281 6.941 1 94.81 105 VAL B C 1
ATOM 2734 O O . VAL B 1 105 ? 8.789 35.969 7.266 1 94.81 105 VAL B O 1
ATOM 2737 N N . GLU B 1 106 ? 7.301 37.469 6.809 1 95 106 GLU B N 1
ATOM 2738 C CA . GLU B 1 106 ? 8.258 38.594 6.766 1 95 106 GLU B CA 1
ATOM 2739 C C . GLU B 1 106 ? 8.961 38.75 8.109 1 95 106 GLU B C 1
ATOM 2741 O O . GLU B 1 106 ? 10.133 39.125 8.156 1 95 106 GLU B O 1
ATOM 2746 N N . SER B 1 107 ? 8.297 38.469 9.172 1 94.19 107 SER B N 1
ATOM 2747 C CA . SER B 1 107 ? 8.82 38.688 10.508 1 94.19 107 SER B CA 1
ATOM 2748 C C . SER B 1 107 ? 10.055 37.844 10.781 1 94.19 107 SER B C 1
ATOM 2750 O O . SER B 1 107 ? 10.891 38.219 11.617 1 94.19 107 SER B O 1
ATOM 2752 N N . LEU B 1 108 ? 10.273 36.781 10.031 1 94.56 108 LEU B N 1
ATOM 2753 C CA . LEU B 1 108 ? 11.406 35.875 10.242 1 94.56 108 LEU B CA 1
ATOM 2754 C C . LEU B 1 108 ? 12.648 36.406 9.516 1 94.56 108 LEU B C 1
ATOM 2756 O O . LEU B 1 108 ? 13.766 35.938 9.797 1 94.56 108 LEU B O 1
ATOM 2760 N N . LYS B 1 109 ? 12.461 37.344 8.609 1 96.06 109 LYS B N 1
ATOM 2761 C CA . LYS B 1 109 ? 13.555 37.938 7.836 1 96.06 109 LYS B CA 1
ATOM 2762 C C . LYS B 1 109 ? 14.352 36.844 7.102 1 96.06 109 LYS B C 1
ATOM 2764 O O . LYS B 1 109 ? 15.586 36.875 7.098 1 96.06 109 LYS B O 1
ATOM 2769 N N . ILE B 1 110 ? 13.734 35.781 6.688 1 97.56 110 ILE B N 1
ATOM 2770 C CA . ILE B 1 110 ? 14.281 34.75 5.816 1 97.56 110 ILE B CA 1
ATOM 2771 C C . ILE B 1 110 ? 13.672 34.875 4.422 1 97.56 110 ILE B C 1
ATOM 2773 O O . ILE B 1 110 ? 12.461 35.031 4.277 1 97.56 110 ILE B O 1
ATOM 2777 N N . GLU B 1 111 ? 14.461 34.812 3.385 1 97.56 111 GLU B N 1
ATOM 2778 C CA . GLU B 1 111 ? 14 34.969 2.008 1 97.56 111 GLU B CA 1
ATOM 2779 C C . GLU B 1 111 ? 13.242 33.719 1.553 1 97.56 111 GLU B C 1
ATOM 2781 O O . GLU B 1 111 ? 13.625 32.594 1.889 1 97.56 111 GLU B O 1
ATOM 2786 N N . ASN B 1 112 ? 12.133 34 0.802 1 97.94 112 ASN B N 1
ATOM 2787 C CA . ASN B 1 112 ? 11.547 32.875 0.066 1 97.94 112 ASN B CA 1
ATOM 2788 C C . ASN B 1 112 ? 12.484 32.344 -1.016 1 97.94 112 ASN B C 1
ATOM 2790 O O . ASN B 1 112 ? 12.805 33.062 -1.964 1 97.94 112 ASN B O 1
ATOM 2794 N N . ALA B 1 113 ? 12.977 31.188 -0.906 1 98.38 113 ALA B N 1
ATOM 2795 C CA . ALA B 1 113 ? 13.961 30.594 -1.816 1 98.38 113 ALA B CA 1
ATOM 2796 C C . ALA B 1 113 ? 14.047 29.078 -1.642 1 98.38 113 ALA B C 1
ATOM 2798 O O . ALA B 1 113 ? 13.289 28.5 -0.858 1 98.38 113 ALA B O 1
ATOM 2799 N N . GLU B 1 114 ? 14.844 28.516 -2.451 1 98.56 114 GLU B N 1
ATOM 2800 C CA . GLU B 1 114 ? 15.172 27.109 -2.246 1 98.56 114 GLU B CA 1
ATOM 2801 C C . GLU B 1 114 ? 16.281 26.938 -1.214 1 98.56 114 GLU B C 1
ATOM 2803 O O . GLU B 1 114 ? 17.266 27.672 -1.237 1 98.56 114 GLU B O 1
ATOM 2808 N N . TYR B 1 115 ? 16.141 26.031 -0.381 1 98.81 115 TYR B N 1
ATOM 2809 C CA . TYR B 1 115 ? 17.125 25.734 0.651 1 98.81 115 TYR B CA 1
ATOM 2810 C C . TYR B 1 115 ? 17.453 24.234 0.666 1 98.81 115 TYR B C 1
ATOM 2812 O O . TYR B 1 115 ? 16.609 2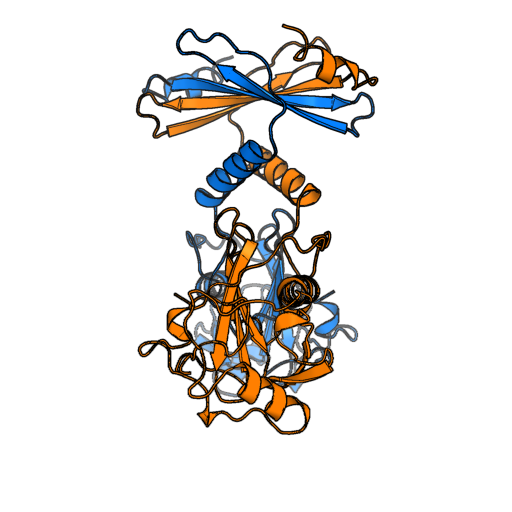3.406 0.312 1 98.81 115 TYR B O 1
ATOM 2820 N N . ASN B 1 116 ? 18.703 23.938 1.024 1 98.88 116 ASN B N 1
ATOM 2821 C CA . ASN B 1 116 ? 19.078 22.547 1.281 1 98.88 116 ASN B CA 1
ATOM 2822 C C . ASN B 1 116 ? 18.469 22.047 2.588 1 98.88 116 ASN B C 1
ATOM 2824 O O . ASN B 1 116 ? 18.578 22.703 3.625 1 98.88 116 ASN B O 1
ATOM 2828 N N . VAL B 1 117 ? 17.812 20.922 2.508 1 98.88 117 VAL B N 1
ATOM 2829 C CA . VAL B 1 117 ? 17.219 20.328 3.703 1 98.88 117 VAL B CA 1
ATOM 2830 C C . VAL B 1 117 ? 17.766 18.922 3.904 1 98.88 117 VAL B C 1
ATOM 2832 O O . VAL B 1 117 ? 18.203 18.266 2.949 1 98.88 117 VAL B O 1
ATOM 2835 N N . PRO B 1 118 ? 17.844 18.438 5.121 1 98.88 118 PRO B N 1
ATOM 2836 C CA . PRO B 1 118 ? 18.25 17.047 5.355 1 98.88 118 PRO B CA 1
ATOM 2837 C C . PRO B 1 118 ? 17.219 16.047 4.879 1 98.88 118 PRO B C 1
ATOM 2839 O O . PRO B 1 118 ? 16.203 16.422 4.289 1 98.88 118 PRO B O 1
ATOM 2842 N N . GLY B 1 119 ? 17.516 14.703 5.102 1 98.81 119 GLY B N 1
ATOM 2843 C CA . GLY B 1 119 ? 16.453 13.734 4.906 1 98.81 119 GLY B CA 1
ATOM 2844 C C . GLY B 1 119 ? 15.25 13.984 5.789 1 98.81 119 GLY B C 1
ATOM 2845 O O . GLY B 1 119 ? 15.391 14.367 6.953 1 98.81 119 GLY B O 1
ATOM 2846 N N . VAL B 1 120 ? 14.117 13.789 5.207 1 98.88 120 VAL B N 1
ATOM 2847 C CA . VAL B 1 120 ? 12.883 14.055 5.934 1 98.88 120 VAL B CA 1
ATOM 2848 C C . VAL B 1 120 ? 11.992 12.812 5.918 1 98.88 120 VAL B C 1
ATOM 2850 O O . VAL B 1 120 ? 11.859 12.148 4.883 1 98.88 120 VAL B O 1
ATOM 2853 N N . ILE B 1 121 ? 11.461 12.453 7.055 1 98.88 121 ILE B N 1
ATOM 2854 C CA . ILE B 1 121 ? 10.445 11.414 7.176 1 98.88 121 ILE B CA 1
ATOM 2855 C C . ILE B 1 121 ? 9.102 12.047 7.527 1 98.88 121 ILE B C 1
ATOM 2857 O O . ILE B 1 121 ? 9.023 12.914 8.398 1 98.88 121 ILE B O 1
ATOM 2861 N N . TYR B 1 122 ? 8.141 11.656 6.805 1 98.62 122 TYR B N 1
ATOM 2862 C CA . TYR B 1 122 ? 6.773 12.125 7.02 1 98.62 122 TYR B CA 1
ATOM 2863 C C . TYR B 1 122 ? 5.895 11.016 7.59 1 98.62 122 TYR B C 1
ATOM 2865 O O . TYR B 1 122 ? 6.027 9.852 7.207 1 98.62 122 TYR B O 1
ATOM 2873 N N . GLU B 1 123 ? 5.031 11.32 8.438 1 98 123 GLU B N 1
ATOM 2874 C CA . GLU B 1 123 ? 3.957 10.453 8.914 1 98 123 GLU B CA 1
ATOM 2875 C C . GLU B 1 123 ? 2.604 11.156 8.844 1 98 123 GLU B C 1
ATOM 2877 O O . GLU B 1 123 ? 2.373 12.148 9.539 1 98 123 GLU B O 1
ATOM 2882 N N . SER B 1 124 ? 1.781 10.703 7.938 1 95.94 124 SER B N 1
ATOM 2883 C CA . SER B 1 124 ? 0.422 11.227 7.848 1 95.94 124 SER B CA 1
ATOM 2884 C C . SER B 1 124 ? -0.567 10.328 8.578 1 95.94 124 SER B C 1
ATOM 2886 O O . SER B 1 124 ? -0.474 9.102 8.492 1 95.94 124 SER B O 1
ATOM 2888 N N . LYS B 1 125 ? -1.44 10.906 9.25 1 90.06 125 LYS B N 1
ATOM 2889 C CA . LYS B 1 125 ? -2.428 10.164 10.023 1 90.06 125 LYS B CA 1
ATOM 2890 C C . LYS B 1 125 ? -3.848 10.57 9.641 1 90.06 125 LYS B C 1
ATOM 2892 O O . LYS B 1 125 ? -4.051 11.586 8.969 1 90.06 125 LYS B O 1
ATOM 2897 N N . GLU B 1 126 ? -4.676 9.773 10.164 1 80.94 126 GLU B N 1
ATOM 2898 C CA . GLU B 1 126 ? -6.094 10.047 9.938 1 80.94 126 GLU B CA 1
ATOM 2899 C C . GLU B 1 126 ? -6.453 11.469 10.383 1 80.94 126 GLU B C 1
ATOM 2901 O O . GLU B 1 126 ? -5.914 11.969 11.375 1 80.94 126 GLU B O 1
ATOM 2906 N N . GLY B 1 127 ? -7.316 12.156 9.672 1 74.75 127 GLY B N 1
ATOM 2907 C CA . GLY B 1 127 ? -7.754 13.484 10.062 1 74.75 127 GLY B CA 1
ATOM 2908 C C . GLY B 1 127 ? -6.887 14.586 9.492 1 74.75 127 GLY B C 1
ATOM 2909 O O . GLY B 1 127 ? -7.102 15.766 9.781 1 74.75 127 GLY B O 1
ATOM 2910 N N . GLY B 1 128 ? -5.859 14.195 8.82 1 79.44 128 GLY B N 1
ATOM 2911 C CA . GLY B 1 128 ? -5.07 15.188 8.109 1 79.44 128 GLY B CA 1
ATOM 2912 C C . GLY B 1 128 ? -3.84 15.633 8.875 1 79.44 128 GLY B C 1
ATOM 2913 O O . GLY B 1 128 ? -3.066 16.469 8.391 1 79.44 128 GLY B O 1
ATOM 2914 N N . GLY B 1 129 ? -3.633 15.102 10.047 1 88.75 129 GLY B N 1
ATOM 2915 C CA . GLY B 1 129 ? -2.434 15.422 10.805 1 88.75 129 GLY B CA 1
ATOM 2916 C C . GLY B 1 129 ? -1.17 14.852 10.188 1 88.75 129 GLY B C 1
ATOM 2917 O O . GLY B 1 129 ? -1.221 13.852 9.469 1 88.75 129 GLY B O 1
ATOM 2918 N N . MET B 1 130 ? -0.028 15.57 10.531 1 94.81 130 MET B N 1
ATOM 2919 C CA . MET B 1 130 ? 1.254 15.141 9.984 1 94.81 130 MET B CA 1
ATOM 2920 C C . MET B 1 130 ? 2.379 15.352 10.984 1 94.81 130 MET B C 1
ATOM 2922 O O . MET B 1 130 ? 2.416 16.375 11.672 1 94.81 130 MET B O 1
ATOM 2926 N N . ASN B 1 131 ? 3.182 14.391 11.102 1 96.88 131 ASN B N 1
ATOM 2927 C CA . ASN B 1 131 ? 4.465 14.516 11.789 1 96.88 131 ASN B CA 1
ATOM 2928 C C . ASN B 1 131 ? 5.625 14.539 10.797 1 96.88 131 ASN B C 1
ATOM 2930 O O . ASN B 1 131 ? 5.566 13.891 9.75 1 96.88 131 ASN B O 1
ATOM 2934 N N . VAL B 1 132 ? 6.629 15.25 11.172 1 98.06 132 VAL B N 1
ATOM 2935 C CA . VAL B 1 132 ? 7.824 15.289 10.336 1 98.06 132 VAL B CA 1
ATOM 2936 C C . VAL B 1 132 ? 9.062 15.102 11.203 1 98.06 132 VAL B C 1
ATOM 2938 O O . VAL B 1 132 ? 9.133 15.617 12.32 1 98.06 132 VAL B O 1
ATOM 2941 N N . TYR B 1 133 ? 10.008 14.391 10.664 1 98.44 133 TYR B N 1
ATOM 2942 C CA . TYR B 1 133 ? 11.289 14.094 11.297 1 98.44 133 TYR B CA 1
ATOM 2943 C C . TYR B 1 133 ? 12.445 14.32 10.328 1 98.44 133 TYR B C 1
ATOM 2945 O O . TYR B 1 133 ? 12.242 14.336 9.109 1 98.44 133 TYR B O 1
ATOM 2953 N N . ALA B 1 134 ? 13.562 14.562 10.875 1 98.69 134 ALA B N 1
ATOM 2954 C CA . ALA B 1 134 ? 14.781 14.555 10.062 1 98.69 134 ALA B CA 1
ATOM 2955 C C . ALA B 1 134 ? 15.586 13.281 10.281 1 98.69 134 ALA B C 1
ATOM 2957 O O . ALA B 1 134 ? 15.453 12.633 11.328 1 98.69 134 ALA B O 1
ATOM 2958 N N . PHE B 1 135 ? 16.328 12.883 9.328 1 98.75 135 PHE B N 1
ATOM 2959 C CA . PHE B 1 135 ? 17.266 11.766 9.477 1 98.75 135 PHE B CA 1
ATOM 2960 C C . PHE B 1 135 ? 18.562 12.039 8.719 1 98.75 135 PHE B C 1
ATOM 2962 O O . PHE B 1 135 ? 18.594 12.891 7.824 1 98.75 135 PHE B O 1
ATOM 2969 N N . LYS B 1 136 ? 19.609 11.391 9.148 1 98.62 136 LYS B N 1
ATOM 2970 C CA . LYS B 1 136 ? 20.906 11.508 8.5 1 98.62 136 LYS B CA 1
ATOM 2971 C C . LYS B 1 136 ? 21.125 10.383 7.5 1 98.62 136 LYS B C 1
ATOM 2973 O O . LYS B 1 136 ? 20.953 9.203 7.832 1 98.62 136 LYS B O 1
ATOM 2978 N N . GLY B 1 137 ? 21.5 10.734 6.324 1 98 137 GLY B N 1
ATOM 2979 C CA . GLY B 1 137 ? 21.734 9.766 5.27 1 98 137 GLY B CA 1
ATOM 2980 C C . GLY B 1 137 ? 20.828 9.953 4.07 1 98 137 GLY B C 1
ATOM 2981 O O . GLY B 1 137 ? 20.172 10.992 3.938 1 98 137 GLY B O 1
ATOM 2982 N N . GLU B 1 138 ? 20.812 8.977 3.166 1 98.25 138 GLU B N 1
ATOM 2983 C CA . GLU B 1 138 ? 20.062 9.07 1.92 1 98.25 138 GLU B CA 1
ATOM 2984 C C . GLU B 1 138 ? 18.797 8.211 1.973 1 98.25 138 GLU B C 1
ATOM 2986 O O . GLU B 1 138 ? 17.719 8.641 1.55 1 98.25 138 GLU B O 1
ATOM 2991 N N . VAL B 1 139 ? 18.969 6.996 2.436 1 98.19 139 VAL B N 1
ATOM 2992 C CA . VAL B 1 139 ? 17.891 6.02 2.562 1 98.19 139 VAL B CA 1
ATOM 2993 C C . VAL B 1 139 ? 17.828 5.508 4 1 98.19 139 VAL B C 1
ATOM 2995 O O . VAL B 1 139 ? 18.766 4.875 4.484 1 98.19 139 VAL B O 1
ATOM 2998 N N . PRO B 1 140 ? 16.734 5.723 4.625 1 98.12 140 PRO B N 1
ATOM 2999 C CA . PRO B 1 140 ? 16.672 5.281 6.02 1 98.12 140 PRO B CA 1
ATOM 3000 C C . PRO B 1 140 ? 16.422 3.781 6.152 1 98.12 140 PRO B C 1
ATOM 3002 O O . PRO B 1 140 ? 15.859 3.162 5.246 1 98.12 140 PRO B O 1
ATOM 3005 N N . THR B 1 141 ? 16.891 3.236 7.242 1 97.06 141 THR B N 1
ATOM 3006 C CA . THR B 1 141 ? 16.656 1.862 7.668 1 97.06 141 THR B CA 1
ATOM 3007 C C . THR B 1 141 ? 15.844 1.834 8.961 1 97.06 141 THR B C 1
ATOM 3009 O O . THR B 1 141 ? 15.672 2.863 9.617 1 97.06 141 THR B O 1
ATOM 3012 N N . PRO B 1 142 ? 15.383 0.679 9.32 1 96.25 142 PRO B N 1
ATOM 3013 C CA . PRO B 1 142 ? 14.633 0.587 10.578 1 96.25 142 PRO B CA 1
ATOM 3014 C C . PRO B 1 142 ? 15.438 1.088 11.773 1 96.25 142 PRO B C 1
ATOM 3016 O O . PRO B 1 142 ? 14.859 1.581 12.742 1 96.25 142 PRO B O 1
ATOM 3019 N N . GLU B 1 143 ? 16.781 1.064 11.688 1 97.38 143 GLU B N 1
ATOM 3020 C CA . GLU B 1 143 ? 17.641 1.439 12.812 1 97.38 143 GLU B CA 1
ATOM 3021 C C . GLU B 1 143 ? 18.047 2.906 12.727 1 97.38 143 GLU B C 1
ATOM 3023 O O . GLU B 1 143 ? 18.719 3.42 13.617 1 97.38 143 GLU B O 1
ATOM 3028 N N . THR B 1 144 ? 17.578 3.531 11.758 1 98.25 144 THR B N 1
ATOM 3029 C CA . THR B 1 144 ? 17.938 4.934 11.57 1 98.25 144 THR B CA 1
ATOM 3030 C C . THR B 1 144 ? 17.344 5.793 12.688 1 98.25 144 THR B C 1
ATOM 3032 O O . THR B 1 144 ? 16.156 5.719 12.977 1 98.25 144 THR B O 1
ATOM 3035 N N . LYS B 1 145 ? 18.234 6.598 13.281 1 98.25 145 LYS B N 1
ATOM 3036 C CA . LYS B 1 145 ? 17.828 7.523 14.336 1 98.25 145 LYS B CA 1
ATOM 3037 C C . LYS B 1 145 ? 17.031 8.695 13.758 1 98.25 145 LYS B C 1
ATOM 3039 O O . LYS B 1 145 ? 17.375 9.219 12.695 1 98.25 145 LYS B O 1
ATOM 3044 N N . LEU B 1 146 ? 16.047 9.109 14.539 1 98.69 146 LEU B N 1
ATOM 3045 C CA . LEU B 1 146 ? 15.227 10.242 14.117 1 98.69 146 LEU B CA 1
ATOM 3046 C C . LEU B 1 146 ? 15.594 11.5 14.898 1 98.69 146 LEU B C 1
ATOM 3048 O O . LEU B 1 146 ? 15.906 11.43 16.094 1 98.69 146 LEU B O 1
ATOM 3052 N N . TYR B 1 147 ? 15.57 12.586 14.219 1 98.38 147 TYR B N 1
ATOM 3053 C CA . TYR B 1 147 ? 15.898 13.906 14.758 1 98.38 147 TYR B CA 1
ATOM 3054 C C . TYR B 1 147 ? 14.727 14.859 14.625 1 98.38 147 TYR B C 1
ATOM 3056 O O . TYR B 1 147 ? 13.82 14.641 13.812 1 98.38 147 TYR B O 1
ATOM 3064 N N . ALA B 1 148 ? 14.742 15.875 15.445 1 97.62 148 ALA B N 1
ATOM 3065 C CA . ALA B 1 148 ? 13.766 16.953 15.273 1 97.62 148 ALA B CA 1
ATOM 3066 C C . ALA B 1 148 ? 13.883 17.594 13.891 1 97.62 148 ALA B C 1
ATOM 3068 O O . ALA B 1 148 ? 14.984 17.859 13.422 1 97.62 148 ALA B O 1
ATOM 3069 N N . ALA B 1 149 ? 12.734 17.75 13.258 1 97.81 149 ALA B N 1
ATOM 3070 C CA . ALA B 1 149 ? 12.75 18.438 11.969 1 97.81 149 ALA B CA 1
ATOM 3071 C C . ALA B 1 149 ? 13.18 19.891 12.125 1 97.81 149 ALA B C 1
ATOM 3073 O O . ALA B 1 149 ? 12.625 20.625 12.945 1 97.81 149 ALA B O 1
ATOM 3074 N N . PRO B 1 150 ? 14.141 20.312 11.367 1 97.81 150 PRO B N 1
ATOM 3075 C CA . PRO B 1 150 ? 14.648 21.672 11.492 1 97.81 150 PRO B CA 1
ATOM 3076 C C . PRO B 1 150 ? 13.828 22.688 10.695 1 97.81 150 PRO B C 1
ATOM 3078 O O . PRO B 1 150 ? 14.375 23.391 9.836 1 97.81 150 PRO B O 1
ATOM 3081 N N . PHE B 1 151 ? 12.539 22.766 11 1 97.31 151 PHE B N 1
ATOM 3082 C CA . PHE B 1 151 ? 11.633 23.641 10.266 1 97.31 151 PHE B CA 1
ATOM 3083 C C . PHE B 1 151 ? 10.734 24.422 11.219 1 97.31 151 PHE B C 1
ATOM 3085 O O . PHE B 1 151 ? 10.461 23.969 12.328 1 97.31 151 PHE B O 1
ATOM 3092 N N . PHE B 1 152 ? 10.344 25.562 10.766 1 94.81 152 PHE B N 1
ATOM 3093 C CA . PHE B 1 152 ? 9.289 26.297 11.453 1 94.81 152 PHE B CA 1
ATOM 3094 C C . PHE B 1 152 ? 7.949 25.594 11.289 1 94.81 152 PHE B C 1
ATOM 3096 O O . PHE B 1 152 ? 7.816 24.688 10.469 1 94.81 152 PHE B O 1
ATOM 3103 N N . ASN B 1 153 ? 7.008 25.906 12.031 1 91.88 153 ASN B N 1
ATOM 3104 C CA . ASN B 1 153 ? 5.648 25.359 12.008 1 91.88 153 ASN B CA 1
ATOM 3105 C C . ASN B 1 153 ? 5.617 23.906 12.461 1 91.88 153 ASN B C 1
ATOM 3107 O O . ASN B 1 153 ? 4.758 23.141 12.023 1 91.88 153 ASN B O 1
ATOM 3111 N N . VAL B 1 154 ? 6.637 23.469 13.086 1 94.88 154 VAL B N 1
ATOM 3112 C CA . VAL B 1 154 ? 6.668 22.125 13.648 1 94.88 154 VAL B CA 1
ATOM 3113 C C . VAL B 1 154 ? 6.828 22.203 15.164 1 94.88 154 VAL B C 1
ATOM 3115 O O . VAL B 1 154 ? 7.789 22.797 15.664 1 94.88 154 VAL B O 1
ATOM 3118 N N . THR B 1 155 ? 5.871 21.719 15.883 1 89.88 155 THR B N 1
ATOM 3119 C CA . THR B 1 155 ? 5.93 21.609 17.344 1 89.88 155 THR B CA 1
ATOM 3120 C C . THR B 1 155 ? 6.238 20.172 17.75 1 89.88 155 THR B C 1
ATOM 3122 O O . THR B 1 155 ? 5.379 19.297 17.656 1 89.88 155 THR B O 1
ATOM 3125 N N . SER B 1 156 ? 7.477 19.984 18.281 1 88.81 156 SER B N 1
ATOM 3126 C CA . SER B 1 156 ? 7.992 18.625 18.484 1 88.81 156 SER B CA 1
ATOM 3127 C C . SER B 1 156 ? 8.086 17.875 17.156 1 88.81 156 SER B C 1
ATOM 3129 O O . SER B 1 156 ? 9.031 18.078 16.391 1 88.81 156 SER B O 1
ATOM 3131 N N . THR B 1 157 ? 7.031 17.125 16.844 1 93.81 157 THR B N 1
ATOM 3132 C CA . THR B 1 157 ? 7.031 16.453 15.539 1 93.81 157 THR B CA 1
ATOM 3133 C C . THR B 1 157 ? 5.793 16.844 14.734 1 93.81 157 THR B C 1
ATOM 3135 O O . THR B 1 157 ? 5.719 16.578 13.531 1 93.81 157 THR B O 1
ATOM 3138 N N . ILE B 1 158 ? 4.91 17.516 15.367 1 92.69 158 ILE B N 1
ATOM 3139 C CA . ILE B 1 158 ? 3.59 17.781 14.805 1 92.69 158 ILE B CA 1
ATOM 3140 C C . ILE B 1 158 ? 3.633 19.031 13.938 1 92.69 158 ILE B C 1
ATOM 3142 O O . ILE B 1 158 ? 4.082 20.094 14.383 1 92.69 158 ILE B O 1
ATOM 3146 N N . VAL B 1 159 ? 3.143 18.859 12.75 1 92.69 159 VAL B N 1
ATOM 3147 C CA . VAL B 1 159 ? 3.102 19.984 11.812 1 92.69 159 VAL B CA 1
ATOM 3148 C C . VAL B 1 159 ? 1.857 20.828 12.078 1 92.69 159 VAL B C 1
ATOM 3150 O O . VAL B 1 159 ? 0.761 20.297 12.25 1 92.69 159 VAL B O 1
ATOM 3153 N N . CYS B 1 160 ? 2.066 22.016 12.117 1 84.12 160 CYS B N 1
ATOM 3154 C CA . CYS B 1 160 ? 0.946 22.953 12.086 1 84.12 160 CYS B CA 1
ATOM 3155 C C . CYS B 1 160 ? 0.532 23.266 10.648 1 84.12 160 CYS B C 1
ATOM 3157 O O . CYS B 1 160 ? 1.209 24.016 9.953 1 84.12 160 CYS B O 1
ATOM 3159 N N . MET B 1 161 ? -0.511 22.5 10.094 1 72.75 161 MET B N 1
ATOM 3160 C CA . MET B 1 161 ? -0.901 22.547 8.688 1 72.75 161 MET B CA 1
ATOM 3161 C C . MET B 1 161 ? -1.688 23.812 8.383 1 72.75 161 MET B C 1
ATOM 3163 O O . MET B 1 161 ? -1.863 24.172 7.219 1 72.75 161 MET B O 1
ATOM 3167 N N . GLY B 1 162 ? -1.406 24.797 8.914 1 65.12 162 GLY B N 1
ATOM 3168 C CA . GLY B 1 162 ? -2.258 25.938 8.602 1 65.12 162 GLY B CA 1
ATOM 3169 C C . GLY B 1 162 ? -3.434 25.578 7.715 1 65.12 162 GLY B C 1
ATOM 3170 O O . GLY B 1 162 ? -3.822 24.406 7.637 1 65.12 162 GLY B O 1
ATOM 3171 N N . ASN B 1 163 ? -4.344 26.391 7.207 1 58.91 163 ASN B N 1
ATOM 3172 C CA . ASN B 1 163 ? -5.477 26.156 6.32 1 58.91 163 ASN B CA 1
ATOM 3173 C C . ASN B 1 163 ? -5.051 26.141 4.855 1 58.91 163 ASN B C 1
ATOM 3175 O O . ASN B 1 163 ? -5.293 27.094 4.125 1 58.91 163 ASN B O 1
ATOM 3179 N N . PRO B 1 164 ? -3.996 25.172 4.578 1 58.62 164 PRO B N 1
ATOM 3180 C CA . PRO B 1 164 ? -3.723 25.281 3.143 1 58.62 164 PRO B CA 1
ATOM 3181 C C . PRO B 1 164 ? -4.945 24.969 2.283 1 58.62 164 PRO B C 1
ATOM 3183 O O . PRO B 1 164 ? -5.75 24.109 2.639 1 58.62 164 PRO B O 1
ATOM 3186 N N . LYS B 1 165 ? -5.422 25.844 1.4 1 64.81 165 LYS B N 1
ATOM 3187 C CA . LYS B 1 165 ? -6.52 25.703 0.447 1 64.81 165 LYS B CA 1
ATOM 3188 C C . LYS B 1 165 ? -6.195 24.656 -0.611 1 64.81 165 LYS B C 1
ATOM 3190 O O . LYS B 1 165 ? -6.48 24.844 -1.794 1 64.81 165 LYS B O 1
ATOM 3195 N N . ILE B 1 166 ? -5.375 23.594 -0.191 1 77.25 166 ILE B N 1
ATOM 3196 C CA . ILE B 1 166 ? -5.07 22.641 -1.247 1 77.25 166 ILE B CA 1
ATOM 3197 C C . ILE B 1 166 ? -6.117 21.516 -1.251 1 77.25 166 ILE B C 1
ATOM 3199 O O . ILE B 1 166 ? -6.387 20.906 -0.214 1 77.25 166 ILE B O 1
ATOM 3203 N N . GLU B 1 167 ? -6.605 21.328 -2.383 1 80.94 167 GLU B N 1
ATOM 3204 C CA . GLU B 1 167 ? -7.633 20.312 -2.535 1 80.94 167 GLU B CA 1
ATOM 3205 C C . GLU B 1 167 ? -7.016 18.922 -2.668 1 80.94 167 GLU B C 1
ATOM 3207 O O . GLU B 1 167 ? -6 18.75 -3.35 1 80.94 167 GLU B O 1
ATOM 3212 N N . SER B 1 168 ? -7.602 18.047 -1.973 1 82.31 168 SER B N 1
ATOM 3213 C CA . SER B 1 168 ? -7.172 16.656 -2.105 1 82.31 168 SER B CA 1
ATOM 3214 C C . SER B 1 168 ? -7.48 16.125 -3.498 1 82.31 168 SER B C 1
ATOM 3216 O O . SER B 1 168 ? -8.539 16.406 -4.059 1 82.31 168 SER B O 1
ATOM 3218 N N . PRO B 1 169 ? -6.484 15.422 -4.074 1 84.94 169 PRO B N 1
ATOM 3219 C CA . PRO B 1 169 ? -6.734 14.852 -5.398 1 84.94 169 PRO B CA 1
ATOM 3220 C C . PRO B 1 169 ? -7.848 13.805 -5.387 1 84.94 169 PRO B C 1
ATOM 3222 O O . PRO B 1 169 ? -8.016 13.094 -4.391 1 84.94 169 PRO B O 1
ATOM 3225 N N . ARG B 1 170 ? -8.516 13.789 -6.578 1 80.19 170 ARG B N 1
ATOM 3226 C CA . ARG B 1 170 ? -9.516 12.75 -6.801 1 80.19 170 ARG B CA 1
ATOM 3227 C C . ARG B 1 170 ? -8.875 11.5 -7.395 1 80.19 170 ARG B C 1
ATOM 3229 O O . ARG B 1 170 ? -8.039 11.586 -8.297 1 80.19 170 ARG B O 1
ATOM 3236 N N . GLN B 1 171 ? -9.172 10.305 -6.844 1 84 171 GLN B N 1
ATOM 3237 C CA . GLN B 1 171 ? -8.672 9.016 -7.312 1 84 171 GLN B CA 1
ATOM 3238 C C . GLN B 1 171 ? -7.152 9.023 -7.434 1 84 171 GLN B C 1
ATOM 3240 O O . GLN B 1 171 ? -6.609 8.781 -8.516 1 84 171 GLN B O 1
ATOM 3245 N N . PRO B 1 172 ? -6.434 9.367 -6.457 1 93 172 PRO B N 1
ATOM 3246 C CA . PRO B 1 172 ? -4.977 9.516 -6.531 1 93 172 PRO B CA 1
ATOM 3247 C C . PRO B 1 172 ? -4.25 8.18 -6.645 1 93 172 PRO B C 1
ATOM 3249 O O . PRO B 1 172 ? -4.734 7.164 -6.133 1 93 172 PRO B O 1
ATOM 3252 N N . THR B 1 173 ? -3.088 8.227 -7.375 1 95.38 173 THR B N 1
ATOM 3253 C CA . THR B 1 173 ? -2.07 7.203 -7.156 1 95.38 173 THR B CA 1
ATOM 3254 C C . THR B 1 173 ? -1.323 7.449 -5.852 1 95.38 173 THR B C 1
ATOM 3256 O O . THR B 1 173 ? -1.44 8.523 -5.258 1 95.38 173 THR B O 1
ATOM 3259 N N . PHE B 1 174 ? -0.605 6.441 -5.434 1 96.81 174 PHE B N 1
ATOM 3260 C CA . PHE B 1 174 ? 0.227 6.668 -4.258 1 96.81 174 PHE B CA 1
ATOM 3261 C C . PHE B 1 174 ? 1.18 7.836 -4.484 1 96.81 174 PHE B C 1
ATOM 3263 O O . PHE B 1 174 ? 1.37 8.664 -3.594 1 96.81 174 PHE B O 1
ATOM 3270 N N . GLY B 1 175 ? 1.735 7.902 -5.652 1 96.75 175 GLY B N 1
ATOM 3271 C CA . GLY B 1 175 ? 2.658 8.977 -5.965 1 96.75 175 GLY B CA 1
ATOM 3272 C C . GLY B 1 175 ? 2.031 10.359 -5.848 1 96.75 175 GLY B C 1
ATOM 3273 O O . GLY B 1 175 ? 2.561 11.227 -5.152 1 96.75 175 GLY B O 1
ATOM 3274 N N . THR B 1 176 ? 0.893 10.578 -6.477 1 95.81 176 THR B N 1
ATOM 3275 C CA . THR B 1 176 ? 0.248 11.891 -6.477 1 95.81 176 THR B CA 1
ATOM 3276 C C . THR B 1 176 ? -0.306 12.211 -5.094 1 95.81 176 THR B C 1
ATOM 3278 O O . THR B 1 176 ? -0.361 13.383 -4.703 1 95.81 176 THR B O 1
ATOM 3281 N N . PHE B 1 177 ? -0.687 11.234 -4.387 1 95.5 177 PHE B N 1
ATOM 3282 C CA . PHE B 1 177 ? -1.196 11.43 -3.035 1 95.5 177 PHE B CA 1
ATOM 3283 C C . PHE B 1 177 ? -0.093 11.922 -2.107 1 95.5 177 PHE B C 1
ATOM 3285 O O . PHE B 1 177 ? -0.283 12.891 -1.365 1 95.5 177 PHE B O 1
ATOM 3292 N N . LEU B 1 178 ? 1.095 11.25 -2.156 1 97.12 178 LEU B N 1
ATOM 3293 C CA . LEU B 1 178 ? 2.219 11.672 -1.327 1 97.12 178 LEU B CA 1
ATOM 3294 C C . LEU B 1 178 ? 2.68 13.07 -1.708 1 97.12 178 LEU B C 1
ATOM 3296 O O . LEU B 1 178 ? 3.027 13.875 -0.837 1 97.12 178 LEU B O 1
ATOM 3300 N N . GLU B 1 179 ? 2.664 13.32 -2.955 1 96.44 179 GLU B N 1
ATOM 3301 C CA . GLU B 1 179 ? 3.008 14.664 -3.416 1 96.44 179 GLU B CA 1
ATOM 3302 C C . GLU B 1 179 ? 2.057 15.703 -2.836 1 96.44 179 GLU B C 1
ATOM 3304 O O . GLU B 1 179 ? 2.49 16.781 -2.404 1 96.44 179 GLU B O 1
ATOM 3309 N N . TYR B 1 180 ? 0.798 15.406 -2.896 1 93.81 180 TYR B N 1
ATOM 3310 C CA . TYR B 1 180 ? -0.215 16.281 -2.32 1 93.81 180 TYR B CA 1
ATOM 3311 C C . TYR B 1 180 ? 0.066 16.547 -0.846 1 93.81 180 TYR B C 1
ATOM 3313 O O . TYR B 1 180 ? 0.026 17.703 -0.396 1 93.81 180 TYR B O 1
ATOM 3321 N N . LEU B 1 181 ? 0.385 15.508 -0.117 1 94.12 181 LEU B N 1
ATOM 3322 C CA . LEU B 1 181 ? 0.654 15.641 1.311 1 94.12 181 LEU B CA 1
ATOM 3323 C C . LEU B 1 181 ? 1.889 16.5 1.552 1 94.12 181 LEU B C 1
ATOM 3325 O O . LEU B 1 181 ? 1.9 17.344 2.459 1 94.12 181 LEU B O 1
ATOM 3329 N N . GLU B 1 182 ? 2.9 16.312 0.773 1 96.25 182 GLU B N 1
ATOM 3330 C CA . GLU B 1 182 ? 4.121 17.094 0.907 1 96.25 182 GLU B CA 1
ATOM 3331 C C . GLU B 1 182 ? 3.867 18.562 0.59 1 96.25 182 GLU B C 1
ATOM 3333 O O . GLU B 1 182 ? 4.387 19.453 1.272 1 96.25 182 GLU B O 1
ATOM 3338 N N . LYS B 1 183 ? 3.092 18.766 -0.436 1 93.75 183 LYS B N 1
ATOM 3339 C CA . LYS B 1 183 ? 2.777 20.141 -0.812 1 93.75 183 LYS B CA 1
ATOM 3340 C C . LYS B 1 183 ? 2.064 20.859 0.323 1 93.75 183 LYS B C 1
ATOM 3342 O O . LYS B 1 183 ? 2.285 22.062 0.536 1 93.75 183 LYS B O 1
ATOM 3347 N N . ARG B 1 184 ? 1.256 20.219 1.026 1 91.38 184 ARG B N 1
ATOM 3348 C CA . ARG B 1 184 ? 0.554 20.812 2.16 1 91.38 184 ARG B CA 1
ATOM 3349 C C . ARG B 1 184 ? 1.538 21.328 3.205 1 91.38 184 ARG B C 1
ATOM 3351 O O . ARG B 1 184 ? 1.268 22.328 3.883 1 91.38 184 ARG B O 1
ATOM 3358 N N . PHE B 1 185 ? 2.662 20.75 3.348 1 93.81 185 PHE B N 1
ATOM 3359 C CA . PHE B 1 185 ? 3.676 21.156 4.312 1 93.81 185 PHE B CA 1
ATOM 3360 C C . PHE B 1 185 ? 4.582 22.234 3.717 1 93.81 185 PHE B C 1
ATOM 3362 O O . PHE B 1 185 ? 4.777 23.297 4.316 1 93.81 185 PHE B O 1
ATOM 3369 N N . TRP B 1 186 ? 5.012 21.969 2.533 1 94.75 186 TRP B N 1
ATOM 3370 C CA . TRP B 1 186 ? 6.105 22.766 1.995 1 94.75 186 TRP B CA 1
ATOM 3371 C C . TRP B 1 186 ? 5.578 24.078 1.407 1 94.75 186 TRP B C 1
ATOM 3373 O O . TRP B 1 186 ? 6.328 25.031 1.242 1 94.75 186 TRP B O 1
ATOM 3383 N N . LEU B 1 187 ? 4.363 24.125 1.117 1 92 187 LEU B N 1
ATOM 3384 C CA . LEU B 1 187 ? 3.816 25.328 0.525 1 92 187 LEU B CA 1
ATOM 3385 C C . LEU B 1 187 ? 3.24 26.25 1.601 1 92 187 LEU B C 1
ATOM 3387 O O . LEU B 1 187 ? 2.801 27.359 1.304 1 92 187 LEU B O 1
ATOM 3391 N N . THR B 1 188 ? 3.258 25.812 2.785 1 89.56 188 THR B N 1
ATOM 3392 C CA . THR B 1 188 ? 2.85 26.703 3.877 1 89.56 188 THR B CA 1
ATOM 3393 C C . THR B 1 188 ? 3.822 27.859 4.023 1 89.56 188 THR B C 1
ATOM 3395 O O . THR B 1 188 ? 4.969 27.781 3.58 1 89.56 188 THR B O 1
ATOM 3398 N N . GLU B 1 189 ? 3.252 28.891 4.613 1 91.38 189 GLU B N 1
ATOM 3399 C CA . GLU B 1 189 ? 4.148 29.969 5.039 1 91.38 189 GLU B CA 1
ATOM 3400 C C . GLU B 1 189 ? 4.703 29.688 6.434 1 91.38 189 GLU B C 1
ATOM 3402 O O . GLU B 1 189 ? 3.963 29.719 7.422 1 91.38 189 GLU B O 1
ATOM 3407 N N . PHE B 1 190 ? 5.996 29.422 6.445 1 93.25 190 PHE B N 1
ATOM 3408 C CA . PHE B 1 190 ? 6.648 29.172 7.727 1 93.25 190 PHE B CA 1
ATOM 3409 C C . PHE B 1 190 ? 6.66 30.438 8.57 1 93.25 190 PHE B C 1
ATOM 3411 O O . PHE B 1 190 ? 7.082 31.5 8.109 1 93.25 190 PHE B O 1
ATOM 3418 N N . SER B 1 191 ? 6.207 30.297 9.773 1 89.12 191 SER B N 1
ATOM 3419 C CA . SER B 1 191 ? 5.973 31.547 10.492 1 89.12 191 SER B CA 1
ATOM 3420 C C . SER B 1 191 ? 6.512 31.484 11.914 1 89.12 191 SER B C 1
ATOM 3422 O O . SER B 1 191 ? 7.066 32.469 12.422 1 89.12 191 SER B O 1
ATOM 3424 N N . HIS B 1 192 ? 6.332 30.4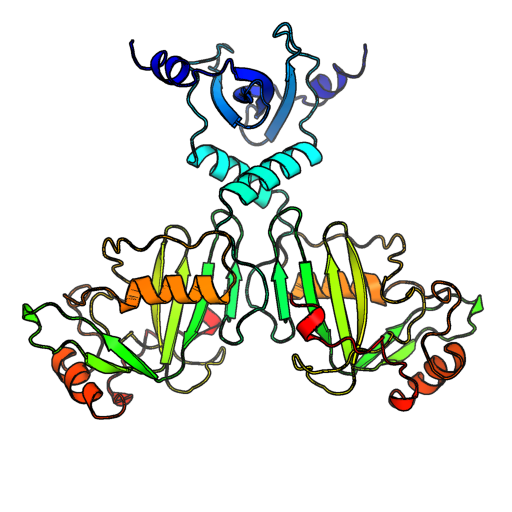06 12.711 1 85 192 HIS B N 1
ATOM 3425 C CA . HIS B 1 192 ? 6.684 30.422 14.133 1 85 192 HIS B CA 1
ATOM 3426 C C . HIS B 1 192 ? 7.391 29.141 14.539 1 85 192 HIS B C 1
ATOM 3428 O O . HIS B 1 192 ? 7.297 28.125 13.836 1 85 192 HIS B O 1
ATOM 3434 N N . LEU B 1 193 ? 8.266 29.375 15.602 1 79.94 193 LEU B N 1
ATOM 3435 C CA . LEU B 1 193 ? 8.812 28.203 16.266 1 79.94 193 LEU B CA 1
ATOM 3436 C C . LEU B 1 193 ? 7.723 27.422 16.984 1 79.94 193 LEU B C 1
ATOM 3438 O O . LEU B 1 193 ? 6.871 28.016 17.656 1 79.94 193 LEU B O 1
ATOM 3442 N N . GLY B 1 194 ? 7.652 26.156 16.672 1 68.12 194 GLY B N 1
ATOM 3443 C CA . GLY B 1 194 ? 6.676 25.344 17.375 1 68.12 194 GLY B CA 1
ATOM 3444 C C . GLY B 1 194 ? 6.957 25.203 18.859 1 68.12 194 GLY B C 1
ATOM 3445 O O . GLY B 1 194 ? 8.07 24.859 19.25 1 68.12 194 GLY B O 1
ATOM 3446 N N . GLY B 1 195 ? 5.957 25.453 19.672 1 69.69 195 GLY B N 1
ATOM 3447 C CA . GLY B 1 195 ? 6.016 25.297 21.109 1 69.69 195 GLY B CA 1
ATOM 3448 C C . GLY B 1 195 ? 7.086 26.156 21.766 1 69.69 195 GLY B C 1
ATOM 3449 O O . GLY B 1 195 ? 7.508 25.875 22.891 1 69.69 195 GLY B O 1
ATOM 3450 N N . GLY B 1 196 ? 7.68 27.031 20.969 1 69.31 196 GLY B N 1
ATOM 3451 C CA . GLY B 1 196 ? 8.68 27.922 21.531 1 69.31 196 GLY B CA 1
ATOM 3452 C C . GLY B 1 196 ? 10.047 27.266 21.672 1 69.31 196 GLY B C 1
ATOM 3453 O O . GLY B 1 196 ? 10.961 27.859 22.266 1 69.31 196 GLY B O 1
ATOM 3454 N N . ARG B 1 197 ? 10.195 26.062 21.219 1 84.5 197 ARG B N 1
ATOM 3455 C CA . ARG B 1 197 ? 11.492 25.391 21.344 1 84.5 197 ARG B CA 1
ATOM 3456 C C . ARG B 1 197 ? 12.219 25.391 20 1 84.5 197 ARG B C 1
ATOM 3458 O O . ARG B 1 197 ? 11.617 25.109 18.969 1 84.5 197 ARG B O 1
ATOM 3465 N N . ASN B 1 198 ? 13.453 25.766 20.109 1 92.31 198 ASN B N 1
ATOM 3466 C CA . ASN B 1 198 ? 14.328 25.734 18.953 1 92.31 198 ASN B CA 1
ATOM 3467 C C . ASN B 1 198 ? 14.711 24.297 18.578 1 92.31 198 ASN B C 1
ATOM 3469 O O . ASN B 1 198 ? 15.32 23.594 19.375 1 92.31 198 ASN B O 1
ATOM 3473 N N . PRO B 1 199 ? 14.383 23.859 17.312 1 95.62 199 PRO B N 1
ATOM 3474 C CA . PRO B 1 199 ? 14.57 22.453 16.969 1 95.62 199 PRO B CA 1
ATOM 3475 C C . PRO B 1 199 ? 15.992 22.141 16.5 1 95.62 199 PRO B C 1
ATOM 3477 O O . PRO B 1 199 ? 16.281 21.016 16.109 1 95.62 199 PRO B O 1
ATOM 3480 N N . THR B 1 200 ? 16.906 23.094 16.469 1 97.44 200 THR B N 1
ATOM 3481 C CA . THR B 1 200 ? 18.312 22.922 16.094 1 97.44 200 THR B CA 1
ATOM 3482 C C . THR B 1 200 ? 19.234 23.391 17.219 1 97.44 200 THR B C 1
ATOM 3484 O O . THR B 1 200 ? 18.781 24.078 18.141 1 97.44 200 THR B O 1
ATOM 3487 N N . LYS B 1 201 ? 20.484 22.938 17.094 1 97.12 201 LYS B N 1
ATOM 3488 C CA . LYS B 1 201 ? 21.438 23.312 18.141 1 97.12 201 LYS B CA 1
ATOM 3489 C C . LYS B 1 201 ? 21.641 24.828 18.172 1 97.12 201 LYS B C 1
ATOM 3491 O O . LYS B 1 201 ? 21.734 25.422 19.25 1 97.12 201 LYS B O 1
ATOM 3496 N N . SER B 1 202 ? 21.734 25.406 16.969 1 96.81 202 SER B N 1
ATOM 3497 C CA . SER B 1 202 ? 21.797 26.859 16.828 1 96.81 202 SER B CA 1
ATOM 3498 C C . SER B 1 202 ? 20.438 27.453 16.453 1 96.81 202 SER B C 1
ATOM 3500 O O . SER B 1 202 ? 19.484 26.719 16.25 1 96.81 202 SER B O 1
ATOM 3502 N N . ASN B 1 203 ? 20.422 28.75 16.438 1 95.81 203 ASN B N 1
ATOM 3503 C CA . ASN B 1 203 ? 19.203 29.469 16.062 1 95.81 203 ASN B CA 1
ATOM 3504 C C . ASN B 1 203 ? 18.703 29.016 14.695 1 95.81 203 ASN B C 1
ATOM 3506 O O . ASN B 1 203 ? 19.438 29.047 13.711 1 95.81 203 ASN B O 1
ATOM 3510 N N . LEU B 1 204 ? 17.422 28.641 14.695 1 97.31 204 LEU B N 1
ATOM 3511 C CA . LEU B 1 204 ? 16.875 28.047 13.477 1 97.31 204 LEU B CA 1
ATOM 3512 C C . LEU B 1 204 ? 16.938 29.047 12.32 1 97.31 204 LEU B C 1
ATOM 3514 O O . LEU B 1 204 ? 17.141 28.656 11.172 1 97.31 204 LEU B O 1
ATOM 3518 N N . VAL B 1 205 ? 16.719 30.328 12.555 1 97.25 205 VAL B N 1
ATOM 3519 C CA . VAL B 1 205 ? 16.812 31.344 11.508 1 97.25 205 VAL B CA 1
ATOM 3520 C C . VAL B 1 205 ? 18.188 31.266 10.852 1 97.25 205 VAL B C 1
ATOM 3522 O O . VAL B 1 205 ? 18.297 31.234 9.625 1 97.25 205 VAL B O 1
ATOM 3525 N N . LEU B 1 206 ? 19.188 31.234 11.68 1 97.38 206 LEU B N 1
ATOM 3526 C CA . LEU B 1 206 ? 20.547 31.219 11.18 1 97.38 206 LEU B CA 1
ATOM 3527 C C . LEU B 1 206 ? 20.844 29.922 10.438 1 97.38 206 LEU B C 1
ATOM 3529 O O . LEU B 1 206 ? 21.5 29.938 9.398 1 97.38 206 LEU B O 1
ATOM 3533 N N . VAL B 1 207 ? 20.422 28.859 11.008 1 98.25 207 VAL B N 1
ATOM 3534 C CA . VAL B 1 207 ? 20.625 27.547 10.398 1 98.25 207 VAL B CA 1
ATOM 3535 C C . VAL B 1 207 ? 19.984 27.5 9.016 1 98.25 207 VAL B C 1
ATOM 3537 O O . VAL B 1 207 ? 20.578 27.016 8.055 1 98.25 207 VAL B O 1
ATOM 3540 N N . THR B 1 208 ? 18.766 27.938 8.922 1 98.44 208 THR B N 1
ATOM 3541 C CA . THR B 1 208 ? 18.031 27.969 7.66 1 98.44 208 THR B CA 1
ATOM 3542 C C . THR B 1 208 ? 18.734 28.844 6.633 1 98.44 208 THR B C 1
ATOM 3544 O O . THR B 1 208 ? 18.969 28.422 5.496 1 98.44 208 THR B O 1
ATOM 3547 N N . LYS B 1 209 ? 19.125 30.047 6.996 1 98.12 209 LYS B N 1
ATOM 3548 C CA . LYS B 1 209 ? 19.797 30.953 6.082 1 98.12 209 LYS B CA 1
ATOM 3549 C C . LYS B 1 209 ? 21.094 30.344 5.555 1 98.12 209 LYS B C 1
ATOM 3551 O O . LYS B 1 209 ? 21.422 30.5 4.375 1 98.12 209 LYS B O 1
ATOM 3556 N N . ALA B 1 210 ? 21.781 29.703 6.395 1 98.25 210 ALA B N 1
ATOM 3557 C CA . ALA B 1 210 ? 23.047 29.094 6 1 98.25 210 ALA B CA 1
ATOM 3558 C C . ALA B 1 210 ? 22.828 28 4.961 1 98.25 210 ALA B C 1
ATOM 3560 O O . ALA B 1 210 ? 23.703 27.75 4.117 1 98.25 210 ALA B O 1
ATOM 3561 N N . ALA B 1 211 ? 21.672 27.344 4.977 1 98.56 211 ALA B N 1
ATOM 3562 C CA . ALA B 1 211 ? 21.375 26.188 4.133 1 98.56 211 ALA B CA 1
ATOM 3563 C C . ALA B 1 211 ? 20.953 26.625 2.734 1 98.56 211 ALA B C 1
ATOM 3565 O O . ALA B 1 211 ? 20.719 25.781 1.86 1 98.56 211 ALA B O 1
ATOM 3566 N N . ARG B 1 212 ? 20.812 27.875 2.516 1 98.19 212 ARG B N 1
ATOM 3567 C CA . ARG B 1 212 ? 20.438 28.375 1.192 1 98.19 212 ARG B CA 1
ATOM 3568 C C . ARG B 1 212 ? 21.516 28.047 0.164 1 98.19 212 ARG B C 1
ATOM 3570 O O . ARG B 1 212 ? 21.219 27.547 -0.926 1 98.19 212 ARG B O 1
ATOM 3577 N N . ASP B 1 213 ? 22.797 28.203 0.543 1 97 213 ASP B N 1
ATOM 3578 C CA . ASP B 1 213 ? 23.875 28.109 -0.443 1 97 213 ASP B CA 1
ATOM 3579 C C . ASP B 1 213 ? 24.859 27.016 -0.073 1 97 213 ASP B C 1
ATOM 3581 O O . ASP B 1 213 ? 25.906 26.859 -0.718 1 97 213 ASP B O 1
ATOM 3585 N N . LYS B 1 214 ? 24.625 26.406 1.004 1 97.94 214 LYS B N 1
ATOM 3586 C CA . LYS B 1 214 ? 25.453 25.297 1.466 1 97.94 214 LYS B CA 1
ATOM 3587 C C . LYS B 1 214 ? 24.594 24.078 1.81 1 97.94 214 LYS B C 1
ATOM 3589 O O . LYS B 1 214 ? 23.406 24.219 2.107 1 97.94 214 LYS B O 1
ATOM 3594 N N . PRO B 1 215 ? 25.234 22.875 1.735 1 98.19 215 PRO B N 1
ATOM 3595 C CA . PRO B 1 215 ? 24.5 21.703 2.238 1 98.19 215 PRO B CA 1
ATOM 3596 C C . PRO B 1 215 ? 24.016 21.891 3.678 1 98.19 215 PRO B C 1
ATOM 3598 O O . PRO B 1 215 ? 24.688 22.562 4.469 1 98.19 215 PRO B O 1
ATOM 3601 N N . PHE B 1 216 ? 22.922 21.328 3.979 1 98.81 216 PHE B N 1
ATOM 3602 C CA . PHE B 1 216 ? 22.438 21.422 5.348 1 98.81 216 PHE B CA 1
ATOM 3603 C C . PHE B 1 216 ? 23.469 20.859 6.324 1 98.81 216 PHE B C 1
ATOM 3605 O O . PHE B 1 216 ? 24.016 19.766 6.113 1 98.81 216 PHE B O 1
ATOM 3612 N N . ASN B 1 217 ? 23.75 21.609 7.375 1 98.62 217 ASN B N 1
ATOM 3613 C CA . ASN B 1 217 ? 24.672 21.172 8.406 1 98.62 217 ASN B CA 1
ATOM 3614 C C . ASN B 1 217 ? 24.031 20.141 9.336 1 98.62 217 ASN B C 1
ATOM 3616 O O . ASN B 1 217 ? 23.312 20.5 10.266 1 98.62 217 ASN B O 1
ATOM 3620 N N . LEU B 1 218 ? 24.359 18.859 9.148 1 98.69 218 LEU B N 1
ATOM 3621 C CA . LEU B 1 218 ? 23.719 17.766 9.875 1 98.69 218 LEU B CA 1
ATOM 3622 C C . LEU B 1 218 ? 24.031 17.844 11.359 1 98.69 218 LEU B C 1
ATOM 3624 O O . LEU B 1 218 ? 23.328 17.25 12.18 1 98.69 218 LEU B O 1
ATOM 3628 N N . ASN B 1 219 ? 25.078 18.516 11.727 1 98.31 219 ASN B N 1
ATOM 3629 C CA . ASN B 1 219 ? 25.438 18.656 13.133 1 98.31 219 ASN B CA 1
ATOM 3630 C C . ASN B 1 219 ? 24.422 19.484 13.898 1 98.31 219 ASN B C 1
ATOM 3632 O O . ASN B 1 219 ? 24.422 19.484 15.133 1 98.31 219 ASN B O 1
ATOM 3636 N N . GLU B 1 220 ? 23.594 20.219 13.242 1 98.5 220 GLU B N 1
ATOM 3637 C CA . GLU B 1 220 ? 22.594 21.062 13.867 1 98.5 220 GLU B CA 1
ATOM 3638 C C . GLU B 1 220 ? 21.391 20.25 14.352 1 98.5 220 GLU B C 1
ATOM 3640 O O . GLU B 1 220 ? 20.578 20.75 15.125 1 98.5 220 GLU B O 1
ATOM 3645 N N . LEU B 1 221 ? 21.266 18.984 13.891 1 98.31 221 LEU B N 1
ATOM 3646 C CA . LEU B 1 221 ? 20.078 18.188 14.188 1 98.31 221 LEU B CA 1
ATOM 3647 C C . LEU B 1 221 ? 20.094 17.719 15.641 1 98.31 221 LEU B C 1
ATOM 3649 O O . LEU B 1 221 ? 21.156 17.328 16.156 1 98.31 221 LEU B O 1
ATOM 3653 N N . ILE B 1 222 ? 18.953 17.781 16.266 1 97.31 222 ILE B N 1
ATOM 3654 C CA . ILE B 1 222 ? 18.781 17.328 17.641 1 97.31 222 ILE B CA 1
ATOM 3655 C C . ILE B 1 222 ? 18.078 15.977 17.656 1 97.31 222 ILE B C 1
ATOM 3657 O O . ILE B 1 222 ? 16.969 15.844 17.141 1 97.31 222 ILE B O 1
ATOM 3661 N N . PRO B 1 223 ? 18.688 14.984 18.297 1 96.44 223 PRO B N 1
ATOM 3662 C CA . PRO B 1 223 ? 18.062 13.656 18.344 1 96.44 223 PRO B CA 1
ATOM 3663 C C . PRO B 1 223 ? 16.766 13.648 19.156 1 96.44 223 PRO B C 1
ATOM 3665 O O . PRO B 1 223 ? 16.672 14.336 20.188 1 96.44 223 PRO B O 1
ATOM 3668 N N . LEU B 1 224 ? 15.805 12.906 18.672 1 95.62 224 LEU B N 1
ATOM 3669 C CA . LEU B 1 224 ? 14.547 12.727 19.391 1 95.62 224 LEU B CA 1
ATOM 3670 C C . LEU B 1 224 ? 14.602 11.508 20.297 1 95.62 224 LEU B C 1
ATOM 3672 O O . LEU B 1 224 ? 14.234 10.406 19.875 1 95.62 224 LEU B O 1
ATOM 3676 N N . ASN B 1 225 ? 14.922 11.602 21.625 1 88.81 225 ASN B N 1
ATOM 3677 C CA . ASN B 1 225 ? 14.852 10.633 22.719 1 88.81 225 ASN B CA 1
ATOM 3678 C C . ASN B 1 225 ? 15.086 9.211 22.219 1 88.81 225 ASN B C 1
ATOM 3680 O O . ASN B 1 225 ? 14.305 8.305 22.516 1 88.81 225 ASN B O 1
ATOM 3684 N N . ASN B 1 226 ? 15.992 8.859 21.438 1 91.69 226 ASN B N 1
ATOM 3685 C CA . ASN B 1 226 ? 16.375 7.547 20.938 1 91.69 226 ASN B CA 1
ATOM 3686 C C . ASN B 1 226 ? 15.297 6.945 20.047 1 91.69 226 ASN B C 1
ATOM 3688 O O . ASN B 1 226 ? 15.148 5.723 19.984 1 91.69 226 ASN B O 1
ATOM 3692 N N . LEU B 1 227 ? 14.531 7.801 19.5 1 96.69 227 LEU B N 1
ATOM 3693 C CA . LEU B 1 227 ? 13.516 7.363 18.547 1 96.69 227 LEU B CA 1
ATOM 3694 C C . LEU B 1 227 ? 14.156 6.918 17.234 1 96.69 227 LEU B C 1
ATOM 3696 O O . LEU B 1 227 ? 15.055 7.59 16.719 1 96.69 227 LEU B O 1
ATOM 3700 N N . LYS B 1 228 ? 13.766 5.766 16.766 1 98.19 228 LYS B N 1
ATOM 3701 C CA . LYS B 1 228 ? 14.234 5.227 15.484 1 98.19 228 LYS B CA 1
ATOM 3702 C C . LYS B 1 228 ? 13.07 5.02 14.516 1 98.19 228 LYS B C 1
ATOM 3704 O O . LYS B 1 228 ? 11.906 5.012 14.93 1 98.19 228 LYS B O 1
ATOM 3709 N N . LEU B 1 229 ? 13.406 4.84 13.258 1 98.31 229 LEU B N 1
ATOM 3710 C CA . LEU B 1 229 ? 12.391 4.691 12.227 1 98.31 229 LEU B CA 1
ATOM 3711 C C . LEU B 1 229 ? 11.461 3.521 12.539 1 98.31 229 LEU B C 1
ATOM 3713 O O . LEU B 1 229 ? 10.25 3.623 12.352 1 98.31 229 LEU B O 1
ATOM 3717 N N . LYS B 1 230 ? 12 2.369 12.977 1 96.94 230 LYS B N 1
ATOM 3718 C CA . LYS B 1 230 ? 11.195 1.183 13.273 1 96.94 230 LYS B CA 1
ATOM 3719 C C . LYS B 1 230 ? 10.109 1.494 14.297 1 96.94 230 LYS B C 1
ATOM 3721 O O . LYS B 1 230 ? 9.055 0.849 14.312 1 96.94 230 LYS B O 1
ATOM 3726 N N . ASP B 1 231 ? 10.32 2.467 15.148 1 96.44 231 ASP B N 1
ATOM 3727 C CA . ASP B 1 231 ? 9.367 2.83 16.188 1 96.44 231 ASP B CA 1
ATOM 3728 C C . ASP B 1 231 ? 8.133 3.502 15.586 1 96.44 231 ASP B C 1
ATOM 3730 O O . ASP B 1 231 ? 7.07 3.543 16.219 1 96.44 231 ASP B O 1
ATOM 3734 N N . LEU B 1 232 ? 8.25 4.129 14.367 1 96 232 LEU B N 1
ATOM 3735 C CA . LEU B 1 232 ? 7.125 4.734 13.656 1 96 232 LEU B CA 1
ATOM 3736 C C . LEU B 1 232 ? 6.289 3.672 12.953 1 96 232 LEU B C 1
ATOM 3738 O O . LEU B 1 232 ? 5.148 3.93 12.562 1 96 232 LEU B O 1
ATOM 3742 N N . MET B 1 233 ? 6.906 2.531 12.703 1 93.12 233 MET B N 1
ATOM 3743 C CA . MET B 1 233 ? 6.285 1.531 11.836 1 93.12 233 MET B CA 1
ATOM 3744 C C . MET B 1 233 ? 5.66 0.411 12.656 1 93.12 233 MET B C 1
ATOM 3746 O O . MET B 1 233 ? 5.477 -0.702 12.164 1 93.12 233 MET B O 1
ATOM 3750 N N . LYS B 1 234 ? 5.305 0.605 13.867 1 82.31 234 LYS B N 1
ATOM 3751 C CA . LYS B 1 234 ? 4.676 -0.397 14.727 1 82.31 234 LYS B CA 1
ATOM 3752 C C . LYS B 1 234 ? 3.156 -0.358 14.594 1 82.31 234 LYS B C 1
ATOM 3754 O O . LYS B 1 234 ? 2.58 0.69 14.297 1 82.31 234 LYS B O 1
#

Organism: NCBI:txid1796646

pLDDT: mean 83.38, std 17.84, range [25.25, 98.88]

Foldseek 3Di:
DPPVVVVVVVCPDDDAQAKDWDWDADPVRPDIWIWMWGADPVRDTHDTDTPDPVNVVVVCVVVCQVVVLQAADDDDPQWDAADRDPPWGKTKGKAAWDWAFAAADVVLVADGAIFTAHIKMWMAGPPGKIFMWGWHDGHFDQQTFTFAGLAAQAARGTHNLDPPPQDRDRHHHPVVRVVSSVCSRRVDHRYHHHPPDRRWPDHSSVQRNVRRVDHRDPNRTGTDPSDGNNNVRD/DPDVVVVVVVCPDDDADAKDWDWDADPVRPDIWIWIWGADPVRDTHDTDTPDPVNVVVVCVVVCQVVVLQAADDDDPQWDAADRDPPWGKTKGKAAWDWAFAAADVVLVADGAIFTAHIKMWMAGPPLKIFMWGWHDGHFDQQTFTFAGLAAQAARGTHNLDPPPQDRDRHHHPVVRVVSSVCSRRVDHRYHHHPPDRRFPDHSSVQRNVRRPDHRDPNRTGTDPSDGNNNVRD

InterPro domains:
  IPR032787 Prokaryotic E2 family D [PF14460] (56-220)

Secondary structure (DSSP, 8-state):
--HHHHHHHH--S-EEEEEEEEEEEETTS--EEEEEEEE-TTS-EEEEEE--HHHHHHHHHHHHHHS----BEEPPTTEEEEE-STT--EEEEEE-SEEEEEEE-GGGT--SEEEEE-EEEEEEEGGG-EEEEEESSSS--TT-EEEE---TTEETTEE------PPPPSS-BHHHHHHHHHHHHHTSEE---GGG--SBSS-HHHHHHHTTTS---GGGB-EEEEEEGGGG--/--THHHHHHH--S-EEEEEEEEEEEETTS--EEEEEEEE-TTS-EEEEEE--HHHHHHHHHHHHHHS----BEEPPTTEEEEE-STT--EEEEEE-SEEEEEEE-GGGT--SEEEEE-EEEEEEEGGG-EEEEEESSSS--TT-EEEE---TTEETTEE------PPPPSS-BHHHHHHHHHHHHHTSEE---GGG--SBSS-HHHHHHHTTTS---GGGBPEEEEEEGGGG--

Radius of gyration: 27.91 Å; Cα contacts (8 Å, |Δi|>4): 945; chains: 2; bounding box: 71×78×52 Å